Protein AF-0000000087342416 (afdb_homodimer)

Structure (mmCIF, N/CA/C/O backbone):
data_AF-0000000087342416-model_v1
#
loop_
_entity.id
_entity.type
_entity.pdbx_description
1 polymer 'Uncharacterized protein'
#
loop_
_atom_site.group_PDB
_atom_site.id
_atom_site.type_symbol
_atom_site.label_atom_id
_atom_site.label_alt_id
_atom_site.label_comp_id
_atom_site.label_asym_id
_atom_site.label_entity_id
_atom_site.label_seq_id
_atom_site.pdbx_PDB_ins_code
_atom_site.Cartn_x
_atom_site.Cartn_y
_atom_site.Cartn_z
_atom_site.occupancy
_atom_site.B_iso_or_equiv
_atom_site.auth_seq_id
_atom_site.auth_comp_id
_atom_site.auth_asym_id
_atom_site.auth_atom_id
_atom_site.pdbx_PDB_model_num
ATOM 1 N N . MET A 1 1 ? -19.766 -7.617 -11.039 1 39.31 1 MET A N 1
ATOM 2 C CA . MET A 1 1 ? -18.672 -7.535 -12 1 39.31 1 MET A CA 1
ATOM 3 C C . MET A 1 1 ? -17.391 -8.156 -11.422 1 39.31 1 MET A C 1
ATOM 5 O O . MET A 1 1 ? -17.156 -8.086 -10.219 1 39.31 1 MET A O 1
ATOM 9 N N . ALA A 1 2 ? -16.938 -9.102 -12.117 1 51.28 2 ALA A N 1
ATOM 10 C CA . ALA A 1 2 ? -15.773 -9.867 -11.703 1 51.28 2 ALA A CA 1
ATOM 11 C C . ALA A 1 2 ? -14.656 -8.945 -11.227 1 51.28 2 ALA A C 1
ATOM 13 O O . ALA A 1 2 ? -14.438 -7.875 -11.797 1 51.28 2 ALA A O 1
ATOM 14 N N . ASP A 1 3 ? -14.25 -9.109 -9.977 1 64.62 3 ASP A N 1
ATOM 15 C CA . ASP A 1 3 ? -13.094 -8.398 -9.43 1 64.62 3 ASP A CA 1
ATOM 16 C C . ASP A 1 3 ? -11.93 -8.398 -10.422 1 64.62 3 ASP A C 1
ATOM 18 O O . ASP A 1 3 ? -11.406 -9.461 -10.766 1 64.62 3 ASP A O 1
ATOM 22 N N . GLU A 1 4 ? -11.75 -7.32 -11.078 1 72.75 4 GLU A N 1
ATOM 23 C CA . GLU A 1 4 ? -10.773 -7.16 -12.148 1 72.75 4 GLU A CA 1
ATOM 24 C C . GLU A 1 4 ? -9.367 -7.527 -11.68 1 72.75 4 GLU A C 1
ATOM 26 O O . GLU A 1 4 ? -8.469 -7.723 -12.5 1 72.75 4 GLU A O 1
ATOM 31 N N . THR A 1 5 ? -9.359 -7.848 -10.406 1 82.38 5 THR A N 1
ATOM 32 C CA . THR A 1 5 ? -8.031 -8.117 -9.875 1 82.38 5 THR A CA 1
ATOM 33 C C . THR A 1 5 ? -7.773 -9.617 -9.797 1 82.38 5 THR A C 1
ATOM 35 O O . THR A 1 5 ? -6.637 -10.047 -9.57 1 82.38 5 THR A O 1
ATOM 38 N N . LEU A 1 6 ? -8.75 -10.383 -10.07 1 90.12 6 LEU A N 1
ATOM 39 C CA . LEU A 1 6 ? -8.562 -11.828 -10.023 1 90.12 6 LEU A CA 1
ATOM 40 C C . LEU A 1 6 ? -8.211 -12.375 -11.398 1 90.12 6 LEU A C 1
ATOM 42 O O . LEU A 1 6 ? -8.844 -12.023 -12.398 1 90.12 6 LEU A O 1
ATOM 46 N N . LEU A 1 7 ? -7.18 -13.266 -11.391 1 95.06 7 LEU A N 1
ATOM 47 C CA . LEU A 1 7 ? -6.703 -13.852 -12.641 1 95.06 7 LEU A CA 1
ATOM 48 C C . LEU A 1 7 ? -6.609 -15.375 -12.523 1 95.06 7 LEU A C 1
ATOM 50 O O . LEU A 1 7 ? -6.523 -15.914 -11.422 1 95.06 7 LEU A O 1
ATOM 54 N N . LYS A 1 8 ? -6.688 -16 -13.656 1 96.12 8 LYS A N 1
ATOM 55 C CA . LYS A 1 8 ? -6.32 -17.406 -13.773 1 96.12 8 LYS A CA 1
ATOM 56 C C . LYS A 1 8 ? -5.094 -17.578 -14.664 1 96.12 8 LYS A C 1
ATOM 58 O O . LYS A 1 8 ? -4.836 -16.766 -15.547 1 96.12 8 LYS A O 1
ATOM 63 N N . LEU A 1 9 ? -4.359 -18.578 -14.328 1 95.38 9 LEU A N 1
ATOM 64 C CA . LEU A 1 9 ? -3.158 -18.891 -15.094 1 95.38 9 LEU A CA 1
ATOM 65 C C . LEU A 1 9 ? -3.172 -20.328 -15.562 1 95.38 9 LEU A C 1
ATOM 67 O O . LEU A 1 9 ? -3.336 -21.25 -14.758 1 95.38 9 LEU A O 1
ATOM 71 N N . LEU A 1 10 ? -3.092 -20.516 -16.859 1 95.56 10 LEU A N 1
ATOM 72 C CA . LEU A 1 10 ? -2.832 -21.844 -17.406 1 95.56 10 LEU A CA 1
ATOM 73 C C . LEU A 1 10 ? -1.333 -22.094 -17.516 1 95.56 10 LEU A C 1
ATOM 75 O O . LEU A 1 10 ? -0.646 -21.469 -18.328 1 95.56 10 LEU A O 1
ATOM 79 N N . PHE A 1 11 ? -0.933 -23.062 -16.75 1 91.69 11 PHE A N 1
ATOM 80 C CA . PHE A 1 11 ? 0.494 -23.328 -16.609 1 91.69 11 PHE A CA 1
ATOM 81 C C . PHE A 1 11 ? 0.841 -24.703 -17.203 1 91.69 11 PHE A C 1
ATOM 83 O O . PHE A 1 11 ? 0.317 -25.719 -16.766 1 91.69 11 PHE A O 1
ATOM 90 N N . GLU A 1 12 ? 1.751 -24.609 -18.188 1 88 12 GLU A N 1
ATOM 91 C CA . GLU A 1 12 ? 2.213 -25.859 -18.797 1 88 12 GLU A CA 1
ATOM 92 C C . GLU A 1 12 ? 3.41 -26.438 -18.047 1 88 12 GLU A C 1
ATOM 94 O O . GLU A 1 12 ? 4.418 -25.75 -17.859 1 88 12 GLU A O 1
ATOM 99 N N . THR A 1 13 ? 3.236 -27.594 -17.578 1 82 13 THR A N 1
ATOM 100 C CA . THR A 1 13 ? 4.32 -28.344 -16.938 1 82 13 THR A CA 1
ATOM 101 C C . THR A 1 13 ? 4.844 -29.438 -17.875 1 82 13 THR A C 1
ATOM 103 O O . THR A 1 13 ? 4.254 -29.703 -18.922 1 82 13 THR A O 1
ATOM 106 N N . PRO A 1 14 ? 5.93 -30.062 -17.531 1 77.62 14 PRO A N 1
ATOM 107 C CA . PRO A 1 14 ? 6.441 -31.156 -18.375 1 77.62 14 PRO A CA 1
ATOM 108 C C . PRO A 1 14 ? 5.469 -32.312 -18.5 1 77.62 14 PRO A C 1
ATOM 110 O O . PRO A 1 14 ? 5.457 -33.031 -19.516 1 77.62 14 PRO A O 1
ATOM 113 N N . SER A 1 15 ? 4.652 -32.469 -17.5 1 81.88 15 SER A N 1
ATOM 114 C CA . SER A 1 15 ? 3.824 -33.656 -17.484 1 81.88 15 SER A CA 1
ATOM 115 C C . SER A 1 15 ? 2.359 -33.344 -17.734 1 81.88 15 SER A C 1
ATOM 117 O O . SER A 1 15 ? 1.512 -34.219 -17.797 1 81.88 15 SER A O 1
ATOM 119 N N . GLY A 1 16 ? 2.094 -32.062 -17.844 1 89 16 GLY A N 1
ATOM 120 C CA . GLY A 1 16 ? 0.693 -31.703 -18.031 1 89 16 GLY A CA 1
ATOM 121 C C . GLY A 1 16 ? 0.418 -30.219 -17.875 1 89 16 GLY A C 1
ATOM 122 O O . GLY A 1 16 ? 1.237 -29.391 -18.281 1 89 16 GLY A O 1
ATOM 123 N N . PHE A 1 17 ? -0.846 -29.938 -17.484 1 90.56 17 PHE A N 1
ATOM 124 C CA . PHE A 1 17 ? -1.284 -28.562 -17.328 1 90.56 17 PHE A CA 1
ATOM 125 C C . PHE A 1 17 ? -1.866 -28.328 -15.938 1 90.56 17 PHE A C 1
ATOM 127 O O . PHE A 1 17 ? -2.531 -29.219 -15.383 1 90.56 17 PHE A O 1
ATOM 134 N N . ALA A 1 18 ? -1.537 -27.188 -15.422 1 90.19 18 ALA A N 1
ATOM 135 C CA . ALA A 1 18 ? -2.113 -26.75 -14.148 1 90.19 18 ALA A CA 1
ATOM 136 C C . ALA A 1 18 ? -2.852 -25.422 -14.312 1 90.19 18 ALA A C 1
ATOM 138 O O . ALA A 1 18 ? -2.479 -24.609 -15.148 1 90.19 18 ALA A O 1
ATOM 139 N N . ILE A 1 19 ? -3.883 -25.266 -13.586 1 91.88 19 ILE A N 1
ATOM 140 C CA . ILE A 1 19 ? -4.582 -23.984 -13.5 1 91.88 19 ILE A CA 1
ATOM 141 C C . ILE A 1 19 ? -4.363 -23.359 -12.125 1 91.88 19 ILE A C 1
ATOM 143 O O . ILE A 1 19 ? -4.516 -24.047 -11.102 1 91.88 19 ILE A O 1
ATOM 147 N N . PHE A 1 20 ? -3.961 -22.109 -12.141 1 91.31 20 PHE A N 1
ATOM 148 C CA . PHE A 1 20 ? -3.742 -21.391 -10.891 1 91.31 20 PHE A CA 1
ATOM 149 C C . PHE A 1 20 ? -4.672 -20.188 -10.797 1 91.31 20 PHE A C 1
ATOM 151 O O . PHE A 1 20 ? -5.004 -19.562 -11.812 1 91.31 20 PHE A O 1
ATOM 158 N N . GLY A 1 21 ? -5.105 -19.906 -9.578 1 92 21 GLY A N 1
ATOM 159 C CA . GLY A 1 21 ? -5.617 -18.578 -9.273 1 92 21 GLY A CA 1
ATOM 160 C C . GLY A 1 21 ? -4.531 -17.609 -8.875 1 92 21 GLY A C 1
ATOM 161 O O . GLY A 1 21 ? -3.594 -17.953 -8.156 1 92 21 GLY A O 1
ATOM 162 N N . ILE A 1 22 ? -4.645 -16.344 -9.383 1 93 22 ILE A N 1
ATOM 163 C CA . ILE A 1 22 ? -3.633 -15.328 -9.117 1 93 22 ILE A CA 1
ATOM 164 C C . ILE A 1 22 ? -4.305 -14.047 -8.641 1 93 22 ILE A C 1
ATOM 166 O O . ILE A 1 22 ? -5.27 -13.578 -9.25 1 93 22 ILE A O 1
ATOM 170 N N . ASP A 1 23 ? -3.787 -13.602 -7.535 1 91.94 23 ASP A N 1
ATOM 171 C CA . ASP A 1 23 ? -4.145 -12.242 -7.148 1 91.94 23 ASP A CA 1
ATOM 172 C C . ASP A 1 23 ? -3.412 -11.211 -8.008 1 91.94 23 ASP A C 1
ATOM 174 O O . ASP A 1 23 ? -2.217 -10.984 -7.816 1 91.94 23 ASP A O 1
ATOM 178 N N . GLY A 1 24 ? -4.141 -10.484 -8.891 1 90.5 24 GLY A N 1
ATOM 179 C CA . GLY A 1 24 ? -3.555 -9.547 -9.836 1 90.5 24 GLY A CA 1
ATOM 180 C C . GLY A 1 24 ? -3.463 -8.133 -9.289 1 90.5 24 GLY A C 1
ATOM 181 O O . GLY A 1 24 ? -3.447 -7.164 -10.055 1 90.5 24 GLY A O 1
ATOM 182 N N . GLY A 1 25 ? -3.418 -7.996 -8.039 1 88 25 GLY A N 1
ATOM 183 C CA . GLY A 1 25 ? -3.311 -6.676 -7.441 1 88 25 GLY A CA 1
ATOM 184 C C . GLY A 1 25 ? -2.139 -5.875 -7.977 1 88 25 GLY A C 1
ATOM 185 O O . GLY A 1 25 ? -2.197 -4.645 -8.031 1 88 25 GLY A O 1
ATOM 186 N N . PHE A 1 26 ? -1.128 -6.551 -8.406 1 87.62 26 PHE A N 1
ATOM 187 C CA . PHE A 1 26 ? 0.072 -5.887 -8.898 1 87.62 26 PHE A CA 1
ATOM 188 C C . PHE A 1 26 ? -0.216 -5.156 -10.211 1 87.62 26 PHE A C 1
ATOM 190 O O . PHE A 1 26 ? 0.563 -4.301 -10.633 1 87.62 26 PHE A O 1
ATOM 197 N N . LEU A 1 27 ? -1.302 -5.453 -10.859 1 85.81 27 LEU A N 1
ATOM 198 C CA . LEU A 1 27 ? -1.655 -4.812 -12.117 1 85.81 27 LEU A CA 1
ATOM 199 C C . LEU A 1 27 ? -1.978 -3.336 -11.914 1 85.81 27 LEU A C 1
ATOM 201 O O . LEU A 1 27 ? -1.914 -2.543 -12.852 1 85.81 27 LEU A O 1
ATOM 205 N N . PHE A 1 28 ? -2.273 -2.951 -10.75 1 81 28 PHE A N 1
ATOM 206 C CA . PHE A 1 28 ? -2.699 -1.588 -10.461 1 81 28 PHE A CA 1
ATOM 207 C C . PHE A 1 28 ? -1.519 -0.733 -10.016 1 81 28 PHE A C 1
ATOM 209 O O . PHE A 1 28 ? -1.678 0.456 -9.734 1 81 28 PHE A O 1
ATOM 216 N N . GLU A 1 29 ? -0.376 -1.332 -10.047 1 83.56 29 GLU A N 1
ATOM 217 C CA . GLU A 1 29 ? 0.838 -0.581 -9.742 1 83.56 29 GLU A CA 1
ATOM 218 C C . GLU A 1 29 ? 1.294 0.245 -10.938 1 83.56 29 GLU A C 1
ATOM 220 O O . GLU A 1 29 ? 0.958 -0.074 -12.086 1 83.56 29 GLU A O 1
ATOM 225 N N . GLU A 1 30 ? 2.041 1.297 -10.641 1 81.44 30 GLU A N 1
ATOM 226 C CA . GLU A 1 30 ? 2.537 2.18 -11.688 1 81.44 30 GLU A CA 1
ATOM 227 C C . GLU A 1 30 ? 3.432 1.425 -12.672 1 81.44 30 GLU A C 1
ATOM 229 O O . GLU A 1 30 ? 3.369 1.655 -13.875 1 81.44 30 GLU A O 1
ATOM 234 N N . LYS A 1 31 ? 4.266 0.601 -12.164 1 89.56 31 LYS A N 1
ATOM 235 C CA . LYS A 1 31 ? 5.184 -0.211 -12.961 1 89.56 31 LYS A CA 1
ATOM 236 C C . LYS A 1 31 ? 5.082 -1.687 -12.578 1 89.56 31 LYS A C 1
ATOM 238 O O . LYS A 1 31 ? 5.98 -2.232 -11.938 1 89.56 31 LYS A O 1
ATOM 243 N N . PRO A 1 32 ? 4.145 -2.354 -13.094 1 92.12 32 PRO A N 1
ATOM 244 C CA . PRO A 1 32 ? 3.865 -3.725 -12.664 1 92.12 32 PRO A CA 1
ATOM 245 C C . PRO A 1 32 ? 5.012 -4.684 -12.961 1 92.12 32 PRO A C 1
ATOM 247 O O . PRO A 1 32 ? 5.312 -5.566 -12.156 1 92.12 32 PRO A O 1
ATOM 250 N N . LEU A 1 33 ? 5.691 -4.469 -14.086 1 92.31 33 LEU A N 1
ATOM 251 C CA . LEU A 1 33 ? 6.758 -5.379 -14.484 1 92.31 33 LEU A CA 1
ATOM 252 C C . LEU A 1 33 ? 7.902 -5.359 -13.477 1 92.31 33 LEU A C 1
ATOM 254 O O . LEU A 1 33 ? 8.578 -6.375 -13.281 1 92.31 33 LEU A O 1
ATOM 258 N N . GLU A 1 34 ? 8.023 -4.27 -12.836 1 93.25 34 GLU A N 1
ATOM 259 C CA . GLU A 1 34 ? 9.156 -4.102 -11.922 1 93.25 34 GLU A CA 1
ATOM 260 C C . GLU A 1 34 ? 8.836 -4.656 -10.539 1 93.25 34 GLU A C 1
ATOM 262 O O . GLU A 1 34 ? 9.719 -4.758 -9.688 1 93.25 34 GLU A O 1
ATOM 267 N N . ILE A 1 35 ? 7.605 -5.102 -10.422 1 94.19 35 ILE A N 1
ATOM 268 C CA . ILE A 1 35 ? 7.246 -5.488 -9.062 1 94.19 35 ILE A CA 1
ATOM 269 C C . ILE A 1 35 ? 6.789 -6.945 -9.047 1 94.19 35 ILE A C 1
ATOM 271 O O . ILE A 1 35 ? 6.844 -7.609 -8.008 1 94.19 35 ILE A O 1
ATOM 275 N N . ILE A 1 36 ? 6.383 -7.523 -10.102 1 95.12 36 ILE A N 1
ATOM 276 C CA . ILE A 1 36 ? 5.746 -8.828 -10.156 1 95.12 36 ILE A CA 1
ATOM 277 C C . ILE A 1 36 ? 6.695 -9.898 -9.617 1 95.12 36 ILE A C 1
ATOM 279 O O . ILE A 1 36 ? 6.301 -10.742 -8.805 1 95.12 36 ILE A O 1
ATOM 283 N N . TRP A 1 37 ? 7.934 -9.836 -10.016 1 93.75 37 TRP A N 1
ATOM 284 C CA . TRP A 1 37 ? 8.891 -10.867 -9.641 1 93.75 37 TRP A CA 1
ATOM 285 C C . TRP A 1 37 ? 9.047 -10.93 -8.125 1 93.75 37 TRP A C 1
ATOM 287 O O . TRP A 1 37 ? 9.32 -12 -7.562 1 93.75 37 TRP A O 1
ATOM 297 N N . THR A 1 38 ? 8.852 -9.875 -7.426 1 95.12 38 THR A N 1
ATOM 298 C CA . THR A 1 38 ? 9.016 -9.852 -5.977 1 95.12 38 THR A CA 1
ATOM 299 C C . THR A 1 38 ? 7.914 -10.664 -5.301 1 95.12 38 THR A C 1
ATOM 301 O O . THR A 1 38 ? 8.102 -11.156 -4.188 1 95.12 38 THR A O 1
ATOM 304 N N . LYS A 1 39 ? 6.773 -10.781 -5.984 1 92.25 39 LYS A N 1
ATOM 305 C CA . LYS A 1 39 ? 5.664 -11.562 -5.445 1 92.25 39 LYS A CA 1
ATOM 306 C C . LYS A 1 39 ? 5.938 -13.055 -5.555 1 92.25 39 LYS A C 1
ATOM 308 O O . LYS A 1 39 ? 5.285 -13.867 -4.891 1 92.25 39 LYS A O 1
ATOM 313 N N . PHE A 1 40 ? 6.895 -13.391 -6.316 1 90.62 40 PHE A N 1
ATOM 314 C CA . PHE A 1 40 ? 7.18 -14.789 -6.582 1 90.62 40 PHE A CA 1
ATOM 315 C C . PHE A 1 40 ? 8.617 -15.133 -6.203 1 90.62 40 PHE A C 1
ATOM 317 O O . PHE A 1 40 ? 9.227 -16.016 -6.805 1 90.62 40 PHE A O 1
ATOM 324 N N . ALA A 1 41 ? 9.156 -14.383 -5.316 1 89.19 41 ALA A N 1
ATOM 325 C CA . ALA A 1 41 ? 10.562 -14.555 -4.953 1 89.19 41 ALA A CA 1
ATOM 326 C C . ALA A 1 41 ? 10.742 -15.727 -3.99 1 89.19 41 ALA A C 1
ATOM 328 O O . ALA A 1 41 ? 11.812 -16.344 -3.943 1 89.19 41 ALA A O 1
ATOM 329 N N . ASN A 1 42 ? 9.719 -15.953 -3.227 1 83.81 42 ASN A N 1
ATOM 330 C CA . ASN A 1 42 ? 9.781 -17.078 -2.299 1 83.81 42 ASN A CA 1
ATOM 331 C C . ASN A 1 42 ? 8.406 -17.688 -2.057 1 83.81 42 ASN A C 1
ATOM 333 O O . ASN A 1 42 ? 7.391 -17.141 -2.49 1 83.81 42 ASN A O 1
ATOM 337 N N . LYS A 1 43 ? 8.406 -18.781 -1.369 1 79.19 43 LYS A N 1
ATOM 338 C CA . LYS A 1 43 ? 7.18 -19.547 -1.159 1 79.19 43 LYS A CA 1
ATOM 339 C C . LYS A 1 43 ? 6.156 -18.734 -0.363 1 79.19 43 LYS A C 1
ATOM 341 O O . LYS A 1 43 ? 4.969 -18.75 -0.681 1 79.19 43 LYS A O 1
ATOM 346 N N . THR A 1 44 ? 6.66 -18.062 0.644 1 78.5 44 THR A N 1
ATOM 347 C CA . THR A 1 44 ? 5.762 -17.328 1.534 1 78.5 44 THR A CA 1
ATOM 348 C C . THR A 1 44 ? 4.988 -16.266 0.768 1 78.5 44 THR A C 1
ATOM 350 O O . THR A 1 44 ? 3.775 -16.125 0.94 1 78.5 44 THR A O 1
ATOM 353 N N . THR A 1 45 ? 5.605 -15.602 -0.077 1 82.25 45 THR A N 1
ATOM 354 C CA . THR A 1 45 ? 4.953 -14.539 -0.832 1 82.25 45 THR A CA 1
ATOM 355 C C . THR A 1 45 ? 4.035 -15.117 -1.903 1 82.25 45 THR A C 1
ATOM 357 O O . THR A 1 45 ? 2.971 -14.562 -2.184 1 82.25 45 THR A O 1
ATOM 360 N N . VAL A 1 46 ? 4.43 -16.203 -2.461 1 83.31 46 VAL A N 1
ATOM 361 C CA . VAL A 1 46 ? 3.627 -16.828 -3.51 1 83.31 46 VAL A CA 1
ATOM 362 C C . VAL A 1 46 ? 2.309 -17.312 -2.924 1 83.31 46 VAL A C 1
ATOM 364 O O . VAL A 1 46 ? 1.254 -17.188 -3.551 1 83.31 46 VAL A O 1
ATOM 367 N N . ASP A 1 47 ? 2.371 -17.859 -1.747 1 79.06 47 ASP A N 1
ATOM 368 C CA . ASP A 1 47 ? 1.178 -18.375 -1.089 1 79.06 47 ASP A CA 1
ATOM 369 C C . ASP A 1 47 ? 0.146 -17.281 -0.859 1 79.06 47 ASP A C 1
ATOM 371 O O . ASP A 1 47 ? -1.049 -17.562 -0.735 1 79.06 47 ASP A O 1
ATOM 375 N N . LEU A 1 48 ? 0.667 -16.141 -0.908 1 78.88 48 LEU A N 1
ATOM 376 C CA . LEU A 1 48 ? -0.219 -15.008 -0.659 1 78.88 48 LEU A CA 1
ATOM 377 C C . LEU A 1 48 ? -0.872 -14.539 -1.953 1 78.88 48 LEU A C 1
ATOM 379 O O . LEU A 1 48 ? -1.901 -13.859 -1.922 1 78.88 48 LEU A O 1
ATOM 383 N N . VAL A 1 49 ? -0.296 -14.961 -3.092 1 87.44 49 VAL A N 1
ATOM 384 C CA . VAL A 1 49 ? -0.778 -14.328 -4.316 1 87.44 49 VAL A CA 1
ATOM 385 C C . VAL A 1 49 ? -1.273 -15.391 -5.289 1 87.44 49 VAL A C 1
ATOM 387 O O . VAL A 1 49 ? -1.959 -15.078 -6.266 1 87.44 49 VAL A O 1
ATOM 390 N N . ALA A 1 50 ? -0.954 -16.609 -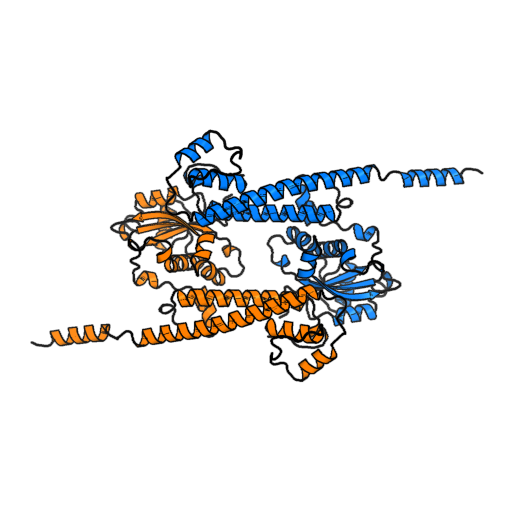5.043 1 88.75 50 ALA A N 1
ATOM 391 C CA . ALA A 1 50 ? -1.312 -17.656 -6.004 1 88.75 50 ALA A CA 1
ATOM 392 C C . ALA A 1 50 ? -1.794 -18.922 -5.297 1 88.75 50 ALA A C 1
ATOM 394 O O . ALA A 1 50 ? -1.376 -19.203 -4.172 1 88.75 50 ALA A O 1
ATOM 395 N N . CYS A 1 51 ? -2.662 -19.641 -6.043 1 85.56 51 CYS A N 1
ATOM 396 C CA . CYS A 1 51 ? -3.188 -20.906 -5.547 1 85.56 51 CYS A CA 1
ATOM 397 C C . CYS A 1 51 ? -3.387 -21.891 -6.688 1 85.56 51 CYS A C 1
ATOM 399 O O . CYS A 1 51 ? -3.967 -21.547 -7.719 1 85.56 51 CYS A O 1
ATOM 401 N N . GLN A 1 52 ? -2.865 -23.109 -6.477 1 86.94 52 GLN A N 1
ATOM 402 C CA . GLN A 1 52 ? -3.109 -24.141 -7.48 1 86.94 52 GLN A CA 1
ATOM 403 C C . GLN A 1 52 ? -4.539 -24.656 -7.391 1 86.94 52 GLN A C 1
ATOM 405 O O . GLN A 1 52 ? -4.965 -25.141 -6.34 1 86.94 52 GLN A O 1
ATOM 410 N N . CYS A 1 53 ? -5.18 -24.594 -8.461 1 87.06 53 CYS A N 1
ATOM 411 C CA . CYS A 1 53 ? -6.57 -25.047 -8.508 1 87.06 53 CYS A CA 1
ATOM 412 C C . CYS A 1 53 ? -6.664 -26.5 -8.922 1 87.06 53 CYS A C 1
ATOM 414 O O . CYS A 1 53 ? -7.336 -27.297 -8.266 1 87.06 53 CYS A O 1
ATOM 416 N N . GLU A 1 54 ? -5.93 -26.797 -9.914 1 87.81 54 GLU A N 1
ATOM 417 C CA . GLU A 1 54 ? -5.992 -28.156 -10.445 1 87.81 54 GLU A CA 1
ATOM 418 C C . GLU A 1 54 ? -4.781 -28.469 -11.32 1 87.81 54 GLU A C 1
ATOM 420 O O . GLU A 1 54 ? -4.199 -27.562 -11.922 1 87.81 54 GLU A O 1
ATOM 425 N N . PHE A 1 55 ? -4.426 -29.734 -11.359 1 88.25 55 PHE A N 1
ATOM 426 C CA . PHE A 1 55 ? -3.391 -30.25 -12.25 1 88.25 55 PHE A CA 1
ATOM 427 C C . PHE A 1 55 ? -3.861 -31.516 -12.961 1 88.25 55 PHE A C 1
ATOM 429 O O . PHE A 1 55 ? -4.508 -32.375 -12.352 1 88.25 55 PHE A O 1
ATOM 436 N N . GLN A 1 56 ? -3.562 -31.547 -14.219 1 88.88 56 GLN A N 1
ATOM 437 C CA . GLN A 1 56 ? -3.877 -32.75 -15 1 88.88 56 GLN A CA 1
ATOM 438 C C . GLN A 1 56 ? -2.666 -33.219 -15.805 1 88.88 56 GLN A C 1
ATOM 440 O O . GLN A 1 56 ? -2.012 -32.406 -16.469 1 88.88 56 GLN A O 1
ATOM 445 N N . LYS A 1 57 ? -2.404 -34.469 -15.789 1 88.19 57 LYS A N 1
ATOM 446 C CA . LYS A 1 57 ? -1.329 -35.062 -16.562 1 88.19 57 LYS A CA 1
ATOM 447 C C . LYS A 1 57 ? -1.775 -35.344 -18 1 88.19 57 LYS A C 1
ATOM 449 O O . LYS A 1 57 ? -2.91 -35.781 -18.234 1 88.19 57 LYS A O 1
ATOM 454 N N . PHE A 1 58 ? -0.924 -35.062 -18.906 1 88.12 58 PHE A N 1
ATOM 455 C CA . PHE A 1 58 ? -1.141 -35.375 -20.312 1 88.12 58 PHE A CA 1
ATOM 456 C C . PHE A 1 58 ? 0.051 -36.125 -20.891 1 88.12 58 PHE A C 1
ATOM 458 O O . PHE A 1 58 ? 1.198 -35.719 -20.719 1 88.12 58 PHE A O 1
ATOM 465 N N . GLU A 1 59 ? -0.163 -37.344 -21.422 1 82.38 59 GLU A N 1
ATOM 466 C CA . GLU A 1 59 ? 0.915 -38.125 -22.016 1 82.38 59 GLU A CA 1
ATOM 467 C C . GLU A 1 59 ? 1.655 -37.312 -23.094 1 82.38 59 GLU A C 1
ATOM 469 O O . GLU A 1 59 ? 2.887 -37.344 -23.156 1 82.38 59 GLU A O 1
ATOM 474 N N . ASN A 1 60 ? 0.884 -36.656 -24.031 1 80.5 60 ASN A N 1
ATOM 475 C CA . ASN A 1 60 ? 1.432 -35.781 -25.047 1 80.5 60 ASN A CA 1
ATOM 476 C C . ASN A 1 60 ? 0.861 -34.375 -24.953 1 80.5 60 ASN A C 1
ATOM 478 O O . ASN A 1 60 ? -0.239 -34.125 -25.438 1 80.5 60 ASN A O 1
ATOM 482 N N . LYS A 1 61 ? 1.616 -33.469 -24.422 1 79.12 61 LYS A N 1
ATOM 483 C CA . LYS A 1 61 ? 1.174 -32.125 -24.172 1 79.12 61 LYS A CA 1
ATOM 484 C C . LYS A 1 61 ? 0.892 -31.375 -25.469 1 79.12 61 LYS A C 1
ATOM 486 O O . LYS A 1 61 ? -0.05 -30.578 -25.547 1 79.12 61 LYS A O 1
ATOM 491 N N . SER A 1 62 ? 1.745 -31.719 -26.438 1 79.31 62 SER A N 1
ATOM 492 C CA . SER A 1 62 ? 1.586 -31.047 -27.719 1 79.31 62 SER A CA 1
ATOM 493 C C . SER A 1 62 ? 0.25 -31.391 -28.359 1 79.31 62 SER A C 1
ATOM 495 O O . SER A 1 62 ? -0.272 -30.625 -29.172 1 79.31 62 SER A O 1
ATOM 497 N N . ASP A 1 63 ? -0.303 -32.531 -27.906 1 83.81 63 ASP A N 1
ATOM 498 C CA . ASP A 1 63 ? -1.589 -32.938 -28.453 1 83.81 63 ASP A CA 1
ATOM 499 C C . ASP A 1 63 ? -2.746 -32.344 -27.656 1 83.81 63 ASP A C 1
ATOM 501 O O . ASP A 1 63 ? -3.889 -32.344 -28.109 1 83.81 63 ASP A O 1
ATOM 505 N N . ALA A 1 64 ? -2.365 -31.875 -26.484 1 91.5 64 ALA A N 1
ATOM 506 C CA . ALA A 1 64 ? -3.432 -31.359 -25.625 1 91.5 64 ALA A CA 1
ATOM 507 C C . ALA A 1 64 ? -3.932 -30.016 -26.125 1 91.5 64 ALA A C 1
ATOM 509 O O . ALA A 1 64 ? -5.09 -29.656 -25.906 1 91.5 64 ALA A O 1
ATOM 510 N N . ILE A 1 65 ? -3.088 -29.234 -26.766 1 93.12 65 ILE A N 1
ATOM 511 C CA . ILE A 1 65 ? -3.475 -27.969 -27.344 1 93.12 65 ILE A CA 1
ATOM 512 C C . ILE A 1 65 ? -2.521 -27.609 -28.484 1 93.12 65 ILE A C 1
ATOM 514 O O . ILE A 1 65 ? -1.317 -27.453 -28.266 1 93.12 65 ILE A O 1
ATOM 518 N N . ASN A 1 66 ? -3.033 -27.562 -29.688 1 90.44 66 ASN A N 1
ATOM 519 C CA . ASN A 1 66 ? -2.256 -27.188 -30.859 1 90.44 66 ASN A CA 1
ATOM 520 C C . ASN A 1 66 ? -3.152 -26.688 -32 1 90.44 66 ASN A C 1
ATOM 522 O O . ASN A 1 66 ? -4.355 -26.953 -32 1 90.44 66 ASN A O 1
ATOM 526 N N . PRO A 1 67 ? -2.557 -25.922 -32.875 1 89.38 67 PRO A N 1
ATOM 527 C CA . PRO A 1 67 ? -3.346 -25.297 -33.938 1 89.38 67 PRO A CA 1
ATOM 528 C C . PRO A 1 67 ? -4.059 -26.328 -34.812 1 89.38 67 PRO A C 1
ATOM 530 O O . PRO A 1 67 ? -5.125 -26.031 -35.375 1 89.38 67 PRO A O 1
ATOM 533 N N . SER A 1 68 ? -3.549 -27.469 -35.031 1 89.06 68 SER A N 1
ATOM 534 C CA . SER A 1 68 ? -4.098 -28.469 -35.938 1 89.06 68 SER A CA 1
ATOM 535 C C . SER A 1 68 ? -5.25 -29.234 -35.281 1 89.06 68 SER A C 1
ATOM 537 O O . SER A 1 68 ? -6.293 -29.453 -35.906 1 89.06 68 SER A O 1
ATOM 539 N N . SER A 1 69 ? -5.086 -29.688 -33.969 1 89.69 69 SER A N 1
ATOM 540 C CA . SER A 1 69 ? -6.07 -30.547 -33.312 1 89.69 69 SER A CA 1
ATOM 541 C C . SER A 1 69 ? -6.969 -29.734 -32.406 1 89.69 69 SER A C 1
ATOM 543 O O . SER A 1 69 ? -8.016 -30.203 -31.953 1 89.69 69 SER A O 1
ATOM 545 N N . GLY A 1 70 ? -6.516 -28.453 -32.219 1 94.44 70 GLY A N 1
ATOM 546 C CA . GLY A 1 70 ? -7.281 -27.656 -31.266 1 94.44 70 GLY A CA 1
ATOM 547 C C . GLY A 1 70 ? -6.977 -27.984 -29.812 1 94.44 70 GLY A C 1
ATOM 548 O O . GLY A 1 70 ? -5.816 -28.188 -29.453 1 94.44 70 GLY A O 1
ATOM 549 N N . ILE A 1 71 ? -7.988 -27.859 -28.922 1 96.12 71 ILE A N 1
ATOM 550 C CA . ILE A 1 71 ? -7.809 -28.094 -27.484 1 96.12 71 ILE A CA 1
ATOM 551 C C . ILE A 1 71 ? -8.43 -29.422 -27.094 1 96.12 71 ILE A C 1
ATOM 553 O O . ILE A 1 71 ? -9.539 -29.75 -27.516 1 96.12 71 ILE A O 1
ATOM 557 N N . ASP A 1 72 ? -7.668 -30.203 -26.391 1 95.25 72 ASP A N 1
ATOM 558 C CA . ASP A 1 72 ? -8.125 -31.484 -25.859 1 95.25 72 ASP A CA 1
ATOM 559 C C . ASP A 1 72 ? -9.336 -31.281 -24.938 1 95.25 72 ASP A C 1
ATOM 561 O O . ASP A 1 72 ? -9.406 -30.328 -24.188 1 95.25 72 ASP A O 1
ATOM 565 N N . GLY A 1 73 ? -10.25 -32.219 -24.969 1 95.38 73 GLY A N 1
ATOM 566 C CA . GLY A 1 73 ? -11.484 -32.125 -24.203 1 95.38 73 GLY A CA 1
ATOM 567 C C . GLY A 1 73 ? -11.25 -32.031 -22.703 1 95.38 73 GLY A C 1
ATOM 568 O O . GLY A 1 73 ? -11.938 -31.281 -22 1 95.38 73 GLY A O 1
ATOM 569 N N . ARG A 1 74 ? -10.367 -32.812 -22.188 1 95.44 74 ARG A N 1
ATOM 570 C CA . ARG A 1 74 ? -10.062 -32.781 -20.766 1 95.44 74 ARG A CA 1
ATOM 571 C C . ARG A 1 74 ? -9.492 -31.438 -20.344 1 95.44 74 ARG A C 1
ATOM 573 O O . ARG A 1 74 ? -9.867 -30.906 -19.297 1 95.44 74 ARG A O 1
ATOM 580 N N . LEU A 1 75 ? -8.625 -30.969 -21.109 1 96.56 75 LEU A N 1
ATOM 581 C CA . LEU A 1 75 ? -8.031 -29.656 -20.828 1 96.56 75 LEU A CA 1
ATOM 582 C C . LEU A 1 75 ? -9.086 -28.562 -20.891 1 96.56 75 LEU A C 1
ATOM 584 O O . LEU A 1 75 ? -9.133 -27.688 -20.016 1 96.56 75 LEU A O 1
ATOM 588 N N . ALA A 1 76 ? -9.852 -28.578 -21.953 1 97.38 76 ALA A N 1
ATOM 589 C CA . ALA A 1 76 ? -10.938 -27.609 -22.109 1 97.38 76 ALA A CA 1
ATOM 590 C C . ALA A 1 76 ? -11.859 -27.641 -20.891 1 97.38 76 ALA A C 1
ATOM 592 O O . ALA A 1 76 ? -12.234 -26.578 -20.359 1 97.38 76 ALA A O 1
ATOM 593 N N . THR A 1 77 ? -12.195 -28.844 -20.469 1 96.94 77 THR A N 1
ATOM 594 C CA . THR A 1 77 ? -13.07 -29 -19.312 1 96.94 77 THR A CA 1
ATOM 595 C C . THR A 1 77 ? -12.422 -28.438 -18.062 1 96.94 77 THR A C 1
ATOM 597 O O . THR A 1 77 ? -13.078 -27.766 -17.266 1 96.94 77 THR A O 1
ATOM 600 N N . MET A 1 78 ? -11.188 -28.703 -17.844 1 95.31 78 MET A N 1
ATOM 601 C CA . MET A 1 78 ? -10.461 -28.203 -16.688 1 95.31 78 MET A CA 1
ATOM 602 C C . MET A 1 78 ? -10.492 -26.672 -16.656 1 95.31 78 MET A C 1
ATOM 604 O O . MET A 1 78 ? -10.781 -26.078 -15.609 1 95.31 78 MET A O 1
ATOM 608 N N . ILE A 1 79 ? -10.211 -26.062 -17.797 1 97 79 ILE A N 1
ATOM 609 C CA . ILE A 1 79 ? -10.188 -24.594 -17.875 1 97 79 ILE A CA 1
ATOM 610 C C . ILE A 1 79 ? -11.57 -24.047 -17.578 1 97 79 ILE A C 1
ATOM 612 O O . ILE A 1 79 ? -11.719 -23.141 -16.75 1 97 79 ILE A O 1
ATOM 616 N N . LYS A 1 80 ? -12.562 -24.594 -18.156 1 96 80 LYS A N 1
ATOM 617 C CA . LYS A 1 80 ? -13.922 -24.109 -18 1 96 80 LYS A CA 1
ATOM 618 C C . LYS A 1 80 ? -14.414 -24.281 -16.562 1 96 80 LYS A C 1
ATOM 620 O O . LYS A 1 80 ? -15.164 -23.453 -16.047 1 96 80 LYS A O 1
ATOM 625 N N . ASN A 1 81 ? -14 -25.344 -15.984 1 93.88 81 ASN A N 1
ATOM 626 C CA . ASN A 1 81 ? -14.43 -25.641 -14.617 1 93.88 81 ASN A CA 1
ATOM 627 C C . ASN A 1 81 ? -13.93 -24.594 -13.625 1 93.88 81 ASN A C 1
ATOM 629 O O . ASN A 1 81 ? -14.539 -24.391 -12.578 1 93.88 81 ASN A O 1
ATOM 633 N N . TRP A 1 82 ? -12.836 -23.922 -13.953 1 93.5 82 TRP A N 1
ATOM 634 C CA . TRP A 1 82 ? -12.227 -23.016 -12.992 1 93.5 82 TRP A CA 1
ATOM 635 C C . TRP A 1 82 ? -12.336 -21.578 -13.453 1 93.5 82 TRP A C 1
ATOM 637 O O . TRP A 1 82 ? -11.82 -20.656 -12.797 1 93.5 82 TRP A O 1
ATOM 647 N N . TRP A 1 83 ? -13 -21.422 -14.508 1 93.81 83 TRP A N 1
ATOM 648 C CA . TRP A 1 83 ? -13.148 -20.078 -15.047 1 93.81 83 TRP A CA 1
ATOM 649 C C . TRP A 1 83 ? -14.484 -19.469 -14.625 1 93.81 83 TRP A C 1
ATOM 651 O O . TRP A 1 83 ? -15.547 -20.047 -14.867 1 93.81 83 TRP A O 1
ATOM 661 N N . PHE A 1 84 ? -14.477 -18.266 -14.078 1 90.75 84 PHE A N 1
ATOM 662 C CA . PHE A 1 84 ? -15.695 -17.594 -13.617 1 90.75 84 PHE A CA 1
ATOM 663 C C . PHE A 1 84 ? -15.727 -16.141 -14.07 1 90.75 84 PHE A C 1
ATOM 665 O O . PHE A 1 84 ? -16.188 -15.273 -13.336 1 90.75 84 PHE A O 1
ATOM 672 N N . GLY A 1 85 ? -15.062 -15.875 -15.227 1 88.88 85 GLY A N 1
ATOM 673 C CA . GLY A 1 85 ? -15.117 -14.547 -15.82 1 88.88 85 GLY A CA 1
ATOM 674 C C . GLY A 1 85 ? -13.789 -13.812 -15.766 1 88.88 85 GLY A C 1
ATOM 675 O O . GLY A 1 85 ? -13.656 -12.719 -16.328 1 88.88 85 GLY A O 1
ATOM 676 N N . GLU A 1 86 ? -12.797 -14.359 -15.109 1 92.19 86 GLU A N 1
ATOM 677 C CA . GLU A 1 86 ? -11.484 -13.734 -15.008 1 92.19 86 GLU A CA 1
ATOM 678 C C . GLU A 1 86 ? -10.727 -13.82 -16.328 1 92.19 86 GLU A C 1
ATOM 680 O O . GLU A 1 86 ? -11.055 -14.648 -17.188 1 92.19 86 GLU A O 1
ATOM 685 N N . LYS A 1 87 ? -9.812 -12.992 -16.453 1 94.38 87 LYS A N 1
ATOM 686 C CA . LYS A 1 87 ? -8.883 -13.164 -17.578 1 94.38 87 LYS A CA 1
ATOM 687 C C . LYS A 1 87 ? -7.949 -14.344 -17.328 1 94.38 87 LYS A C 1
ATOM 689 O O . LYS A 1 87 ? -7.535 -14.594 -16.203 1 94.38 87 LYS A O 1
ATOM 694 N N . LEU A 1 88 ? -7.676 -15.008 -18.391 1 97.38 88 LEU A N 1
ATOM 695 C CA . LEU A 1 88 ? -6.801 -16.172 -18.312 1 97.38 88 LEU A CA 1
ATOM 696 C C . LEU A 1 88 ? -5.418 -15.852 -18.859 1 97.38 88 LEU A C 1
ATOM 698 O O . LEU A 1 88 ? -5.277 -15.492 -20.031 1 97.38 88 LEU A O 1
ATOM 702 N N . LEU A 1 89 ? -4.422 -15.938 -18.016 1 96.94 89 LEU A N 1
ATOM 703 C CA . LEU A 1 89 ? -3.037 -15.781 -18.453 1 96.94 89 LEU A CA 1
ATOM 704 C C . LEU A 1 89 ? -2.529 -17.062 -19.094 1 96.94 89 LEU A C 1
ATOM 706 O O . LEU A 1 89 ? -2.74 -18.156 -18.578 1 96.94 89 LEU A O 1
ATOM 710 N N . VAL A 1 90 ? -1.869 -16.844 -20.219 1 96.5 90 VAL A N 1
ATOM 711 C CA . VAL A 1 90 ? -1.298 -17.984 -20.922 1 96.5 90 VAL A CA 1
ATOM 712 C C . VAL A 1 90 ? 0.157 -17.703 -21.281 1 96.5 90 VAL A C 1
ATOM 714 O O . VAL A 1 90 ? 0.556 -16.531 -21.391 1 96.5 90 VAL A O 1
ATOM 717 N N . GLY A 1 91 ? 0.883 -18.797 -21.469 1 92 91 GLY A N 1
ATOM 718 C CA . GLY A 1 91 ? 2.311 -18.656 -21.703 1 92 91 GLY A CA 1
ATOM 719 C C . GLY A 1 91 ? 2.686 -18.703 -23.172 1 92 91 GLY A C 1
ATOM 720 O O . GLY A 1 91 ? 3.842 -18.484 -23.531 1 92 91 GLY A O 1
ATOM 721 N N . LYS A 1 92 ? 1.76 -18.953 -24.094 1 92.19 92 LYS A N 1
ATOM 722 C CA . LYS A 1 92 ? 2.008 -19.062 -25.531 1 92.19 92 LYS A CA 1
ATOM 723 C C . LYS A 1 92 ? 0.916 -18.344 -26.328 1 92.19 92 LYS A C 1
ATOM 725 O O . LYS A 1 92 ? -0.263 -18.422 -25.969 1 92.19 92 LYS A O 1
ATOM 730 N N . LEU A 1 93 ? 1.398 -17.734 -27.375 1 93.88 93 LEU A N 1
ATOM 731 C CA . LEU A 1 93 ? 0.473 -17.031 -28.266 1 93.88 93 LEU A CA 1
ATOM 732 C C . LEU A 1 93 ? -0.505 -18.016 -28.906 1 93.88 93 LEU A C 1
ATOM 734 O O . LEU A 1 93 ? -1.686 -17.703 -29.078 1 93.88 93 LEU A O 1
ATOM 738 N N . GLU A 1 94 ? -0.017 -19.156 -29.234 1 94.25 94 GLU A N 1
ATOM 739 C CA . GLU A 1 94 ? -0.861 -20.188 -29.844 1 94.25 94 GLU A CA 1
ATOM 740 C C . GLU A 1 94 ? -2 -20.578 -28.906 1 94.25 94 GLU A C 1
ATOM 742 O O . GLU A 1 94 ? -3.129 -20.797 -29.359 1 94.25 94 GLU A O 1
ATOM 747 N N . HIS A 1 95 ? -1.675 -20.703 -27.656 1 95.81 95 HIS A N 1
ATOM 748 C CA . HIS A 1 95 ? -2.689 -21.047 -26.656 1 95.81 95 HIS A CA 1
ATOM 749 C C . HIS A 1 95 ? -3.781 -19.984 -26.609 1 95.81 95 HIS A C 1
ATOM 751 O O . HIS A 1 95 ? -4.969 -20.312 -26.531 1 95.81 95 HIS A O 1
ATOM 757 N N . LYS A 1 96 ? -3.379 -18.703 -26.594 1 96.94 96 LYS A N 1
ATOM 758 C CA . LYS A 1 96 ? -4.332 -17.594 -26.562 1 96.94 96 LYS A CA 1
ATOM 759 C C . LYS A 1 96 ? -5.344 -17.703 -27.703 1 96.94 96 LYS A C 1
ATOM 761 O O . LYS A 1 96 ? -6.551 -17.688 -27.469 1 96.94 96 LYS A O 1
ATOM 766 N N . TYR A 1 97 ? -4.852 -17.922 -28.891 1 96.56 97 TYR A N 1
ATOM 767 C CA . TYR A 1 97 ? -5.719 -17.938 -30.062 1 96.56 97 TYR A CA 1
ATOM 768 C C . TYR A 1 97 ? -6.691 -19.109 -30 1 96.56 97 TYR A C 1
ATOM 770 O O . TYR A 1 97 ? -7.887 -18.953 -30.266 1 96.56 97 TYR A O 1
ATOM 778 N N . ILE A 1 98 ? -6.199 -20.234 -29.688 1 97.31 98 ILE A N 1
ATOM 779 C CA . ILE A 1 98 ? -7.008 -21.453 -29.672 1 97.31 98 ILE A CA 1
ATOM 780 C C . ILE A 1 98 ? -8.078 -21.359 -28.594 1 97.31 98 ILE A C 1
ATOM 782 O O . ILE A 1 98 ? -9.258 -21.641 -28.859 1 97.31 98 ILE A O 1
ATOM 786 N N . ILE A 1 99 ? -7.699 -20.922 -27.391 1 98 99 ILE A N 1
ATOM 787 C CA . ILE A 1 99 ? -8.617 -20.891 -26.266 1 98 99 ILE A CA 1
ATOM 788 C C . ILE A 1 99 ? -9.68 -19.812 -26.5 1 98 99 ILE A C 1
ATOM 790 O O . ILE A 1 99 ? -10.859 -20.047 -26.219 1 98 99 ILE A O 1
ATOM 794 N N . GLU A 1 100 ? -9.266 -18.672 -26.969 1 97.75 100 GLU A N 1
ATOM 795 C CA . GLU A 1 100 ? -10.234 -17.609 -27.25 1 97.75 100 GLU A CA 1
ATOM 796 C C . GLU A 1 100 ? -11.234 -18.047 -28.312 1 97.75 100 GLU A C 1
ATOM 798 O O . GLU A 1 100 ? -12.43 -17.781 -28.203 1 97.75 100 GLU A O 1
ATOM 803 N N . LYS A 1 101 ? -10.766 -18.719 -29.328 1 96.56 101 LYS A N 1
ATOM 804 C CA . LYS A 1 101 ? -11.609 -19.156 -30.438 1 96.56 101 LYS A CA 1
ATOM 805 C C . LYS A 1 101 ? -12.555 -20.281 -29.984 1 96.56 101 LYS A C 1
ATOM 807 O O . LYS A 1 101 ? -13.75 -20.234 -30.281 1 96.56 101 LYS A O 1
ATOM 812 N N . GLU A 1 102 ? -12.055 -21.234 -29.266 1 97.38 102 GLU A N 1
ATOM 813 C CA . GLU A 1 102 ? -12.812 -22.453 -29 1 97.38 102 GLU A CA 1
ATOM 814 C C . GLU A 1 102 ? -13.609 -22.344 -27.703 1 97.38 102 GLU A C 1
ATOM 816 O O . GLU A 1 102 ? -14.68 -22.953 -27.578 1 97.38 102 GLU A O 1
ATOM 821 N N . LEU A 1 103 ? -13.078 -21.641 -26.719 1 97.69 103 LEU A N 1
ATOM 822 C CA . LEU A 1 103 ? -13.727 -21.609 -25.422 1 97.69 103 LEU A CA 1
ATOM 823 C C . LEU A 1 103 ? -14.352 -20.25 -25.156 1 97.69 103 LEU A C 1
ATOM 825 O O . LEU A 1 103 ? -15.102 -20.078 -24.188 1 97.69 103 LEU A O 1
ATOM 829 N N . ASN A 1 104 ? -14.07 -19.266 -25.938 1 97.19 104 ASN A N 1
ATOM 830 C CA . ASN A 1 104 ? -14.586 -17.906 -25.766 1 97.19 104 ASN A CA 1
ATOM 831 C C . ASN A 1 104 ? -14.18 -17.312 -24.422 1 97.19 104 ASN A C 1
ATOM 833 O O . ASN A 1 104 ? -15.008 -16.75 -23.719 1 97.19 104 ASN A O 1
ATOM 837 N N . ILE A 1 105 ? -12.984 -17.578 -23.984 1 97.38 105 ILE A N 1
ATOM 838 C CA . ILE A 1 105 ? -12.383 -17.031 -22.781 1 97.38 105 ILE A CA 1
ATOM 839 C C . ILE A 1 105 ? -11.312 -16 -23.141 1 97.38 105 ILE A C 1
ATOM 841 O O . ILE A 1 105 ? -10.445 -16.266 -23.984 1 97.38 105 ILE A O 1
ATOM 845 N N . VAL A 1 106 ? -11.422 -14.789 -22.609 1 96.06 106 VAL A N 1
ATOM 846 C CA . VAL A 1 106 ? -10.438 -13.75 -22.891 1 96.06 106 VAL A CA 1
ATOM 847 C C . VAL A 1 106 ? -9.102 -14.125 -22.25 1 96.06 106 VAL A C 1
ATOM 849 O O . VAL A 1 106 ? -9.023 -14.383 -21.047 1 96.06 106 VAL A O 1
ATOM 852 N N . CYS A 1 107 ? -8.102 -14.18 -23.062 1 97.5 107 CYS A N 1
ATOM 853 C CA . CYS A 1 107 ? -6.77 -14.555 -22.594 1 97.5 107 CYS A CA 1
ATOM 854 C C . CYS A 1 107 ? -5.809 -13.375 -22.672 1 97.5 107 CYS A C 1
ATOM 856 O O . CYS A 1 107 ? -6.012 -12.461 -23.484 1 97.5 107 CYS A O 1
ATOM 858 N N . ARG A 1 108 ? -4.918 -13.406 -21.828 1 95.69 108 ARG A N 1
ATOM 859 C CA . ARG A 1 108 ? -3.844 -12.422 -21.844 1 95.69 108 ARG A CA 1
ATOM 860 C C . ARG A 1 108 ? -2.492 -13.086 -22.094 1 95.69 108 ARG A C 1
ATOM 862 O O . ARG A 1 108 ? -2.117 -14.023 -21.406 1 95.69 108 ARG A O 1
ATOM 869 N N . TYR A 1 109 ? -1.824 -12.609 -23.141 1 96.19 109 TYR A N 1
ATOM 870 C CA . TYR A 1 109 ? -0.455 -12.984 -23.469 1 96.19 109 TYR A CA 1
ATOM 871 C C . TYR A 1 109 ? 0.406 -11.75 -23.734 1 96.19 109 TYR A C 1
ATOM 873 O O . TYR A 1 109 ? 0.467 -11.25 -24.859 1 96.19 109 TYR A O 1
ATOM 881 N N . ASP A 1 110 ? 1.007 -11.258 -22.75 1 94.06 110 ASP A N 1
ATOM 882 C CA . ASP A 1 110 ? 1.865 -10.078 -22.812 1 94.06 110 ASP A CA 1
ATOM 883 C C . ASP A 1 110 ? 3.01 -10.172 -21.812 1 94.06 110 ASP A C 1
ATOM 885 O O . ASP A 1 110 ? 3.25 -11.234 -21.234 1 94.06 110 ASP A O 1
ATOM 889 N N . GLU A 1 111 ? 3.68 -9.125 -21.625 1 92.69 111 GLU A N 1
ATOM 890 C CA . GLU A 1 111 ? 4.855 -9.125 -20.75 1 92.69 111 GLU A CA 1
ATOM 891 C C . GLU A 1 111 ? 4.477 -9.445 -19.312 1 92.69 111 GLU A C 1
ATOM 893 O O . GLU A 1 111 ? 5.238 -10.086 -18.578 1 92.69 111 GLU A O 1
ATOM 898 N N . VAL A 1 112 ? 3.33 -9.008 -18.922 1 92.88 112 VAL A N 1
ATOM 899 C CA . VAL A 1 112 ? 2.844 -9.281 -17.578 1 92.88 112 VAL A CA 1
ATOM 900 C C . VAL A 1 112 ? 2.613 -10.781 -17.406 1 92.88 112 VAL A C 1
ATOM 902 O O . VAL A 1 112 ? 3.061 -11.375 -16.422 1 92.88 112 VAL A O 1
ATOM 905 N N . ALA A 1 113 ? 1.934 -11.352 -18.344 1 93.94 113 ALA A N 1
ATOM 906 C CA . ALA A 1 113 ? 1.673 -12.789 -18.297 1 93.94 113 ALA A CA 1
ATOM 907 C C . ALA A 1 113 ? 2.977 -13.586 -18.25 1 93.94 113 ALA A C 1
ATOM 909 O O . ALA A 1 113 ? 3.102 -14.539 -17.484 1 93.94 113 ALA A O 1
ATOM 910 N N . LEU A 1 114 ? 3.91 -13.148 -19 1 92.69 114 LEU A N 1
ATOM 911 C CA . LEU A 1 114 ? 5.184 -13.852 -19.078 1 92.69 114 LEU A CA 1
ATOM 912 C C . LEU A 1 114 ? 5.957 -13.727 -17.766 1 92.69 114 LEU A C 1
ATOM 914 O O . LEU A 1 114 ? 6.645 -14.656 -17.359 1 92.69 114 LEU A O 1
ATOM 918 N N . GLU A 1 115 ? 5.809 -12.57 -17.125 1 93.06 115 GLU A N 1
ATOM 919 C CA . GLU A 1 115 ? 6.449 -12.391 -15.82 1 93.06 115 GLU A CA 1
ATOM 920 C C . GLU A 1 115 ? 5.836 -13.312 -14.773 1 93.06 115 GLU A C 1
ATOM 922 O O . GLU A 1 115 ? 6.555 -13.898 -13.953 1 93.06 115 GLU A O 1
ATOM 927 N N . VAL A 1 116 ? 4.582 -13.438 -14.797 1 92.75 116 VAL A N 1
ATOM 928 C CA . VAL A 1 116 ? 3.895 -14.32 -13.859 1 92.75 116 VAL A CA 1
ATOM 929 C C . VAL A 1 116 ? 4.277 -15.766 -14.141 1 92.75 116 VAL A C 1
ATOM 931 O O . VAL A 1 116 ? 4.527 -16.547 -13.211 1 92.75 116 VAL A O 1
ATOM 934 N N . MET A 1 117 ? 4.371 -16.094 -15.383 1 90.56 117 MET A N 1
ATOM 935 C CA . MET A 1 117 ? 4.777 -17.438 -15.797 1 90.56 117 MET A CA 1
ATOM 936 C C . MET A 1 117 ? 6.172 -17.766 -15.273 1 90.56 117 MET A C 1
ATOM 938 O O . MET A 1 117 ? 6.402 -18.859 -14.75 1 90.56 117 MET A O 1
ATOM 942 N N . TRP A 1 118 ? 6.984 -16.859 -15.438 1 90 118 TRP A N 1
ATOM 943 C CA . TRP A 1 118 ? 8.336 -17.031 -14.914 1 90 118 TRP A CA 1
ATOM 944 C C . TRP A 1 118 ? 8.305 -17.266 -13.406 1 90 118 TRP A C 1
ATOM 946 O O . TRP A 1 118 ? 8.984 -18.156 -12.898 1 90 118 TRP A O 1
ATOM 956 N N . GLY A 1 119 ? 7.566 -16.422 -12.734 1 89.44 119 GLY A N 1
ATOM 957 C CA . GLY A 1 119 ? 7.461 -16.547 -11.289 1 89.44 119 GLY A CA 1
ATOM 958 C C . GLY A 1 119 ? 6.984 -17.922 -10.852 1 89.44 119 GLY A C 1
ATOM 959 O O . GLY A 1 119 ? 7.547 -18.516 -9.922 1 89.44 119 GLY A O 1
ATOM 960 N N . MET A 1 120 ? 6.059 -18.391 -11.516 1 87 120 MET A N 1
ATOM 961 C CA . MET A 1 120 ? 5.492 -19.688 -11.18 1 87 120 MET A CA 1
ATOM 962 C C . MET A 1 120 ? 6.477 -20.812 -11.508 1 87 120 MET A C 1
ATOM 964 O O . MET A 1 120 ? 6.582 -21.781 -10.758 1 87 120 MET A O 1
ATOM 968 N N . LYS A 1 121 ? 7.164 -20.672 -12.539 1 83.5 121 LYS A N 1
ATOM 969 C CA . LYS A 1 121 ? 8.164 -21.656 -12.922 1 83.5 121 LYS A CA 1
ATOM 970 C C . LYS A 1 121 ? 9.297 -21.734 -11.898 1 83.5 121 LYS A C 1
ATOM 972 O O . LYS A 1 121 ? 9.781 -22.812 -11.586 1 83.5 121 LYS A O 1
ATOM 977 N N . ASN A 1 122 ? 9.609 -20.562 -11.438 1 77.31 122 ASN A N 1
ATOM 978 C CA . ASN A 1 122 ? 10.688 -20.469 -10.469 1 77.31 122 ASN A CA 1
ATOM 979 C C . ASN A 1 122 ? 10.336 -21.188 -9.164 1 77.31 122 ASN A C 1
ATOM 981 O O . ASN A 1 122 ? 11.227 -21.625 -8.43 1 77.31 122 ASN A O 1
ATOM 985 N N . LEU A 1 123 ? 9.031 -21.359 -8.992 1 73.94 123 LEU A N 1
ATOM 986 C CA . LEU A 1 123 ? 8.625 -21.922 -7.715 1 73.94 123 LEU A CA 1
ATOM 987 C C . LEU A 1 123 ? 7.969 -23.281 -7.906 1 73.94 123 LEU A C 1
ATOM 989 O O . LEU A 1 123 ? 7.34 -23.812 -6.984 1 73.94 123 LEU A O 1
ATOM 993 N N . LEU A 1 124 ? 8.094 -23.703 -9.094 1 69.19 124 LEU A N 1
ATOM 994 C CA . LEU A 1 124 ? 7.438 -24.953 -9.453 1 69.19 124 LEU A CA 1
ATOM 995 C C . LEU A 1 124 ? 7.809 -26.062 -8.477 1 69.19 124 LEU A C 1
ATOM 997 O O . LEU A 1 124 ? 6.965 -26.891 -8.125 1 69.19 124 LEU A O 1
ATOM 1001 N N . HIS A 1 125 ? 9.047 -26.016 -8.211 1 62.94 125 HIS A N 1
ATOM 1002 C CA . HIS A 1 125 ? 9.484 -27.062 -7.309 1 62.94 125 HIS A CA 1
ATOM 1003 C C . HIS A 1 125 ? 8.742 -27.016 -5.98 1 62.94 125 HIS A C 1
ATOM 1005 O O . HIS A 1 125 ? 8.695 -28 -5.25 1 62.94 125 HIS A O 1
ATOM 1011 N N . ILE A 1 126 ? 8.266 -25.891 -5.727 1 59.97 126 ILE A N 1
ATOM 1012 C CA . ILE A 1 126 ? 7.566 -25.703 -4.461 1 59.97 126 ILE A CA 1
ATOM 1013 C C . ILE A 1 126 ? 6.086 -26.031 -4.633 1 59.97 126 ILE A C 1
ATOM 1015 O O . ILE A 1 126 ? 5.438 -26.5 -3.693 1 59.97 126 ILE A O 1
ATOM 1019 N N . VAL A 1 127 ? 5.676 -25.844 -5.887 1 58.59 127 VAL A N 1
ATOM 1020 C CA . VAL A 1 127 ? 4.227 -25.828 -6.031 1 58.59 127 VAL A CA 1
ATOM 1021 C C . VAL A 1 127 ? 3.762 -27.156 -6.641 1 58.59 127 VAL A C 1
ATOM 1023 O O . VAL A 1 127 ? 2.631 -27.594 -6.41 1 58.59 127 VAL A O 1
ATOM 1026 N N . VAL A 1 128 ? 4.742 -27.797 -7.355 1 59.41 128 VAL A N 1
ATOM 1027 C CA . VAL A 1 128 ? 4.395 -29.062 -8.008 1 59.41 128 VAL A CA 1
ATOM 1028 C C . VAL A 1 128 ? 5.199 -30.203 -7.387 1 59.41 128 VAL A C 1
ATOM 1030 O O . VAL A 1 128 ? 6.355 -30.016 -7 1 59.41 128 VAL A O 1
ATOM 1033 N N . PRO A 1 129 ? 4.477 -31.234 -7.031 1 58.59 129 PRO A N 1
ATOM 1034 C CA . PRO A 1 129 ? 5.207 -32.375 -6.469 1 58.59 129 PRO A CA 1
ATOM 1035 C C . PRO A 1 129 ? 6.449 -32.75 -7.277 1 58.59 129 PRO A C 1
ATOM 1037 O O . PRO A 1 129 ? 6.453 -32.594 -8.5 1 58.59 129 PRO A O 1
ATOM 1040 N N . GLU A 1 130 ? 7.586 -32.906 -6.574 1 55.91 130 GLU A N 1
ATOM 1041 C CA . GLU A 1 130 ? 8.914 -33.156 -7.117 1 55.91 130 GLU A CA 1
ATOM 1042 C C . GLU A 1 130 ? 8.852 -34.156 -8.273 1 55.91 130 GLU A C 1
ATOM 1044 O O . GLU A 1 130 ? 9.578 -34 -9.266 1 55.91 130 GLU A O 1
ATOM 1049 N N . GLU A 1 131 ? 8.078 -35.125 -8.125 1 54.75 131 GLU A N 1
ATOM 1050 C CA . GLU A 1 131 ? 7.992 -36.188 -9.109 1 54.75 131 GLU A CA 1
ATOM 1051 C C . GLU A 1 131 ? 7.516 -35.656 -10.461 1 54.75 131 GLU A C 1
ATOM 1053 O O . GLU A 1 131 ? 7.742 -36.312 -11.5 1 54.75 131 GLU A O 1
ATOM 1058 N N . GLU A 1 132 ? 7.043 -34.531 -10.367 1 55.94 132 GLU A N 1
ATOM 1059 C CA . GLU A 1 132 ? 6.422 -33.969 -11.562 1 55.94 132 GLU A CA 1
ATOM 1060 C C . GLU A 1 132 ? 7.254 -32.844 -12.141 1 55.94 132 GLU A C 1
ATOM 1062 O O . GLU A 1 132 ? 6.891 -32.25 -13.164 1 55.94 132 GLU A O 1
ATOM 1067 N N . LEU A 1 133 ? 8.305 -32.5 -11.445 1 55.78 133 LEU A N 1
ATOM 1068 C CA . LEU A 1 133 ? 9.109 -31.344 -11.766 1 55.78 133 LEU A CA 1
ATOM 1069 C C . LEU A 1 133 ? 10.164 -31.672 -12.812 1 55.78 133 LEU A C 1
ATOM 1071 O O . LEU A 1 133 ? 11.148 -32.375 -12.516 1 55.78 133 LEU A O 1
ATOM 1075 N N . GLU A 1 134 ? 9.945 -32.375 -13.867 1 54.84 134 GLU A N 1
ATOM 1076 C CA . GLU A 1 134 ? 11.023 -32.406 -14.852 1 54.84 134 GLU A CA 1
ATOM 1077 C C . GLU A 1 134 ? 11 -31.141 -15.727 1 54.84 134 GLU A C 1
ATOM 1079 O O . GLU A 1 134 ? 10.234 -31.062 -16.688 1 54.84 134 GLU A O 1
ATOM 1084 N N . LEU A 1 135 ? 11.469 -30.062 -15.289 1 53.94 135 LEU A N 1
ATOM 1085 C CA . LEU A 1 135 ? 11.461 -28.844 -16.109 1 53.94 135 LEU A CA 1
ATOM 1086 C C . LEU A 1 135 ? 12.422 -28.984 -17.281 1 53.94 135 LEU A C 1
ATOM 1088 O O . LEU A 1 135 ? 13.523 -29.516 -17.125 1 53.94 135 LEU A O 1
ATOM 1092 N N . SER A 1 136 ? 11.891 -28.875 -18.453 1 51.78 136 SER A N 1
ATOM 1093 C CA . SER A 1 136 ? 12.789 -28.844 -19.609 1 51.78 136 SER A CA 1
ATOM 1094 C C . SER A 1 136 ? 13.727 -27.641 -19.547 1 51.78 136 SER A C 1
ATOM 1096 O O . SER A 1 136 ? 13.469 -26.688 -18.812 1 51.78 136 SER A O 1
ATOM 1098 N N . ASP A 1 137 ? 14.828 -27.75 -20.188 1 52.56 137 ASP A N 1
ATOM 1099 C CA . ASP A 1 137 ? 15.789 -26.672 -20.391 1 52.56 137 ASP A CA 1
ATOM 1100 C C . ASP A 1 137 ? 15.102 -25.406 -20.906 1 52.56 137 ASP A C 1
ATOM 1102 O O . ASP A 1 137 ? 15.477 -24.297 -20.547 1 52.56 137 ASP A O 1
ATOM 1106 N N . GLU A 1 138 ? 14.125 -25.594 -21.766 1 52.47 138 GLU A N 1
ATOM 1107 C CA . GLU A 1 138 ? 13.406 -24.484 -22.359 1 52.47 138 GLU A CA 1
ATOM 1108 C C . GLU A 1 138 ? 12.586 -23.719 -21.328 1 52.47 138 GLU A C 1
ATOM 1110 O O . GLU A 1 138 ? 12.438 -22.5 -21.406 1 52.47 138 GLU A O 1
ATOM 1115 N N . ASP A 1 139 ? 12.109 -24.469 -20.516 1 54.16 139 ASP A N 1
ATOM 1116 C CA . ASP A 1 139 ? 11.227 -23.922 -19.5 1 54.16 139 ASP A CA 1
ATOM 1117 C C . ASP A 1 139 ? 12 -22.984 -18.562 1 54.16 139 ASP A C 1
ATOM 1119 O O . ASP A 1 139 ? 11.414 -22.094 -17.953 1 54.16 139 ASP A O 1
ATOM 1123 N N . SER A 1 140 ? 13.203 -23.281 -18.516 1 52.38 140 SER A N 1
ATOM 1124 C CA . SER A 1 140 ? 14.062 -22.547 -17.594 1 52.38 140 SER A CA 1
ATOM 1125 C C . SER A 1 140 ? 14.516 -21.219 -18.188 1 52.38 140 SER A C 1
ATOM 1127 O O . SER A 1 140 ? 15.156 -20.422 -17.516 1 52.38 140 SER A O 1
ATOM 1129 N N . LYS A 1 141 ? 14.07 -21.109 -19.469 1 54.28 141 LYS A N 1
ATOM 1130 C CA . LYS A 1 141 ? 14.703 -20.016 -20.203 1 54.28 141 LYS A CA 1
ATOM 1131 C C . LYS A 1 141 ? 13.984 -18.703 -19.922 1 54.28 141 LYS A C 1
ATOM 1133 O O . LYS A 1 141 ? 14.516 -17.625 -20.234 1 54.28 141 LYS A O 1
ATOM 1138 N N . HIS A 1 142 ? 12.789 -18.844 -19.422 1 60.72 142 HIS A N 1
ATOM 1139 C CA . HIS A 1 142 ? 12.148 -17.531 -19.312 1 60.72 142 HIS A CA 1
ATOM 1140 C C . HIS A 1 142 ? 12.773 -16.719 -18.172 1 60.72 142 HIS A C 1
ATOM 1142 O O . HIS A 1 142 ? 13.086 -17.25 -17.109 1 60.72 142 HIS A O 1
ATOM 1148 N N . ARG A 1 143 ? 13.164 -15.555 -18.641 1 80.5 143 ARG A N 1
ATOM 1149 C CA . ARG A 1 143 ? 13.828 -14.617 -17.734 1 80.5 143 ARG A CA 1
ATOM 1150 C C . ARG A 1 143 ? 12.844 -13.562 -17.234 1 80.5 143 ARG A C 1
ATOM 1152 O O . ARG A 1 143 ? 11.883 -13.219 -17.938 1 80.5 143 ARG A O 1
ATOM 1159 N N . SER A 1 144 ? 13.031 -13.258 -16.016 1 90.88 144 SER A N 1
ATOM 1160 C CA . SER A 1 144 ? 12.25 -12.148 -15.477 1 90.88 144 SER A CA 1
ATOM 1161 C C . SER A 1 144 ? 12.812 -10.805 -15.938 1 90.88 144 SER A C 1
ATOM 1163 O O . SER A 1 144 ? 13.938 -10.445 -15.602 1 90.88 144 SER A O 1
ATOM 1165 N N . LYS A 1 145 ? 12.008 -10.125 -16.719 1 92.62 145 LYS A N 1
ATOM 1166 C CA . LYS A 1 145 ? 12.438 -8.797 -17.172 1 92.62 145 LYS A CA 1
ATOM 1167 C C . LYS A 1 145 ? 12.586 -7.84 -15.992 1 92.62 145 LYS A C 1
ATOM 1169 O O . LYS A 1 145 ? 13.555 -7.074 -15.93 1 92.62 145 LYS A O 1
ATOM 1174 N N . GLY A 1 146 ? 11.68 -7.895 -15.062 1 95 146 GLY A N 1
ATOM 1175 C CA . GLY A 1 146 ? 11.75 -7.027 -13.898 1 95 146 GLY A CA 1
ATOM 1176 C C . GLY A 1 146 ? 12.977 -7.266 -13.039 1 95 146 GLY A C 1
ATOM 1177 O O . GLY A 1 146 ? 13.641 -6.316 -12.617 1 95 146 GLY A O 1
ATOM 1178 N N . LEU A 1 147 ? 13.234 -8.5 -12.789 1 95.25 147 LEU A N 1
ATOM 1179 C CA . LEU A 1 147 ? 14.406 -8.859 -11.992 1 95.25 147 LEU A CA 1
ATOM 1180 C C . LEU A 1 147 ? 15.688 -8.438 -12.703 1 95.25 147 LEU A C 1
ATOM 1182 O O . LEU A 1 147 ? 16.609 -7.938 -12.062 1 95.25 147 LEU A O 1
ATOM 1186 N N . GLN A 1 148 ? 15.742 -8.586 -13.984 1 94.06 148 GLN A N 1
ATOM 1187 C CA . GLN A 1 148 ? 16.922 -8.195 -14.75 1 94.06 148 GLN A CA 1
ATOM 1188 C C . GLN A 1 148 ? 17.141 -6.684 -14.672 1 94.06 148 GLN A C 1
ATOM 1190 O O . GLN A 1 148 ? 18.281 -6.227 -14.484 1 94.06 148 GLN A O 1
ATOM 1195 N N . ILE A 1 149 ? 16.141 -5.988 -14.844 1 94.75 149 ILE A N 1
ATOM 1196 C CA . ILE A 1 149 ? 16.219 -4.535 -14.75 1 94.75 149 ILE A CA 1
ATOM 1197 C C . ILE A 1 149 ? 16.719 -4.141 -13.359 1 94.75 149 ILE A C 1
ATOM 1199 O O . ILE A 1 149 ? 17.594 -3.277 -13.234 1 94.75 149 ILE A O 1
ATOM 1203 N N . PHE A 1 150 ? 16.234 -4.781 -12.398 1 97.19 150 PHE A N 1
ATOM 1204 C CA . PHE A 1 150 ? 16.609 -4.477 -11.023 1 97.19 150 PHE A CA 1
ATOM 1205 C C . PHE A 1 150 ? 18.078 -4.754 -10.789 1 97.19 150 PHE A C 1
ATOM 1207 O O . PHE A 1 150 ? 18.797 -3.92 -10.227 1 97.19 150 PHE A O 1
ATOM 1214 N N . LEU A 1 151 ? 18.547 -5.906 -11.203 1 96.94 151 LEU A N 1
ATOM 1215 C CA . LEU A 1 151 ? 19.953 -6.277 -11.031 1 96.94 151 LEU A CA 1
ATOM 1216 C C . LEU A 1 151 ? 20.859 -5.344 -11.828 1 96.94 151 LEU A C 1
ATOM 1218 O O . LEU A 1 151 ? 21.922 -4.949 -11.344 1 96.94 151 LEU A O 1
ATOM 1222 N N . GLN A 1 152 ? 20.422 -4.969 -12.953 1 95.5 152 GLN A N 1
ATOM 1223 C CA . GLN A 1 152 ? 21.188 -4.027 -13.758 1 95.5 152 GLN A CA 1
ATOM 1224 C C . GLN A 1 152 ? 21.297 -2.672 -13.07 1 95.5 152 GLN A C 1
ATOM 1226 O O . GLN A 1 152 ? 22.359 -2.051 -13.07 1 95.5 152 GLN A O 1
ATOM 1231 N N . ASN A 1 153 ? 20.234 -2.26 -12.547 1 95.88 153 ASN A N 1
ATOM 1232 C CA . ASN A 1 153 ? 20.234 -0.989 -11.828 1 95.88 153 ASN A CA 1
ATOM 1233 C C . ASN A 1 153 ? 21.188 -1.013 -10.641 1 95.88 153 ASN A C 1
ATOM 1235 O O . ASN A 1 153 ? 21.672 0.034 -10.211 1 95.88 153 ASN A O 1
ATOM 1239 N N . LEU A 1 154 ? 21.422 -2.199 -10.086 1 96.94 154 LEU A N 1
ATOM 1240 C CA . LEU A 1 154 ? 22.359 -2.355 -8.977 1 96.94 154 LEU A CA 1
ATOM 1241 C C . LEU A 1 154 ? 23.766 -2.633 -9.484 1 96.94 154 LEU A C 1
ATOM 1243 O O . LEU A 1 154 ? 24.656 -2.945 -8.695 1 96.94 154 LEU A O 1
ATOM 1247 N N . ASN A 1 155 ? 23.922 -2.646 -10.828 1 96.19 155 ASN A N 1
ATOM 1248 C CA . ASN A 1 155 ? 25.188 -2.836 -11.508 1 96.19 155 ASN A CA 1
ATOM 1249 C C . ASN A 1 155 ? 25.672 -4.281 -11.406 1 96.19 155 ASN A C 1
ATOM 1251 O O . ASN A 1 155 ? 26.875 -4.531 -11.281 1 96.19 155 ASN A O 1
ATOM 1255 N N . PHE A 1 156 ? 24.734 -5.16 -11.258 1 96.38 156 PHE A N 1
ATOM 1256 C CA . PHE A 1 156 ? 25.078 -6.574 -11.383 1 96.38 156 PHE A CA 1
ATOM 1257 C C . PHE A 1 156 ? 24.922 -7.043 -12.82 1 96.38 156 PHE A C 1
ATOM 1259 O O . PHE A 1 156 ? 23.828 -6.977 -13.391 1 96.38 156 PHE A O 1
ATOM 1266 N N . ASP A 1 157 ? 25.953 -7.363 -13.32 1 91 157 ASP A N 1
ATOM 1267 C CA . ASP A 1 157 ? 25.953 -7.887 -14.68 1 91 157 ASP A CA 1
ATOM 1268 C C . ASP A 1 157 ? 25.891 -9.414 -14.68 1 91 157 ASP A C 1
ATOM 1270 O O . ASP A 1 157 ? 26.922 -10.078 -14.586 1 91 157 ASP A O 1
ATOM 1274 N N . ILE A 1 158 ? 24.797 -9.945 -14.781 1 93 158 ILE A N 1
ATOM 1275 C CA . ILE A 1 158 ? 24.609 -11.398 -14.75 1 93 158 ILE A CA 1
ATOM 1276 C C . ILE A 1 158 ? 23.641 -11.82 -15.852 1 93 158 ILE A C 1
ATOM 1278 O O . ILE A 1 158 ? 22.625 -11.156 -16.078 1 93 158 ILE A O 1
ATOM 1282 N N . LYS A 1 159 ? 24.047 -12.82 -16.531 1 89.19 159 LYS A N 1
ATOM 1283 C CA . LYS A 1 159 ? 23.156 -13.375 -17.547 1 89.19 159 LYS A CA 1
ATOM 1284 C C . LYS A 1 159 ? 21.906 -13.961 -16.922 1 89.19 159 LYS A C 1
ATOM 1286 O O . LYS A 1 159 ? 21.953 -14.57 -15.859 1 89.19 159 LYS A O 1
ATOM 1291 N N . PRO A 1 160 ? 20.828 -13.805 -17.594 1 85.44 160 PRO A N 1
ATOM 1292 C CA . PRO A 1 160 ? 19.547 -14.266 -17.047 1 85.44 160 PRO A CA 1
ATOM 1293 C C . PRO A 1 160 ? 19.547 -15.758 -16.719 1 85.44 160 PRO A C 1
ATOM 1295 O O . PRO A 1 160 ? 18.922 -16.172 -15.742 1 85.44 160 PRO A O 1
ATOM 1298 N N . ASP A 1 161 ? 20.266 -16.578 -17.453 1 83.81 161 ASP A N 1
ATOM 1299 C CA . ASP A 1 161 ? 20.25 -18.016 -17.25 1 83.81 161 ASP A CA 1
ATOM 1300 C C . ASP A 1 161 ? 21.016 -18.422 -16 1 83.81 161 ASP A C 1
ATOM 1302 O O . ASP A 1 161 ? 20.875 -19.547 -15.516 1 83.81 161 ASP A O 1
ATOM 1306 N N . LEU A 1 162 ? 21.781 -17.516 -15.484 1 88.88 162 LEU A N 1
ATOM 1307 C CA . LEU A 1 162 ? 22.578 -17.828 -14.305 1 88.88 162 LEU A CA 1
ATOM 1308 C C . LEU A 1 162 ? 21.844 -17.422 -13.023 1 88.88 162 LEU A C 1
ATOM 1310 O O . LEU A 1 162 ? 22.266 -17.766 -11.922 1 88.88 162 LEU A O 1
ATOM 1314 N N . VAL A 1 163 ? 20.766 -16.75 -13.18 1 89.94 163 VAL A N 1
ATOM 1315 C CA . VAL A 1 163 ? 20.016 -16.297 -12.016 1 89.94 163 VAL A CA 1
ATOM 1316 C C . VAL A 1 163 ? 19.234 -17.469 -11.414 1 89.94 163 VAL A C 1
ATOM 1318 O O . VAL A 1 163 ? 18.359 -18.031 -12.07 1 89.94 163 VAL A O 1
ATOM 1321 N N . ASN A 1 164 ? 19.594 -17.812 -10.195 1 87.12 164 ASN A N 1
ATOM 1322 C CA . ASN A 1 164 ? 18.906 -18.906 -9.516 1 87.12 164 ASN A CA 1
ATOM 1323 C C . ASN A 1 164 ? 18.031 -18.406 -8.375 1 87.12 164 ASN A C 1
ATOM 1325 O O . ASN A 1 164 ? 17.859 -17.203 -8.203 1 87.12 164 ASN A O 1
ATOM 1329 N N . GLY A 1 165 ? 17.5 -19.297 -7.586 1 86.44 165 GLY A N 1
ATOM 1330 C CA . GLY A 1 165 ? 16.547 -18.969 -6.527 1 86.44 165 GLY A CA 1
ATOM 1331 C C . GLY A 1 165 ? 17.172 -18.141 -5.414 1 86.44 165 GLY A C 1
ATOM 1332 O O . GLY A 1 165 ? 16.531 -17.25 -4.871 1 86.44 165 GLY A O 1
ATOM 1333 N N . GLN A 1 166 ? 18.375 -18.516 -5.078 1 90.88 166 GLN A N 1
ATOM 1334 C CA . GLN A 1 166 ? 19.047 -17.797 -3.998 1 90.88 166 GLN A CA 1
ATOM 1335 C C . GLN A 1 166 ? 19.297 -16.344 -4.383 1 90.88 166 GLN A C 1
ATOM 1337 O O . GLN A 1 166 ? 19.125 -15.43 -3.564 1 90.88 166 GLN A O 1
ATOM 1342 N N . ILE A 1 167 ? 19.719 -16.172 -5.605 1 93.81 167 ILE A N 1
ATOM 1343 C CA . ILE A 1 167 ? 19.938 -14.812 -6.109 1 93.81 167 ILE A CA 1
ATOM 1344 C C . ILE A 1 167 ? 18.609 -14.047 -6.109 1 93.81 167 ILE A C 1
ATOM 1346 O O . ILE A 1 167 ? 18.547 -12.906 -5.66 1 93.81 167 ILE A O 1
ATOM 1350 N N . THR A 1 168 ? 17.562 -14.688 -6.602 1 92.94 168 THR A N 1
ATOM 1351 C CA . THR A 1 168 ? 16.234 -14.062 -6.66 1 92.94 168 THR A CA 1
ATOM 1352 C C . THR A 1 168 ? 15.773 -13.656 -5.266 1 92.94 168 THR A C 1
ATOM 1354 O O . THR A 1 168 ? 15.32 -12.523 -5.066 1 92.94 168 THR A O 1
ATOM 1357 N N . GLU A 1 169 ? 15.906 -14.508 -4.285 1 92.94 169 GLU A N 1
ATOM 1358 C CA . GLU A 1 169 ? 15.469 -14.234 -2.92 1 92.94 169 GLU A CA 1
ATOM 1359 C C . GLU A 1 169 ? 16.281 -13.094 -2.299 1 92.94 169 GLU A C 1
ATOM 1361 O O . GLU A 1 169 ? 15.711 -12.203 -1.664 1 92.94 169 GLU A O 1
ATOM 1366 N N . THR A 1 170 ? 17.578 -13.188 -2.447 1 96.94 170 THR A N 1
ATOM 1367 C CA . THR A 1 170 ? 18.438 -12.164 -1.874 1 96.94 170 THR A CA 1
ATOM 1368 C C . THR A 1 170 ? 18.188 -10.812 -2.527 1 96.94 170 THR A C 1
ATOM 1370 O O . THR A 1 170 ? 18.156 -9.781 -1.847 1 96.94 170 THR A O 1
ATOM 1373 N N . ALA A 1 171 ? 18.016 -10.828 -3.863 1 97.19 171 ALA A N 1
ATOM 1374 C CA . ALA A 1 171 ? 17.672 -9.602 -4.574 1 97.19 171 ALA A CA 1
ATOM 1375 C C . ALA A 1 171 ? 16.359 -9.016 -4.055 1 97.19 171 ALA A C 1
ATOM 1377 O O . ALA A 1 171 ? 16.219 -7.797 -3.936 1 97.19 171 ALA A O 1
ATOM 1378 N N . CYS A 1 172 ? 15.453 -9.875 -3.781 1 96.5 172 CYS A N 1
ATOM 1379 C CA . CYS A 1 172 ? 14.164 -9.43 -3.281 1 96.5 172 CYS A CA 1
ATOM 1380 C C . CYS A 1 172 ? 14.305 -8.734 -1.932 1 96.5 172 CYS A C 1
ATOM 1382 O O . CYS A 1 172 ? 13.641 -7.734 -1.67 1 96.5 172 CYS A O 1
ATOM 1384 N N . TYR A 1 173 ? 15.156 -9.227 -1.067 1 97.06 173 TYR A N 1
ATOM 1385 C CA . TYR A 1 173 ? 15.422 -8.578 0.21 1 97.06 173 TYR A CA 1
ATOM 1386 C C . TYR A 1 173 ? 16 -7.184 0 1 97.06 173 TYR A C 1
ATOM 1388 O O . TYR A 1 173 ? 15.617 -6.234 0.685 1 97.06 173 TYR A O 1
ATOM 1396 N N . VAL A 1 174 ? 16.891 -7.121 -0.963 1 98.25 174 VAL A N 1
ATOM 1397 C CA . VAL A 1 174 ? 17.484 -5.824 -1.27 1 98.25 174 VAL A CA 1
ATOM 1398 C C . VAL A 1 174 ? 16.406 -4.871 -1.772 1 98.25 174 VAL A C 1
ATOM 1400 O O . VAL A 1 174 ? 16.359 -3.707 -1.367 1 98.25 174 VAL A O 1
ATOM 1403 N N . TYR A 1 175 ? 15.555 -5.375 -2.611 1 97.62 175 TYR A N 1
ATOM 1404 C CA . TYR A 1 175 ? 14.453 -4.578 -3.131 1 97.62 175 TYR A CA 1
ATOM 1405 C C . TYR A 1 175 ? 13.617 -3.998 -1.995 1 97.62 175 TYR A C 1
ATOM 1407 O O . TYR A 1 175 ? 13.305 -2.805 -1.99 1 97.62 175 TYR A O 1
ATOM 1415 N N . HIS A 1 176 ? 13.289 -4.812 -1.026 1 96.5 176 HIS A N 1
ATOM 1416 C CA . HIS A 1 176 ? 12.461 -4.355 0.084 1 96.5 176 HIS A CA 1
ATOM 1417 C C . HIS A 1 176 ? 13.203 -3.332 0.94 1 96.5 176 HIS A C 1
ATOM 1419 O O . HIS A 1 176 ? 12.594 -2.385 1.445 1 96.5 176 HIS A O 1
ATOM 1425 N N . CYS A 1 177 ? 14.438 -3.547 1.11 1 97.69 177 CYS A N 1
ATOM 1426 C CA . CYS A 1 177 ? 15.234 -2.564 1.846 1 97.69 177 CYS A CA 1
ATOM 1427 C C . CYS A 1 177 ? 15.203 -1.211 1.148 1 97.69 177 CYS A C 1
ATOM 1429 O O . CYS A 1 177 ? 15.039 -0.177 1.798 1 97.69 177 CYS A O 1
ATOM 1431 N N . LEU A 1 178 ? 15.375 -1.226 -0.143 1 97.06 178 LEU A N 1
ATOM 1432 C CA . LEU A 1 178 ? 15.367 0.018 -0.907 1 97.06 178 LEU A CA 1
ATOM 1433 C C . LEU A 1 178 ? 14.008 0.703 -0.822 1 97.06 178 LEU A C 1
ATOM 1435 O O . LEU A 1 178 ? 13.93 1.931 -0.732 1 97.06 178 LEU A O 1
ATOM 1439 N N . GLU A 1 179 ? 12.961 -0.057 -0.874 1 94.44 179 GLU A N 1
ATOM 1440 C CA . GLU A 1 179 ? 11.625 0.513 -0.734 1 94.44 179 GLU A CA 1
ATOM 1441 C C . GLU A 1 179 ? 11.438 1.138 0.646 1 94.44 179 GLU A C 1
ATOM 1443 O O . GLU A 1 179 ? 10.844 2.211 0.77 1 94.44 179 GLU A O 1
ATOM 1448 N N . HIS A 1 180 ? 11.898 0.473 1.675 1 95.5 180 HIS A N 1
ATOM 1449 C CA . HIS A 1 180 ? 11.82 1.021 3.023 1 95.5 180 HIS A CA 1
ATOM 1450 C C . HIS A 1 180 ? 12.625 2.314 3.139 1 95.5 180 HIS A C 1
ATOM 1452 O O . HIS A 1 180 ? 12.195 3.258 3.809 1 95.5 180 HIS A O 1
ATOM 1458 N N . ASN A 1 181 ? 13.75 2.338 2.516 1 95.69 181 ASN A N 1
ATOM 1459 C CA . ASN A 1 181 ? 14.562 3.549 2.498 1 95.69 181 ASN A CA 1
ATOM 1460 C C . ASN A 1 181 ? 13.812 4.719 1.869 1 95.69 181 ASN A C 1
ATOM 1462 O O . ASN A 1 181 ? 13.852 5.836 2.387 1 95.69 181 ASN A O 1
ATOM 1466 N N . LYS A 1 182 ? 13.195 4.469 0.804 1 91.88 182 LYS A N 1
ATOM 1467 C CA . LYS A 1 182 ? 12.422 5.508 0.137 1 91.88 182 LYS A CA 1
ATOM 1468 C C . LYS A 1 182 ? 11.312 6.035 1.046 1 91.88 182 LYS A C 1
ATOM 1470 O O . LYS A 1 182 ? 11.055 7.242 1.092 1 91.88 182 LYS A O 1
ATOM 1475 N N . GLU A 1 183 ? 10.68 5.156 1.718 1 90.56 183 GLU A N 1
ATOM 1476 C CA . GLU A 1 183 ? 9.602 5.535 2.623 1 90.56 183 GLU A CA 1
ATOM 1477 C C . GLU A 1 183 ? 10.117 6.402 3.766 1 90.56 183 GLU A C 1
ATOM 1479 O O . GLU A 1 183 ? 9.5 7.414 4.113 1 90.56 183 GLU A O 1
ATOM 1484 N N . ILE A 1 184 ? 11.172 5.961 4.336 1 92.5 184 ILE A N 1
ATOM 1485 C CA . ILE A 1 184 ? 11.766 6.711 5.438 1 92.5 184 ILE A CA 1
ATOM 1486 C C . ILE A 1 184 ? 12.156 8.102 4.961 1 92.5 184 ILE A C 1
ATOM 1488 O O . ILE A 1 184 ? 11.875 9.102 5.633 1 92.5 184 ILE A O 1
ATOM 1492 N N . LEU A 1 185 ? 12.797 8.156 3.826 1 92.44 185 LEU A N 1
ATOM 1493 C CA . LEU A 1 185 ? 13.25 9.43 3.277 1 92.44 185 LEU A CA 1
ATOM 1494 C C . LEU A 1 185 ? 12.07 10.359 3.016 1 92.44 185 LEU A C 1
ATOM 1496 O O . LEU A 1 185 ? 12.117 11.547 3.342 1 92.44 185 LEU A O 1
ATOM 1500 N N . ARG A 1 186 ? 11.062 9.797 2.461 1 88.69 186 ARG A N 1
ATOM 1501 C CA . ARG A 1 186 ? 9.859 10.594 2.199 1 88.69 186 ARG A CA 1
ATOM 1502 C C . ARG A 1 186 ? 9.297 11.164 3.492 1 88.69 186 ARG A C 1
ATOM 1504 O O . ARG A 1 186 ? 8.945 12.344 3.551 1 88.69 186 ARG A O 1
ATOM 1511 N N . CYS A 1 187 ? 9.227 10.344 4.477 1 86.5 187 CYS A N 1
ATOM 1512 C CA . CYS A 1 187 ? 8.711 10.766 5.773 1 86.5 187 CYS A CA 1
ATOM 1513 C C . CYS A 1 187 ? 9.555 11.891 6.359 1 86.5 187 CYS A C 1
ATOM 1515 O O . CYS A 1 187 ? 9.016 12.859 6.906 1 86.5 187 CYS A O 1
ATOM 1517 N N . MET A 1 188 ? 10.797 11.766 6.195 1 89.19 188 MET A N 1
ATOM 1518 C CA . MET A 1 188 ? 11.703 12.734 6.797 1 89.19 188 MET A CA 1
ATOM 1519 C C . MET A 1 188 ? 11.711 14.039 6.008 1 89.19 188 MET A C 1
ATOM 1521 O O . MET A 1 188 ? 11.828 15.117 6.59 1 89.19 188 MET A O 1
ATOM 1525 N N . ARG A 1 189 ? 11.562 13.969 4.781 1 90.06 189 ARG A N 1
ATOM 1526 C CA . ARG A 1 189 ? 11.625 15.148 3.928 1 90.06 189 ARG A CA 1
ATOM 1527 C C . ARG A 1 189 ? 10.406 16.047 4.145 1 90.06 189 ARG A C 1
ATOM 1529 O O . ARG A 1 189 ? 10.438 17.234 3.807 1 90.06 189 ARG A O 1
ATOM 1536 N N . VAL A 1 190 ? 9.43 15.492 4.688 1 89.56 190 VAL A N 1
ATOM 1537 C CA . VAL A 1 190 ? 8.234 16.266 5.004 1 89.56 190 VAL A CA 1
ATOM 1538 C C . VAL A 1 190 ? 8.609 17.438 5.93 1 89.56 190 VAL A C 1
ATOM 1540 O O . VAL A 1 190 ? 8.031 18.516 5.836 1 89.56 190 VAL A O 1
ATOM 1543 N N . THR A 1 191 ? 9.586 17.281 6.711 1 86.69 191 THR A N 1
ATOM 1544 C CA . THR A 1 191 ? 9.977 18.312 7.68 1 86.69 191 THR A CA 1
ATOM 1545 C C . THR A 1 191 ? 10.633 19.484 6.98 1 86.69 191 THR A C 1
ATOM 1547 O O . THR A 1 191 ? 10.445 20.641 7.379 1 86.69 191 THR A O 1
ATOM 1550 N N . GLY A 1 192 ? 11.492 19.219 6.039 1 88.75 192 GLY A N 1
ATOM 1551 C CA . GLY A 1 192 ? 12.188 20.234 5.262 1 88.75 192 GLY A CA 1
ATOM 1552 C C . GLY A 1 192 ? 13.242 20.984 6.059 1 88.75 192 GLY A C 1
ATOM 1553 O O . GLY A 1 192 ? 13.703 22.047 5.641 1 88.75 192 GLY A O 1
ATOM 1554 N N . VAL A 1 193 ? 13.633 20.5 7.16 1 89.62 193 VAL A N 1
ATOM 1555 C CA . VAL A 1 193 ? 14.5 21.219 8.086 1 89.62 193 VAL A CA 1
ATOM 1556 C C . VAL A 1 193 ? 15.898 21.344 7.488 1 89.62 193 VAL A C 1
ATOM 1558 O O . VAL A 1 193 ? 16.516 22.406 7.578 1 89.62 193 VAL A O 1
ATOM 1561 N N . LEU A 1 194 ? 16.344 20.328 6.914 1 92.5 194 LEU A N 1
ATOM 1562 C CA . LEU A 1 194 ? 17.688 20.375 6.348 1 92.5 194 LEU A CA 1
ATOM 1563 C C . LEU A 1 194 ? 17.75 21.312 5.156 1 92.5 194 LEU A C 1
ATOM 1565 O O . LEU A 1 194 ? 18.703 22.094 5.016 1 92.5 194 LEU A O 1
ATOM 1569 N N . GLU A 1 195 ? 16.781 21.25 4.352 1 91.62 195 GLU A N 1
ATOM 1570 C CA . GLU A 1 195 ? 16.703 22.172 3.213 1 91.62 195 GLU A CA 1
ATOM 1571 C C . GLU A 1 195 ? 16.609 23.625 3.674 1 91.62 195 GLU A C 1
ATOM 1573 O O . GLU A 1 195 ? 17.188 24.516 3.057 1 91.62 195 GLU A O 1
ATOM 1578 N N . LYS A 1 196 ? 15.938 23.781 4.73 1 91 196 LYS A N 1
ATOM 1579 C CA . LYS A 1 196 ? 15.797 25.125 5.305 1 91 196 LYS A CA 1
ATOM 1580 C C . LYS A 1 196 ? 17.156 25.688 5.711 1 91 196 LYS A C 1
ATOM 1582 O O . LYS A 1 196 ? 17.391 26.891 5.59 1 91 196 LYS A O 1
ATOM 1587 N N . GLU A 1 197 ? 17.969 24.828 6.191 1 92.19 197 GLU A N 1
ATOM 1588 C CA . GLU A 1 197 ? 19.312 25.25 6.617 1 92.19 197 GLU A CA 1
ATOM 1589 C C . GLU A 1 197 ? 20.25 25.359 5.43 1 92.19 197 GLU A C 1
ATOM 1591 O O . GLU A 1 197 ? 21.453 25.594 5.605 1 92.19 197 GLU A O 1
ATOM 1596 N N . GLY A 1 198 ? 19.719 25.141 4.211 1 92.94 198 GLY A N 1
ATOM 1597 C CA . GLY A 1 198 ? 20.484 25.312 2.994 1 92.94 198 GLY A CA 1
ATOM 1598 C C . GLY A 1 198 ? 21.297 24.094 2.607 1 92.94 198 GLY A C 1
ATOM 1599 O O . GLY A 1 198 ? 22.281 24.203 1.87 1 92.94 198 GLY A O 1
ATOM 1600 N N . ILE A 1 199 ? 20.938 22.984 3.174 1 95.19 199 ILE A N 1
ATOM 1601 C CA . ILE A 1 199 ? 21.641 21.75 2.838 1 95.19 199 ILE A CA 1
ATOM 1602 C C . ILE A 1 199 ? 21 21.109 1.61 1 95.19 199 ILE A C 1
ATOM 1604 O O . ILE A 1 199 ? 19.781 20.922 1.565 1 95.19 199 ILE A O 1
ATOM 1608 N N . ASP A 1 200 ? 21.828 20.844 0.6 1 94.12 200 ASP A N 1
ATOM 1609 C CA . ASP A 1 200 ? 21.359 20.125 -0.572 1 94.12 200 ASP A CA 1
ATOM 1610 C C . ASP A 1 200 ? 21.328 18.609 -0.307 1 94.12 200 ASP A C 1
ATOM 1612 O O . ASP A 1 200 ? 22.375 17.953 -0.329 1 94.12 200 ASP A O 1
ATOM 1616 N N . THR A 1 201 ? 20.156 18.078 -0.123 1 93.94 201 THR A N 1
ATOM 1617 C CA . THR A 1 201 ? 20.031 16.672 0.271 1 93.94 201 THR A CA 1
ATOM 1618 C C . THR A 1 201 ? 19.766 15.797 -0.945 1 93.94 201 THR A C 1
ATOM 1620 O O . THR A 1 201 ? 19.484 14.609 -0.804 1 93.94 201 THR A O 1
ATOM 1623 N N . GLN A 1 202 ? 19.828 16.391 -2.109 1 89.31 202 GLN A N 1
ATOM 1624 C CA . GLN A 1 202 ? 19.625 15.602 -3.316 1 89.31 202 GLN A CA 1
ATOM 1625 C C . GLN A 1 202 ? 20.625 14.453 -3.398 1 89.31 202 GLN A C 1
ATOM 1627 O O . GLN A 1 202 ? 21.828 14.656 -3.217 1 89.31 202 GLN A O 1
ATOM 1632 N N . GLY A 1 203 ? 20.141 13.289 -3.607 1 90.44 203 GLY A N 1
ATOM 1633 C CA . GLY A 1 203 ? 21 12.125 -3.76 1 90.44 203 GLY A CA 1
ATOM 1634 C C . GLY A 1 203 ? 21.312 11.43 -2.445 1 90.44 203 GLY A C 1
ATOM 1635 O O . GLY A 1 203 ? 21.938 10.367 -2.428 1 90.44 203 GLY A O 1
ATOM 1636 N N . TRP A 1 204 ? 20.859 12.086 -1.358 1 94.69 204 TRP A N 1
ATOM 1637 C CA . TRP A 1 204 ? 21.094 11.43 -0.073 1 94.69 204 TRP A CA 1
ATOM 1638 C C . TRP A 1 204 ? 20.188 10.211 0.089 1 94.69 204 TRP A C 1
ATOM 1640 O O . TRP A 1 204 ? 19.031 10.227 -0.345 1 94.69 204 TRP A O 1
ATOM 1650 N N . ASP A 1 205 ? 20.734 9.211 0.744 1 94.12 205 ASP A N 1
ATOM 1651 C CA . ASP A 1 205 ? 19.875 8.109 1.134 1 94.12 205 ASP A CA 1
ATOM 1652 C C . ASP A 1 205 ? 19.219 8.367 2.494 1 94.12 205 ASP A C 1
ATOM 1654 O O . ASP A 1 205 ? 19.438 9.422 3.098 1 94.12 205 ASP A O 1
ATOM 1658 N N . ALA A 1 206 ? 18.469 7.449 2.918 1 95.69 206 ALA A N 1
ATOM 1659 C CA . ALA A 1 206 ? 17.656 7.617 4.113 1 95.69 206 ALA A CA 1
ATOM 1660 C C . ALA A 1 206 ? 18.516 7.754 5.359 1 95.69 206 ALA A C 1
ATOM 1662 O O . ALA A 1 206 ? 18.297 8.625 6.199 1 95.69 206 ALA A O 1
ATOM 1663 N N . LEU A 1 207 ? 19.516 6.93 5.484 1 97.12 207 LEU A N 1
ATOM 1664 C CA . LEU A 1 207 ? 20.328 6.949 6.699 1 97.12 207 LEU A CA 1
ATOM 1665 C C . LEU A 1 207 ? 21.078 8.266 6.832 1 97.12 207 LEU A C 1
ATOM 1667 O O . LEU A 1 207 ? 21.125 8.852 7.918 1 97.12 207 LEU A O 1
ATOM 1671 N N . LYS A 1 208 ? 21.703 8.703 5.734 1 96.56 208 LYS A N 1
ATOM 1672 C CA . LYS A 1 208 ? 22.406 9.984 5.758 1 96.56 208 LYS A CA 1
ATOM 1673 C C . LYS A 1 208 ? 21.484 11.117 6.168 1 96.56 208 LYS A C 1
ATOM 1675 O O . LYS A 1 208 ? 21.828 11.938 7.023 1 96.56 208 LYS A O 1
ATOM 1680 N N . TYR A 1 209 ? 20.328 11.156 5.59 1 95.81 209 TYR A N 1
ATOM 1681 C CA . TYR A 1 209 ? 19.359 12.203 5.887 1 95.81 209 TYR A CA 1
ATOM 1682 C C . TYR A 1 209 ? 18.953 12.18 7.355 1 95.81 209 TYR A C 1
ATOM 1684 O O . TYR A 1 209 ? 18.984 13.203 8.039 1 95.81 209 TYR A O 1
ATOM 1692 N N . VAL A 1 210 ? 18.562 11.031 7.84 1 93.81 210 VAL A N 1
ATOM 1693 C CA . VAL A 1 210 ? 18.062 10.898 9.203 1 93.81 210 VAL A CA 1
ATOM 1694 C C . VAL A 1 210 ? 19.172 11.195 10.203 1 93.81 210 VAL A C 1
ATOM 1696 O O . VAL A 1 210 ? 18.922 11.758 11.273 1 93.81 210 VAL A O 1
ATOM 1699 N N . THR A 1 211 ? 20.344 10.812 9.891 1 94.06 211 THR A N 1
ATOM 1700 C CA . THR A 1 211 ? 21.469 11.086 10.766 1 94.06 211 THR A CA 1
ATOM 1701 C C . THR A 1 211 ? 21.703 12.594 10.891 1 94.06 211 THR A C 1
ATOM 1703 O O . THR A 1 211 ? 21.906 13.102 11.992 1 94.06 211 THR A O 1
ATOM 1706 N N . ALA A 1 212 ? 21.719 13.25 9.758 1 93.5 212 ALA A N 1
ATOM 1707 C CA . ALA A 1 212 ? 21.844 14.703 9.781 1 93.5 212 ALA A CA 1
ATOM 1708 C C . ALA A 1 212 ? 20.766 15.336 10.648 1 93.5 212 ALA A C 1
ATOM 1710 O O . ALA A 1 212 ? 21.047 16.234 11.453 1 93.5 212 ALA A O 1
ATOM 1711 N N . PHE A 1 213 ? 19.609 14.859 10.43 1 89.88 213 PHE A N 1
ATOM 1712 C CA . PHE A 1 213 ? 18.469 15.367 11.195 1 89.88 213 PHE A CA 1
ATOM 1713 C C . PHE A 1 213 ? 18.672 15.117 12.68 1 89.88 213 PHE A C 1
ATOM 1715 O O . PHE A 1 213 ? 18.391 15.984 13.508 1 89.88 213 PHE A O 1
ATOM 1722 N N . MET A 1 214 ? 19.109 13.977 13.031 1 87.38 214 MET A N 1
ATOM 1723 C CA . MET A 1 214 ? 19.359 13.609 14.422 1 87.38 214 MET A CA 1
ATOM 1724 C C . MET A 1 214 ? 20.391 14.539 15.039 1 87.38 214 MET A C 1
ATOM 1726 O O . MET A 1 214 ? 20.219 15.008 16.172 1 87.38 214 MET A O 1
ATOM 1730 N N . LEU A 1 215 ? 21.391 14.797 14.398 1 88.44 215 LEU A N 1
ATOM 1731 C CA . LEU A 1 215 ? 22.469 15.656 14.875 1 88.44 215 LEU A CA 1
ATOM 1732 C C . LEU A 1 215 ? 21.969 17.078 15.094 1 88.44 215 LEU A C 1
ATOM 1734 O O . LEU A 1 215 ? 22.422 17.766 16.016 1 88.44 215 LEU A O 1
ATOM 1738 N N . MET A 1 216 ? 21.078 17.391 14.289 1 87.56 216 MET A N 1
ATOM 1739 C CA . MET A 1 216 ? 20.594 18.781 14.344 1 87.56 216 MET A CA 1
ATOM 1740 C C . MET A 1 216 ? 19.516 18.922 15.414 1 87.56 216 MET A C 1
ATOM 1742 O O . MET A 1 216 ? 19.484 19.938 16.109 1 87.56 216 MET A O 1
ATOM 1746 N N . CYS A 1 217 ? 18.688 17.906 15.523 1 80.69 217 CYS A N 1
ATOM 1747 C CA . CYS A 1 217 ? 17.438 18.125 16.25 1 80.69 217 CYS A CA 1
ATOM 1748 C C . CYS A 1 217 ? 17.453 17.422 17.594 1 80.69 217 CYS A C 1
ATOM 1750 O O . CYS A 1 217 ? 16.562 17.625 18.422 1 80.69 217 CYS A O 1
ATOM 1752 N N . THR A 1 218 ? 18.391 16.578 17.75 1 78.25 218 THR A N 1
ATOM 1753 C CA . THR A 1 218 ? 18.422 15.852 19 1 78.25 218 THR A CA 1
ATOM 1754 C C . THR A 1 218 ? 19.797 15.992 19.672 1 78.25 218 THR A C 1
ATOM 1756 O O . THR A 1 218 ? 20.75 16.453 19.047 1 78.25 218 THR A O 1
ATOM 1759 N N . ASN A 1 219 ? 19.812 15.695 20.953 1 77.12 219 ASN A N 1
ATOM 1760 C CA . ASN A 1 219 ? 21.062 15.68 21.703 1 77.12 219 ASN A CA 1
ATOM 1761 C C . ASN A 1 219 ? 21.641 14.273 21.781 1 77.12 219 ASN A C 1
ATOM 1763 O O . ASN A 1 219 ? 22.625 14.039 22.5 1 77.12 219 ASN A O 1
ATOM 1767 N N . GLU A 1 220 ? 21.109 13.43 21.062 1 79.12 220 GLU A N 1
ATOM 1768 C CA . GLU A 1 220 ? 21.578 12.047 21.094 1 79.12 220 GLU A CA 1
ATOM 1769 C C . GLU A 1 220 ? 22.625 11.797 20.016 1 79.12 220 GLU A C 1
ATOM 1771 O O . GLU A 1 220 ? 22.578 12.391 18.938 1 79.12 220 GLU A O 1
ATOM 1776 N N . ASP A 1 221 ? 23.516 10.938 20.328 1 83.94 221 ASP A N 1
ATOM 1777 C CA . ASP A 1 221 ? 24.547 10.547 19.375 1 83.94 221 ASP A CA 1
ATOM 1778 C C . ASP A 1 221 ? 24.047 9.422 18.469 1 83.94 221 ASP A C 1
ATOM 1780 O O . ASP A 1 221 ? 23.484 8.43 18.938 1 83.94 221 ASP A O 1
ATOM 1784 N N . PRO A 1 222 ? 24.219 9.648 17.203 1 89.06 222 PRO A N 1
ATOM 1785 C CA . PRO A 1 222 ? 23.844 8.562 16.297 1 89.06 222 PRO A CA 1
ATOM 1786 C C . PRO A 1 222 ? 24.75 7.34 16.422 1 89.06 222 PRO A C 1
ATOM 1788 O O . PRO A 1 222 ? 25.938 7.484 16.688 1 89.06 222 PRO A O 1
ATOM 1791 N N . SER A 1 223 ? 24.172 6.168 16.281 1 90.56 223 SER A 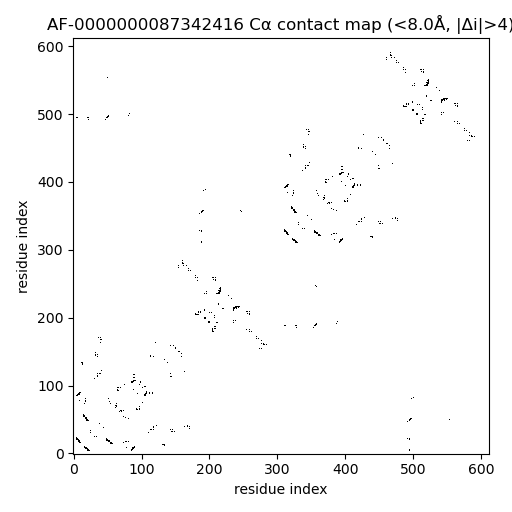N 1
ATOM 1792 C CA . SER A 1 223 ? 24.953 4.93 16.328 1 90.56 223 SER A CA 1
ATOM 1793 C C . SER A 1 223 ? 25.828 4.797 15.078 1 90.56 223 SER A C 1
ATOM 1795 O O . SER A 1 223 ? 26.859 4.125 15.117 1 90.56 223 SER A O 1
ATOM 1797 N N . GLU A 1 224 ? 25.469 5.484 13.969 1 90.88 224 GLU A N 1
ATOM 1798 C CA . GLU A 1 224 ? 26.219 5.508 12.719 1 90.88 224 GLU A CA 1
ATOM 1799 C C . GLU A 1 224 ? 26.484 6.938 12.258 1 90.88 224 GLU A C 1
ATOM 1801 O O . GLU A 1 224 ? 25.938 7.375 11.242 1 90.88 224 GLU A O 1
ATOM 1806 N N . PRO A 1 225 ? 27.453 7.566 12.836 1 86.62 225 PRO A N 1
ATOM 1807 C CA . PRO A 1 225 ? 27.641 9 12.578 1 86.62 225 PRO A CA 1
ATOM 1808 C C . PRO A 1 225 ? 28.375 9.273 11.273 1 86.62 225 PRO A C 1
ATOM 1810 O O . PRO A 1 225 ? 28.266 10.375 10.719 1 86.62 225 PRO A O 1
ATOM 1813 N N . ASN A 1 226 ? 29.188 8.328 10.773 1 87.5 226 ASN A N 1
ATOM 1814 C CA . ASN A 1 226 ? 29.984 8.555 9.578 1 87.5 226 ASN A CA 1
ATOM 1815 C C . ASN A 1 226 ? 29.188 8.336 8.305 1 87.5 226 ASN A C 1
ATOM 1817 O O . ASN A 1 226 ? 29.141 7.223 7.777 1 87.5 226 ASN A O 1
ATOM 1821 N N . GLN A 1 227 ? 28.562 9.461 7.781 1 93.12 227 GLN A N 1
ATOM 1822 C CA . GLN A 1 227 ? 27.703 9.344 6.605 1 93.12 227 GLN A CA 1
ATOM 1823 C C . GLN A 1 227 ? 28.25 10.156 5.438 1 93.12 227 GLN A C 1
ATOM 1825 O O . GLN A 1 227 ? 27.531 10.43 4.473 1 93.12 227 GLN A O 1
ATOM 1830 N N . GLY A 1 228 ? 29.469 10.609 5.523 1 93.44 228 GLY A N 1
ATOM 1831 C CA . GLY A 1 228 ? 30.109 11.305 4.422 1 93.44 228 GLY A CA 1
ATOM 1832 C C . GLY A 1 228 ? 29.625 12.727 4.238 1 93.44 228 GLY A C 1
ATOM 1833 O O . GLY A 1 228 ? 29.438 13.188 3.107 1 93.44 228 GLY A O 1
ATOM 1834 N N . PHE A 1 229 ? 29.391 13.414 5.332 1 95.69 229 PHE A N 1
ATOM 1835 C CA . PHE A 1 229 ? 28.969 14.812 5.262 1 95.69 229 PHE A CA 1
ATOM 1836 C C . PHE A 1 229 ? 30.141 15.695 4.84 1 95.69 229 PHE A C 1
ATOM 1838 O O . PHE A 1 229 ? 31.266 15.492 5.285 1 95.69 229 PHE A O 1
ATOM 1845 N N . SER A 1 230 ? 29.906 16.641 3.979 1 95.38 230 SER A N 1
ATOM 1846 C CA . SER A 1 230 ? 30.906 17.656 3.701 1 95.38 230 SER A CA 1
ATOM 1847 C C . SER A 1 230 ? 31.141 18.547 4.918 1 95.38 230 SER A C 1
ATOM 1849 O O . SER A 1 230 ? 30.297 18.625 5.809 1 95.38 230 SER A O 1
ATOM 1851 N N . ALA A 1 231 ? 32.219 19.234 4.949 1 95.25 231 ALA A N 1
ATOM 1852 C CA . ALA A 1 231 ? 32.5 20.156 6.031 1 95.25 231 ALA A CA 1
ATOM 1853 C C . ALA A 1 231 ? 31.469 21.266 6.109 1 95.25 231 ALA A C 1
ATOM 1855 O O . ALA A 1 231 ? 31.062 21.672 7.199 1 95.25 231 ALA A O 1
ATOM 1856 N N . GLU A 1 232 ? 31.062 21.688 4.977 1 96.25 232 GLU A N 1
ATOM 1857 C CA . GLU A 1 232 ? 30.062 22.734 4.91 1 96.25 232 GLU A CA 1
ATOM 1858 C C . GLU A 1 232 ? 28.734 22.266 5.492 1 96.25 232 GLU A C 1
ATOM 1860 O O . GLU A 1 232 ? 28.109 22.984 6.273 1 96.25 232 GLU A O 1
ATOM 1865 N N . ASP A 1 233 ? 28.359 21.047 5.117 1 95.69 233 ASP A N 1
ATOM 1866 C CA . ASP A 1 233 ? 27.109 20.5 5.617 1 95.69 233 ASP A CA 1
ATOM 1867 C C . ASP A 1 233 ? 27.156 20.281 7.129 1 95.69 233 ASP A C 1
ATOM 1869 O O . ASP A 1 233 ? 26.203 20.594 7.84 1 95.69 233 ASP A O 1
ATOM 1873 N N . LEU A 1 234 ? 28.266 19.812 7.59 1 94.25 234 LEU A N 1
ATOM 1874 C CA . LEU A 1 234 ? 28.422 19.578 9.023 1 94.25 234 LEU A CA 1
ATOM 1875 C C . LEU A 1 234 ? 28.328 20.875 9.805 1 94.25 234 LEU A C 1
ATOM 1877 O O . LEU A 1 234 ? 27.734 20.922 10.883 1 94.25 234 LEU A O 1
ATOM 1881 N N . ALA A 1 235 ? 28.891 21.875 9.305 1 95.38 235 ALA A N 1
ATOM 1882 C CA . ALA A 1 235 ? 28.812 23.172 9.953 1 95.38 235 ALA A CA 1
ATOM 1883 C C . ALA A 1 235 ? 27.375 23.656 10.055 1 95.38 235 ALA A C 1
ATOM 1885 O O . ALA A 1 235 ? 26.953 24.188 11.086 1 95.38 235 ALA A O 1
ATOM 1886 N N . LYS A 1 236 ? 26.672 23.469 9.008 1 94.56 236 LYS A N 1
ATOM 1887 C CA . LYS A 1 236 ? 25.266 23.875 8.992 1 94.56 236 LYS A CA 1
ATOM 1888 C C . LYS A 1 236 ? 24.438 23.031 9.977 1 94.56 236 LYS A C 1
ATOM 1890 O O . LYS A 1 236 ? 23.562 23.562 10.664 1 94.56 236 LYS A O 1
ATOM 1895 N N . ILE A 1 237 ? 24.719 21.719 10.016 1 92.62 237 ILE A N 1
ATOM 1896 C CA . ILE A 1 237 ? 24.016 20.812 10.914 1 92.62 237 ILE A CA 1
ATOM 1897 C C . ILE A 1 237 ? 24.281 21.203 12.359 1 92.62 237 ILE A C 1
ATOM 1899 O O . ILE A 1 237 ? 23.344 21.344 13.148 1 92.62 237 ILE A O 1
ATOM 1903 N N . ILE A 1 238 ? 25.453 21.406 12.664 1 89 238 ILE A N 1
ATOM 1904 C CA . ILE A 1 238 ? 25.844 21.766 14.016 1 89 238 ILE A CA 1
ATOM 1905 C C . ILE A 1 238 ? 25.297 23.156 14.359 1 89 238 ILE A C 1
ATOM 1907 O O . ILE A 1 238 ? 24.844 23.391 15.484 1 89 238 ILE A O 1
ATOM 1911 N N . GLY A 1 239 ? 25.344 24.031 13.438 1 88.31 239 GLY A N 1
ATOM 1912 C CA . GLY A 1 239 ? 24.828 25.375 13.641 1 88.31 239 GLY A CA 1
ATOM 1913 C C . GLY A 1 239 ? 23.344 25.406 13.883 1 88.31 239 GLY A C 1
ATOM 1914 O O . GLY A 1 239 ? 22.828 26.359 14.484 1 88.31 239 GLY A O 1
ATOM 1915 N N . GLY A 1 240 ? 22.656 24.422 13.383 1 84.75 240 GLY A N 1
ATOM 1916 C CA . GLY A 1 240 ? 21.219 24.359 13.531 1 84.75 240 GLY A CA 1
ATOM 1917 C C . GLY A 1 240 ? 20.781 23.688 14.82 1 84.75 240 GLY A C 1
ATOM 1918 O O . GLY A 1 240 ? 19.578 23.625 15.125 1 84.75 240 GLY A O 1
ATOM 1919 N N . LYS A 1 241 ? 21.703 23.203 15.562 1 81.69 241 LYS A N 1
ATOM 1920 C CA . LYS A 1 241 ? 21.359 22.469 16.781 1 81.69 241 LYS A CA 1
ATOM 1921 C C . LYS A 1 241 ? 20.531 23.344 17.719 1 81.69 241 LYS A C 1
ATOM 1923 O O . LYS A 1 241 ? 20.891 24.5 17.984 1 81.69 241 LYS A O 1
ATOM 1928 N N . GLY A 1 242 ? 19.328 22.75 18.188 1 74.81 242 GLY A N 1
ATOM 1929 C CA . GLY A 1 242 ? 18.5 23.438 19.172 1 74.81 242 GLY A CA 1
ATOM 1930 C C . GLY A 1 242 ? 17.469 24.359 18.547 1 74.81 242 GLY A C 1
ATOM 1931 O O . GLY A 1 242 ? 16.578 24.859 19.25 1 74.81 242 GLY A O 1
ATOM 1932 N N . LYS A 1 243 ? 17.516 24.578 17.297 1 77 243 LYS A N 1
ATOM 1933 C CA . LYS A 1 243 ? 16.609 25.516 16.641 1 77 243 LYS A CA 1
ATOM 1934 C C . LYS A 1 243 ? 15.234 24.891 16.438 1 77 243 LYS A C 1
ATOM 1936 O O . LYS A 1 243 ? 14.227 25.594 16.344 1 77 243 LYS A O 1
ATOM 1941 N N . TYR A 1 244 ? 15.211 23.562 16.312 1 73.12 244 TYR A N 1
ATOM 1942 C CA . TYR A 1 244 ? 13.984 22.906 15.898 1 73.12 244 TYR A CA 1
ATOM 1943 C C . TYR A 1 244 ? 13.477 21.953 16.984 1 73.12 244 TYR A C 1
ATOM 1945 O O . TYR A 1 244 ? 12.578 21.141 16.734 1 73.12 244 TYR A O 1
ATOM 1953 N N . ASP A 1 245 ? 13.883 21.828 18.219 1 60.19 245 ASP A N 1
ATOM 1954 C CA . ASP A 1 245 ? 13.57 20.891 19.297 1 60.19 245 ASP A CA 1
ATOM 1955 C C . ASP A 1 245 ? 12.062 20.828 19.547 1 60.19 245 ASP A C 1
ATOM 1957 O O . ASP A 1 245 ? 11.523 19.766 19.875 1 60.19 245 ASP A O 1
ATOM 1961 N N . LYS A 1 246 ? 11.32 21.859 19.453 1 53.06 246 LYS A N 1
ATOM 1962 C CA . LYS A 1 246 ? 10.047 21.938 20.156 1 53.06 246 LYS A CA 1
ATOM 1963 C C . LYS A 1 246 ? 8.938 21.234 19.375 1 53.06 246 LYS A C 1
ATOM 1965 O O . LYS A 1 246 ? 7.945 20.797 19.969 1 53.06 246 LYS A O 1
ATOM 1970 N N . GLY A 1 247 ? 9.062 21.031 18.156 1 52.75 247 GLY A N 1
ATOM 1971 C CA . GLY A 1 247 ? 7.84 20.641 17.469 1 52.75 247 GLY A CA 1
ATOM 1972 C C . GLY A 1 247 ? 7.926 19.266 16.844 1 52.75 247 GLY A C 1
ATOM 1973 O O . GLY A 1 247 ? 6.914 18.719 16.406 1 52.75 247 GLY A O 1
ATOM 1974 N N . LEU A 1 248 ? 9.141 18.844 16.766 1 53.75 248 LEU A N 1
ATOM 1975 C CA . LEU A 1 248 ? 9.25 17.609 15.984 1 53.75 248 LEU A CA 1
ATOM 1976 C C . LEU A 1 248 ? 9.141 16.391 16.891 1 53.75 248 LEU A C 1
ATOM 1978 O O . LEU A 1 248 ? 9.648 16.391 18 1 53.75 248 LEU A O 1
ATOM 1982 N N . LEU A 1 249 ? 8.109 15.539 16.719 1 55.88 249 LEU A N 1
ATOM 1983 C CA . LEU A 1 249 ? 7.777 14.328 17.469 1 55.88 249 LEU A CA 1
ATOM 1984 C C . LEU A 1 249 ? 9.023 13.492 17.734 1 55.88 249 LEU A C 1
ATOM 1986 O O . LEU A 1 249 ? 9.344 12.586 16.969 1 55.88 249 LEU A O 1
ATOM 1990 N N . LYS A 1 250 ? 9.758 13.805 18.75 1 58.62 250 LYS A N 1
ATOM 1991 C CA . LYS A 1 250 ? 11.031 13.203 19.141 1 58.62 250 LYS A CA 1
ATOM 1992 C C . LYS A 1 250 ? 10.914 11.688 19.234 1 58.62 250 LYS A C 1
ATOM 1994 O O . LYS A 1 250 ? 11.758 10.961 18.703 1 58.62 250 LYS A O 1
ATOM 1999 N N . ASP A 1 251 ? 9.867 11.273 19.938 1 61.53 251 ASP A N 1
ATOM 2000 C CA . ASP A 1 251 ? 9.828 9.828 20.141 1 61.53 251 ASP A CA 1
ATOM 2001 C C . ASP A 1 251 ? 9.633 9.094 18.812 1 61.53 251 ASP A C 1
ATOM 2003 O O . ASP A 1 251 ? 10.25 8.055 18.578 1 61.53 251 ASP A O 1
ATOM 2007 N N . ASN A 1 252 ? 9.016 9.711 17.922 1 73.56 252 ASN A N 1
ATOM 2008 C CA . ASN A 1 252 ? 8.773 9.055 16.641 1 73.56 252 ASN A CA 1
ATOM 2009 C C . ASN A 1 252 ? 10.023 9.07 15.766 1 73.56 252 ASN A C 1
ATOM 2011 O O . ASN A 1 252 ? 10.289 8.117 15.039 1 73.56 252 ASN A O 1
ATOM 2015 N N . PHE A 1 253 ? 10.891 9.984 16.188 1 80.44 253 PHE A N 1
ATOM 2016 C CA . PHE A 1 253 ? 12.062 10.133 15.336 1 80.44 253 PHE A CA 1
ATOM 2017 C C . PHE A 1 253 ? 13.109 9.078 15.68 1 80.44 253 PHE A C 1
ATOM 2019 O O . PHE A 1 253 ? 13.773 8.539 14.781 1 80.44 253 PHE A O 1
ATOM 2026 N N . MET A 1 254 ? 13.219 8.797 16.953 1 83.31 254 MET A N 1
ATOM 2027 C CA . MET A 1 254 ? 14.211 7.801 17.344 1 83.31 254 MET A CA 1
ATOM 2028 C C . MET A 1 254 ? 13.867 6.434 16.766 1 83.31 254 MET A C 1
ATOM 2030 O O . MET A 1 254 ? 14.75 5.676 16.375 1 83.31 254 MET A O 1
ATOM 2034 N N . SER A 1 255 ? 12.609 6.238 16.75 1 86.12 255 SER A N 1
ATOM 2035 C CA . SER A 1 255 ? 12.164 4.992 16.125 1 86.12 255 SER A CA 1
ATOM 2036 C C . SER A 1 255 ? 12.477 4.977 14.641 1 86.12 255 SER A C 1
ATOM 2038 O O . SER A 1 255 ? 12.891 3.949 14.094 1 86.12 255 SER A O 1
ATOM 2040 N N . ILE A 1 256 ? 12.367 6.109 14.055 1 88.75 256 ILE A N 1
ATOM 2041 C CA . ILE A 1 256 ? 12.648 6.234 12.625 1 88.75 256 ILE A CA 1
ATOM 2042 C C . ILE A 1 256 ? 14.141 6.051 12.375 1 88.75 256 ILE A C 1
ATOM 2044 O O . ILE A 1 256 ? 14.539 5.375 11.422 1 88.75 256 ILE A O 1
ATOM 2048 N N . TYR A 1 257 ? 14.922 6.613 13.227 1 91.56 257 TYR A N 1
ATOM 2049 C CA . TYR A 1 257 ? 16.375 6.48 13.086 1 91.56 257 TYR A CA 1
ATOM 2050 C C . TYR A 1 257 ? 16.797 5.027 13.242 1 91.56 257 TYR A C 1
ATOM 2052 O O . TYR A 1 257 ? 17.578 4.516 12.43 1 91.56 257 TYR A O 1
ATOM 2060 N N . ARG A 1 258 ? 16.281 4.398 14.227 1 92.06 258 ARG A N 1
ATOM 2061 C CA . ARG A 1 258 ? 16.625 2.994 14.438 1 92.06 258 ARG A CA 1
ATOM 2062 C C . ARG A 1 258 ? 16.219 2.15 13.227 1 92.06 258 ARG A C 1
ATOM 2064 O O . ARG A 1 258 ? 16.969 1.274 12.797 1 92.06 258 ARG A O 1
ATOM 2071 N N . LYS A 1 259 ? 15.102 2.451 12.727 1 94.62 259 LYS A N 1
ATOM 2072 C CA . LYS A 1 259 ? 14.641 1.741 11.539 1 94.62 259 LYS A CA 1
ATOM 2073 C C . LYS A 1 259 ? 15.57 1.984 10.352 1 94.62 259 LYS A C 1
ATOM 2075 O O . LYS A 1 259 ? 15.891 1.058 9.609 1 94.62 259 LYS A O 1
ATOM 2080 N N . ALA A 1 260 ? 16 3.184 10.188 1 96.19 260 ALA A N 1
ATOM 2081 C CA . ALA A 1 260 ? 16.906 3.527 9.094 1 96.19 260 ALA A CA 1
ATOM 2082 C C . ALA A 1 260 ? 18.234 2.773 9.211 1 96.19 260 ALA A C 1
ATOM 2084 O O . ALA A 1 260 ? 18.75 2.27 8.211 1 96.19 260 ALA A O 1
ATOM 2085 N N . VAL A 1 261 ? 18.703 2.682 10.414 1 96.75 261 VAL A N 1
ATOM 2086 C CA . VAL A 1 261 ? 19.953 1.976 10.672 1 96.75 261 VAL A CA 1
ATOM 2087 C C . VAL A 1 261 ? 19.781 0.491 10.352 1 96.75 261 VAL A C 1
ATOM 2089 O O . VAL A 1 261 ? 20.609 -0.101 9.656 1 96.75 261 VAL A O 1
ATOM 2092 N N . ASP A 1 262 ? 18.734 -0.046 10.852 1 97.25 262 ASP A N 1
ATOM 2093 C CA . ASP A 1 262 ? 18.469 -1.464 10.633 1 97.25 262 ASP A CA 1
ATOM 2094 C C . ASP A 1 262 ? 18.344 -1.774 9.141 1 97.25 262 ASP A C 1
ATOM 2096 O O . ASP A 1 262 ? 18.906 -2.756 8.656 1 97.25 262 ASP A O 1
ATOM 2100 N N . VAL A 1 263 ? 17.625 -0.978 8.453 1 97.81 263 VAL A N 1
ATOM 2101 C CA . VAL A 1 263 ? 17.406 -1.168 7.02 1 97.81 263 VAL A CA 1
ATOM 2102 C C . VAL A 1 263 ? 18.734 -1.058 6.277 1 97.81 263 VAL A C 1
ATOM 2104 O O . VAL A 1 263 ? 19.016 -1.849 5.375 1 97.81 263 VAL A O 1
ATOM 2107 N N . HIS A 1 264 ? 19.5 -0.135 6.641 1 97.06 264 HIS A N 1
ATOM 2108 C CA . HIS A 1 264 ? 20.797 0.068 5.996 1 97.06 264 HIS A CA 1
ATOM 2109 C C . HIS A 1 264 ? 21.719 -1.132 6.211 1 97.06 264 HIS A C 1
ATOM 2111 O O . HIS A 1 264 ? 22.328 -1.631 5.266 1 97.06 264 HIS A O 1
ATOM 2117 N N . GLN A 1 265 ? 21.797 -1.541 7.422 1 97.38 265 GLN A N 1
ATOM 2118 C CA . GLN A 1 265 ? 22.656 -2.674 7.746 1 97.38 265 GLN A CA 1
ATOM 2119 C C . GLN A 1 265 ? 22.219 -3.932 7.004 1 97.38 265 GLN A C 1
ATOM 2121 O O . GLN A 1 265 ? 23.047 -4.668 6.465 1 97.38 265 GLN A O 1
ATOM 2126 N N . THR A 1 266 ? 20.938 -4.16 7 1 98 266 THR A N 1
ATOM 2127 C CA . THR A 1 266 ? 20.391 -5.312 6.281 1 98 266 THR A CA 1
ATOM 2128 C C . THR A 1 266 ? 20.672 -5.195 4.785 1 98 266 THR A C 1
ATOM 2130 O O . THR A 1 266 ? 21.062 -6.172 4.145 1 98 266 THR A O 1
ATOM 2133 N N . LYS A 1 267 ? 20.5 -4.023 4.258 1 97.94 267 LYS A N 1
ATOM 2134 C CA . LYS A 1 267 ? 20.734 -3.783 2.836 1 97.94 267 LYS A CA 1
ATOM 2135 C C . LYS A 1 267 ? 22.188 -4.07 2.463 1 97.94 267 LYS A C 1
ATOM 2137 O O . LYS A 1 267 ? 22.453 -4.766 1.479 1 97.94 267 LYS A O 1
ATOM 2142 N N . VAL A 1 268 ? 23.094 -3.58 3.221 1 97 268 VAL A N 1
ATOM 2143 C CA . VAL A 1 268 ? 24.516 -3.766 2.957 1 97 268 VAL A CA 1
ATOM 2144 C C . VAL A 1 268 ? 24.859 -5.25 3.025 1 97 268 VAL A C 1
ATOM 2146 O O . VAL A 1 268 ? 25.562 -5.773 2.146 1 97 268 VAL A O 1
ATOM 2149 N N . ALA A 1 269 ? 24.359 -5.891 4.07 1 98.44 269 ALA A N 1
ATOM 2150 C CA . ALA A 1 269 ? 24.625 -7.32 4.23 1 98.44 269 ALA A CA 1
ATOM 2151 C C . ALA A 1 269 ? 24.078 -8.117 3.047 1 98.44 269 ALA A C 1
ATOM 2153 O O . ALA A 1 269 ? 24.75 -9.016 2.535 1 98.44 269 ALA A O 1
ATOM 2154 N N . LYS A 1 270 ? 22.922 -7.793 2.584 1 98.5 270 LYS A N 1
ATOM 2155 C CA . LYS A 1 270 ? 22.266 -8.539 1.504 1 98.5 270 LYS A CA 1
ATOM 2156 C C . LYS A 1 270 ? 22.922 -8.219 0.158 1 98.5 270 LYS A C 1
ATOM 2158 O O . LYS A 1 270 ? 23 -9.086 -0.718 1 98.5 270 LYS A O 1
ATOM 2163 N N . LEU A 1 271 ? 23.406 -7.039 -0.004 1 98.38 271 LEU A N 1
ATOM 2164 C CA . LEU A 1 271 ? 24.141 -6.699 -1.217 1 98.38 271 LEU A CA 1
ATOM 2165 C C . LEU A 1 271 ? 25.438 -7.496 -1.308 1 98.38 271 LEU A C 1
ATOM 2167 O O . LEU A 1 271 ? 25.812 -7.957 -2.387 1 98.38 271 LEU A O 1
ATOM 2171 N N . GLN A 1 272 ? 26.078 -7.629 -0.195 1 98.44 272 GLN A N 1
ATOM 2172 C CA . GLN A 1 272 ? 27.297 -8.43 -0.162 1 98.44 272 GLN A CA 1
ATOM 2173 C C . GLN A 1 272 ? 27 -9.891 -0.483 1 98.44 272 GLN A C 1
ATOM 2175 O O . GLN A 1 272 ? 27.75 -10.531 -1.233 1 98.44 272 GLN A O 1
ATOM 2180 N N . GLU A 1 273 ? 26 -10.375 0.135 1 98.5 273 GLU A N 1
ATOM 2181 C CA . GLU A 1 273 ? 25.562 -11.734 -0.157 1 98.5 273 GLU A CA 1
ATOM 2182 C C . GLU A 1 273 ? 25.234 -11.906 -1.637 1 98.5 273 GLU A C 1
ATOM 2184 O O . GLU A 1 273 ? 25.594 -12.914 -2.25 1 98.5 273 GLU A O 1
ATOM 2189 N N . LEU A 1 274 ? 24.578 -10.922 -2.168 1 98.12 274 LEU A N 1
ATOM 2190 C CA . LEU A 1 274 ? 24.188 -10.961 -3.576 1 98.12 274 LEU A CA 1
ATOM 2191 C C . LEU A 1 274 ? 25.422 -10.961 -4.473 1 98.12 274 LEU A C 1
ATOM 2193 O O . LEU A 1 274 ? 25.484 -11.703 -5.453 1 98.12 274 LEU A O 1
ATOM 2197 N N . ASP A 1 275 ? 26.344 -10.164 -4.145 1 98.06 275 ASP A N 1
ATOM 2198 C CA . ASP A 1 275 ? 27.609 -10.117 -4.883 1 98.06 275 ASP A CA 1
ATOM 2199 C C . ASP A 1 275 ? 28.297 -11.477 -4.871 1 98.06 275 ASP A C 1
ATOM 2201 O O . ASP A 1 275 ? 28.797 -11.938 -5.902 1 98.06 275 ASP A O 1
ATOM 2205 N N . ALA A 1 276 ? 28.344 -12.109 -3.723 1 98.06 276 ALA A N 1
ATOM 2206 C CA . ALA A 1 276 ? 28.969 -13.422 -3.582 1 98.06 276 ALA A CA 1
ATOM 2207 C C . ALA A 1 276 ? 28.219 -14.469 -4.41 1 98.06 276 ALA A C 1
ATOM 2209 O O . ALA A 1 276 ? 28.844 -15.305 -5.07 1 98.06 276 ALA A O 1
ATOM 2210 N N . LEU A 1 277 ? 26.938 -14.438 -4.387 1 97.06 277 LEU A N 1
ATOM 2211 C CA . LEU A 1 277 ? 26.125 -15.391 -5.121 1 97.06 277 LEU A CA 1
ATOM 2212 C C . LEU A 1 277 ? 26.297 -15.219 -6.625 1 97.06 277 LEU A C 1
ATOM 2214 O O . LEU A 1 277 ? 26.375 -16.203 -7.363 1 97.06 277 LEU A O 1
ATOM 2218 N N . VAL A 1 278 ? 26.375 -13.992 -7.027 1 96.31 278 VAL A N 1
ATOM 2219 C CA . VAL A 1 278 ? 26.547 -13.703 -8.445 1 96.31 278 VAL A CA 1
ATOM 2220 C C . VAL A 1 278 ? 27.906 -14.188 -8.914 1 96.31 278 VAL A C 1
ATOM 2222 O O . VAL A 1 278 ? 28.031 -14.805 -9.969 1 96.31 278 VAL A O 1
ATOM 2225 N N . LYS A 1 279 ? 28.938 -13.961 -8.117 1 96.31 279 LYS A N 1
ATOM 2226 C CA . LYS A 1 279 ? 30.297 -14.43 -8.43 1 96.31 279 LYS A CA 1
ATOM 2227 C C . LYS A 1 279 ? 30.344 -15.953 -8.492 1 96.31 279 LYS A C 1
ATOM 2229 O O . LYS A 1 279 ? 30.953 -16.516 -9.398 1 96.31 279 LYS A O 1
ATOM 2234 N N . GLU A 1 280 ? 29.719 -16.516 -7.57 1 95.75 280 GLU A N 1
ATOM 2235 C CA . GLU A 1 280 ? 29.672 -17.984 -7.547 1 95.75 280 GLU A CA 1
ATOM 2236 C C . GLU A 1 280 ? 28.969 -18.531 -8.789 1 95.75 280 GLU A C 1
ATOM 2238 O O . GLU A 1 280 ? 29.422 -19.516 -9.375 1 95.75 280 GLU A O 1
ATOM 2243 N N . ALA A 1 281 ? 27.875 -17.922 -9.156 1 92.56 281 ALA A N 1
ATOM 2244 C CA . ALA A 1 281 ? 27.125 -18.359 -10.328 1 92.56 281 ALA A CA 1
ATOM 2245 C C . ALA A 1 281 ? 27.953 -18.219 -11.602 1 92.56 281 ALA A C 1
ATOM 2247 O O . ALA A 1 281 ? 27.938 -19.094 -12.469 1 92.56 281 ALA A O 1
ATOM 2248 N N . LYS A 1 282 ? 28.719 -17.203 -11.672 1 92.75 282 LYS A N 1
ATOM 2249 C CA . LYS A 1 282 ? 29.578 -16.969 -12.828 1 92.75 282 LYS A CA 1
ATOM 2250 C C . LYS A 1 282 ? 30.734 -17.953 -12.859 1 92.75 282 LYS A C 1
ATOM 2252 O O . LYS A 1 282 ? 31.125 -18.422 -13.93 1 92.75 282 LYS A O 1
ATOM 2257 N N . GLU A 1 283 ? 31.25 -18.25 -11.727 1 93.06 283 GLU A N 1
ATOM 2258 C CA . GLU A 1 283 ? 32.344 -19.219 -11.625 1 93.06 283 GLU A CA 1
ATOM 2259 C C . GLU A 1 283 ? 31.891 -20.625 -12.008 1 93.06 283 GLU A C 1
ATOM 2261 O O . GLU A 1 283 ? 32.594 -21.344 -12.711 1 93.06 283 GLU A O 1
ATOM 2266 N N . ARG A 1 284 ? 30.75 -20.969 -11.562 1 89.38 284 ARG A N 1
ATOM 2267 C CA . ARG A 1 284 ? 30.203 -22.281 -11.898 1 89.38 284 ARG A CA 1
ATOM 2268 C C . ARG A 1 284 ? 29.953 -22.391 -13.398 1 89.38 284 ARG A C 1
ATOM 2270 O O . ARG A 1 284 ? 30.141 -23.469 -13.977 1 89.38 284 ARG A O 1
ATOM 2277 N N . ALA A 1 285 ? 29.547 -21.297 -13.93 1 85.88 285 ALA A N 1
ATOM 2278 C CA . ALA A 1 285 ? 29.281 -21.281 -15.367 1 85.88 285 ALA A CA 1
ATOM 2279 C C . ALA A 1 285 ? 30.594 -21.391 -16.156 1 85.88 285 ALA A C 1
ATOM 2281 O O . ALA A 1 285 ? 30.609 -21.969 -17.25 1 85.88 285 ALA A O 1
ATOM 2282 N N . ARG A 1 286 ? 31.656 -20.844 -15.578 1 85.81 286 ARG A N 1
ATOM 2283 C CA . ARG A 1 286 ? 32.969 -20.922 -16.219 1 85.81 286 ARG A CA 1
ATOM 2284 C C . ARG A 1 286 ? 33.562 -22.328 -16.078 1 85.81 286 ARG A C 1
ATOM 2286 O O . ARG A 1 286 ? 34.219 -22.812 -16.984 1 85.81 286 ARG A O 1
ATOM 2293 N N . GLU A 1 287 ? 33.312 -22.953 -14.883 1 80.5 287 GLU A N 1
ATOM 2294 C CA . GLU A 1 287 ? 33.844 -24.281 -14.625 1 80.5 287 GLU A CA 1
ATOM 2295 C C . GLU A 1 287 ? 33 -25.359 -15.312 1 80.5 287 GLU A C 1
ATOM 2297 O O . GLU A 1 287 ? 33.469 -26.469 -15.555 1 80.5 287 GLU A O 1
ATOM 2302 N N . ALA A 1 288 ? 31.703 -25.25 -15.438 1 60.69 288 ALA A N 1
ATOM 2303 C CA . ALA A 1 288 ? 30.875 -26.172 -16.188 1 60.69 288 ALA A CA 1
ATOM 2304 C C . ALA A 1 288 ? 31.344 -26.297 -17.641 1 60.69 288 ALA A C 1
ATOM 2306 O O . ALA A 1 288 ? 31.188 -25.359 -18.422 1 60.69 288 ALA A O 1
ATOM 2307 N N . PRO A 1 289 ? 32.438 -26.766 -17.938 1 46.56 289 PRO A N 1
ATOM 2308 C CA . PRO A 1 289 ? 33.125 -26.891 -19.203 1 46.56 289 PRO A CA 1
ATOM 2309 C C . PRO A 1 289 ? 32.188 -27.125 -20.391 1 46.56 289 PRO A C 1
ATOM 2311 O O . PRO A 1 289 ? 31.047 -27.562 -20.188 1 46.56 289 PRO A O 1
ATOM 2314 N N . GLN A 1 290 ? 33 -27.609 -21.859 1 43.72 290 GLN A N 1
ATOM 2315 C CA . GLN A 1 290 ? 33.5 -28.312 -23.031 1 43.72 290 GLN A CA 1
ATOM 2316 C C . GLN A 1 290 ? 33.156 -29.797 -22.969 1 43.72 290 GLN A C 1
ATOM 2318 O O . GLN A 1 290 ? 33.656 -30.594 -23.766 1 43.72 290 GLN A O 1
ATOM 2323 N N . LEU A 1 291 ? 32.656 -30.25 -22 1 41.56 291 LEU A N 1
ATOM 2324 C CA . LEU A 1 291 ? 32.375 -31.672 -22.047 1 41.56 291 LEU A CA 1
ATOM 2325 C C . LEU A 1 291 ? 31.469 -32 -23.234 1 41.56 291 LEU A C 1
ATOM 2327 O O . LEU A 1 291 ? 31.375 -33.156 -23.656 1 41.56 291 LEU A O 1
ATOM 2331 N N . GLN A 1 292 ? 30.75 -31.062 -23.578 1 41.47 292 GLN A N 1
ATOM 2332 C CA . GLN A 1 292 ? 30.141 -31.344 -24.875 1 41.47 292 GLN A CA 1
ATOM 2333 C C . GLN A 1 292 ? 31.188 -31.312 -26 1 41.47 292 GLN A C 1
ATOM 2335 O O . GLN A 1 292 ? 31.047 -32 -27 1 41.47 292 GLN A O 1
ATOM 2340 N N . ASP A 1 293 ? 32.188 -30.469 -25.844 1 43.25 293 ASP A N 1
ATOM 2341 C CA . ASP A 1 293 ? 33.219 -30.578 -26.859 1 43.25 293 ASP A CA 1
ATOM 2342 C C . ASP A 1 293 ? 34.125 -31.797 -26.625 1 43.25 293 ASP A C 1
ATOM 2344 O O . ASP A 1 293 ? 34.688 -32.344 -27.562 1 43.25 293 ASP A O 1
ATOM 2348 N N . VAL A 1 294 ? 34.219 -32.312 -25.438 1 42.53 294 VAL A N 1
ATOM 2349 C CA . VAL A 1 294 ? 35 -33.5 -25.203 1 42.53 294 VAL A CA 1
ATOM 2350 C C . VAL A 1 294 ? 34.188 -34.75 -25.531 1 42.53 294 VAL A C 1
ATOM 2352 O O . VAL A 1 294 ? 34.688 -35.75 -26.031 1 42.53 294 VAL A O 1
ATOM 2355 N N . VAL A 1 295 ? 32.938 -34.688 -25.266 1 44.44 295 VAL A N 1
ATOM 2356 C CA . VAL A 1 295 ? 32.125 -35.812 -25.688 1 44.44 295 VAL A CA 1
ATOM 2357 C C . VAL A 1 295 ? 31.938 -35.781 -27.203 1 44.44 295 VAL A C 1
ATOM 2359 O O . VAL A 1 295 ? 31.938 -36.844 -27.859 1 44.44 295 VAL A O 1
ATOM 2362 N N . VAL A 1 296 ? 31.938 -34.594 -27.75 1 47 296 VAL A N 1
ATOM 2363 C CA . VAL A 1 296 ? 31.922 -34.531 -29.219 1 47 296 VAL A CA 1
ATOM 2364 C C . VAL A 1 296 ? 33.281 -34.906 -29.766 1 47 296 VAL A C 1
ATOM 2366 O O . VAL A 1 296 ? 33.375 -35.625 -30.781 1 47 296 VAL A O 1
ATOM 2369 N N . SER A 1 297 ? 34.344 -34.5 -29.031 1 46.41 297 SER A N 1
ATOM 2370 C CA . SER A 1 297 ? 35.625 -34.875 -29.562 1 46.41 297 SER A CA 1
ATOM 2371 C C . SER A 1 297 ? 35.906 -36.375 -29.344 1 46.41 297 SER A C 1
ATOM 2373 O O . SER A 1 297 ? 36.531 -37.031 -30.188 1 46.41 297 SER A O 1
ATOM 2375 N N . VAL A 1 298 ? 35.406 -36.969 -28.344 1 48.53 298 VAL A N 1
ATOM 2376 C CA . VAL A 1 298 ? 35.594 -38.375 -28.109 1 48.53 298 VAL A CA 1
ATOM 2377 C C . VAL A 1 298 ? 34.688 -39.188 -29.031 1 48.53 298 VAL A C 1
ATOM 2379 O O . VAL A 1 298 ? 35.094 -40.219 -29.578 1 48.53 298 VAL A O 1
ATOM 2382 N N . THR A 1 299 ? 33.531 -38.719 -29.312 1 48.88 299 THR A N 1
ATOM 2383 C CA . THR A 1 299 ? 32.625 -39.438 -30.203 1 48.88 299 THR A CA 1
ATOM 2384 C C . THR A 1 299 ? 33.062 -39.281 -31.656 1 48.88 299 THR A C 1
ATOM 2386 O O . THR A 1 299 ? 32.938 -40.188 -32.469 1 48.88 299 THR A O 1
ATOM 2389 N N . GLU A 1 300 ? 33.688 -38.125 -31.984 1 45.78 300 GLU A N 1
ATOM 2390 C CA . GLU A 1 300 ? 34.25 -37.969 -33.344 1 45.78 300 GLU A CA 1
ATOM 2391 C C . GLU A 1 300 ? 35.531 -38.781 -33.5 1 45.78 300 GLU A C 1
ATOM 2393 O O . GLU A 1 300 ? 35.875 -39.188 -34.625 1 45.78 300 GLU A O 1
ATOM 2398 N N . LYS A 1 301 ? 36.219 -38.844 -32.406 1 53.06 301 LYS A N 1
ATOM 2399 C CA . LYS A 1 301 ? 37.469 -39.594 -32.531 1 53.06 301 LYS A CA 1
ATOM 2400 C C . LYS A 1 301 ? 37.188 -41.094 -32.625 1 53.06 301 LYS A C 1
ATOM 2402 O O . LYS A 1 301 ? 38.031 -41.875 -33.094 1 53.06 301 LYS A O 1
ATOM 2407 N N . SER A 1 302 ? 36.062 -41.562 -32.062 1 44.06 302 SER A N 1
ATOM 2408 C CA . SER A 1 302 ? 35.75 -42.969 -32.156 1 44.06 302 SER A CA 1
ATOM 2409 C C . SER A 1 302 ? 35.219 -43.344 -33.531 1 44.06 302 SER A C 1
ATOM 2411 O O . SER A 1 302 ? 35.094 -44.531 -33.875 1 44.06 302 SER A O 1
ATOM 2413 N N . LYS A 1 303 ? 34.656 -42.5 -34.375 1 46.88 303 LYS A N 1
ATOM 2414 C CA . LYS A 1 303 ? 34.156 -42.875 -35.688 1 46.88 303 LYS A CA 1
ATOM 2415 C C . LYS A 1 303 ? 35.312 -43 -36.688 1 46.88 303 LYS A C 1
ATOM 2417 O O . LYS A 1 303 ? 35.094 -43.375 -37.844 1 46.88 303 LYS A O 1
ATOM 2422 N N . ILE A 1 304 ? 36.469 -42.438 -36.375 1 40.66 304 ILE A N 1
ATOM 2423 C CA . ILE A 1 304 ? 37.375 -42.375 -37.531 1 40.66 304 ILE A CA 1
ATOM 2424 C C . ILE A 1 304 ? 38.188 -43.688 -37.594 1 40.66 304 ILE A C 1
ATOM 2426 O O . ILE A 1 304 ? 39.094 -43.812 -38.438 1 40.66 304 ILE A O 1
ATOM 2430 N N . GLU A 1 305 ? 38.156 -44.562 -36.531 1 37.19 305 GLU A N 1
ATOM 2431 C CA . GLU A 1 305 ? 38.969 -45.688 -36.938 1 37.19 305 GLU A CA 1
ATOM 2432 C C . GLU A 1 305 ? 38.25 -46.562 -38 1 37.19 305 GLU A C 1
ATOM 2434 O O . GLU A 1 305 ? 37.094 -46.969 -37.781 1 37.19 305 GLU A O 1
ATOM 2439 N N . PRO A 1 306 ? 38.656 -46.469 -39.344 1 33.56 306 PRO A N 1
ATOM 2440 C CA . PRO A 1 306 ? 38.25 -47.531 -40.25 1 33.56 306 PRO A CA 1
ATOM 2441 C C . PRO A 1 306 ? 38.719 -48.906 -39.781 1 33.56 306 PRO A C 1
ATOM 2443 O O . PRO A 1 306 ? 39.688 -49.031 -39.031 1 33.56 306 PRO A O 1
ATOM 2446 N N . MET B 1 1 ? 14.398 16.516 -9.359 1 38.94 1 MET B N 1
ATOM 2447 C CA . MET B 1 1 ? 13.016 16.953 -9.461 1 38.94 1 MET B CA 1
ATOM 2448 C C . MET B 1 1 ? 12.266 16.688 -8.148 1 38.94 1 MET B C 1
ATOM 2450 O O . MET B 1 1 ? 12.57 15.734 -7.438 1 38.94 1 MET B O 1
ATOM 2454 N N . ALA B 1 2 ? 11.766 17.719 -7.656 1 50.62 2 ALA B N 1
ATOM 2455 C CA . ALA B 1 2 ? 11.07 17.703 -6.375 1 50.62 2 ALA B CA 1
ATOM 2456 C C . ALA B 1 2 ? 10.117 16.516 -6.285 1 50.62 2 ALA B C 1
ATOM 2458 O O . ALA B 1 2 ? 9.461 16.172 -7.273 1 50.62 2 ALA B O 1
ATOM 2459 N N . ASP B 1 3 ? 10.336 15.672 -5.316 1 64.31 3 ASP B N 1
ATOM 2460 C CA . ASP B 1 3 ? 9.422 14.578 -5.031 1 64.31 3 ASP B CA 1
ATOM 2461 C C . ASP B 1 3 ? 7.969 15.047 -5.078 1 64.31 3 ASP B C 1
ATOM 2463 O O . ASP B 1 3 ? 7.559 15.883 -4.273 1 64.31 3 ASP B O 1
ATOM 2467 N N . GLU B 1 4 ? 7.316 14.766 -6.145 1 72.5 4 GLU B N 1
ATOM 2468 C CA . GLU B 1 4 ? 5.965 15.227 -6.438 1 72.5 4 GLU B CA 1
ATOM 2469 C C . GLU B 1 4 ? 5 14.859 -5.316 1 72.5 4 GLU B C 1
ATOM 2471 O O . GLU B 1 4 ? 3.887 15.383 -5.246 1 72.5 4 GLU B O 1
ATOM 2476 N N . THR B 1 5 ? 5.598 14.164 -4.379 1 82.62 5 THR B N 1
ATOM 2477 C CA . THR B 1 5 ? 4.703 13.703 -3.328 1 82.62 5 THR B CA 1
ATOM 2478 C C . THR B 1 5 ? 4.809 14.594 -2.094 1 82.62 5 THR B C 1
ATOM 2480 O O . THR B 1 5 ? 3.988 14.492 -1.179 1 82.62 5 THR B O 1
ATOM 2483 N N . LEU B 1 6 ? 5.707 15.5 -2.119 1 90.12 6 LEU B N 1
ATOM 2484 C CA . LEU B 1 6 ? 5.84 16.391 -0.971 1 90.12 6 LEU B CA 1
ATOM 2485 C C . LEU B 1 6 ? 5.043 17.672 -1.182 1 90.12 6 LEU B C 1
ATOM 2487 O O . LEU B 1 6 ? 5.086 18.266 -2.262 1 90.12 6 LEU B O 1
ATOM 2491 N N . LEU B 1 7 ? 4.324 18.062 -0.093 1 95 7 LEU B N 1
ATOM 2492 C CA . LEU B 1 7 ? 3.479 19.25 -0.153 1 95 7 LEU B CA 1
ATOM 2493 C C . LEU B 1 7 ? 3.74 20.156 1.038 1 95 7 LEU B C 1
ATOM 2495 O O . LEU B 1 7 ? 4.25 19.719 2.068 1 95 7 LEU B O 1
ATOM 2499 N N . LYS B 1 8 ? 3.443 21.406 0.831 1 96.12 8 LYS B N 1
ATOM 2500 C CA . LYS B 1 8 ? 3.35 22.359 1.936 1 96.12 8 LYS B CA 1
ATOM 2501 C C . LYS B 1 8 ? 1.922 22.875 2.105 1 96.12 8 LYS B C 1
ATOM 2503 O O . LYS B 1 8 ? 1.156 22.922 1.14 1 96.12 8 LYS B O 1
ATOM 2508 N N . LEU B 1 9 ? 1.619 23.125 3.316 1 95.44 9 LEU B N 1
ATOM 2509 C CA . LEU B 1 9 ? 0.293 23.641 3.635 1 95.44 9 LEU B CA 1
ATOM 2510 C C . LEU B 1 9 ? 0.391 24.953 4.41 1 95.44 9 LEU B C 1
ATOM 2512 O O . LEU B 1 9 ? 1.063 25.016 5.441 1 95.44 9 LEU B O 1
ATOM 2516 N N . LEU B 1 10 ? -0.207 25.984 3.863 1 95.5 10 LEU B N 1
ATOM 2517 C CA . LEU B 1 10 ? -0.412 27.219 4.625 1 95.5 10 LEU B CA 1
ATOM 2518 C C . LEU B 1 10 ? -1.726 27.156 5.395 1 95.5 10 LEU B C 1
ATOM 2520 O O . LEU B 1 10 ? -2.803 27.188 4.797 1 95.5 10 LEU B O 1
ATOM 2524 N N . PHE B 1 11 ? -1.554 27.172 6.68 1 91.62 11 PHE B N 1
ATOM 2525 C CA . PHE B 1 11 ? -2.701 26.984 7.559 1 91.62 11 PHE B CA 1
ATOM 2526 C C . PHE B 1 11 ? -2.988 28.25 8.367 1 91.62 11 PHE B C 1
ATOM 2528 O O . PHE B 1 11 ? -2.135 28.703 9.117 1 91.62 11 PHE B O 1
ATOM 2535 N N . GLU B 1 12 ? -4.23 28.719 8.164 1 88 12 GLU B N 1
ATOM 2536 C CA . GLU B 1 12 ? -4.652 29.891 8.914 1 88 12 GLU B CA 1
ATOM 2537 C C . GLU B 1 12 ? -5.273 29.5 10.25 1 88 12 GLU B C 1
ATOM 2539 O O . GLU B 1 12 ? -6.207 28.688 10.297 1 88 12 GLU B O 1
ATOM 2544 N N . THR B 1 13 ? -4.703 29.984 11.266 1 81.81 13 THR B N 1
ATOM 2545 C CA . THR B 1 13 ? -5.242 29.812 12.609 1 81.81 13 THR B CA 1
ATOM 2546 C C . THR B 1 13 ? -5.879 31.094 13.109 1 81.81 13 THR B C 1
ATOM 2548 O O . THR B 1 13 ? -5.758 32.156 12.477 1 81.81 13 THR B O 1
ATOM 2551 N N . PRO B 1 14 ? -6.582 31.062 14.227 1 77.56 14 PRO B N 1
ATOM 2552 C CA . PRO B 1 14 ? -7.172 32.281 14.758 1 77.56 14 PRO B CA 1
ATOM 2553 C C . PRO B 1 14 ? -6.129 33.344 15.117 1 77.56 14 PRO B C 1
ATOM 2555 O O . PRO B 1 14 ? -6.41 34.531 15.055 1 77.56 14 PRO B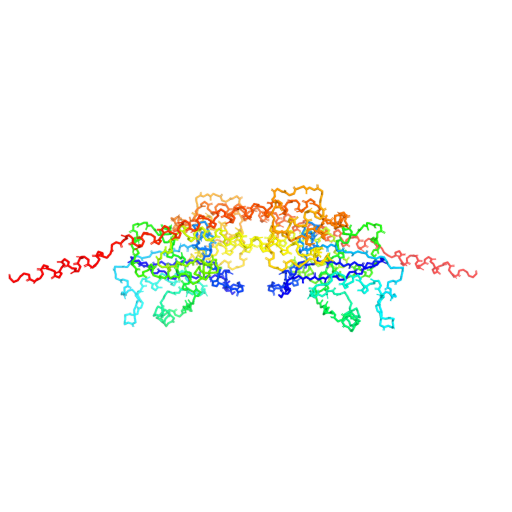 O 1
ATOM 2558 N N . SER B 1 15 ? -4.941 32.875 15.414 1 81.69 15 SER B N 1
ATOM 2559 C CA . SER B 1 15 ? -3.963 33.844 15.93 1 81.69 15 SER B CA 1
ATOM 2560 C C . SER B 1 15 ? -2.844 34.094 14.922 1 81.69 15 SER B C 1
ATOM 2562 O O . SER B 1 15 ? -1.938 34.875 15.172 1 81.69 15 SER B O 1
ATOM 2564 N N . GLY B 1 16 ? -2.932 33.375 13.828 1 88.94 16 GLY B N 1
ATOM 2565 C CA . GLY B 1 16 ? -1.839 33.531 12.891 1 88.94 16 GLY B CA 1
ATOM 2566 C C . GLY B 1 16 ? -1.829 32.5 11.781 1 88.94 16 GLY B C 1
ATOM 2567 O O . GLY B 1 16 ? -2.887 32.094 11.312 1 88.94 16 GLY B O 1
ATOM 2568 N N . PHE B 1 17 ? -0.594 32.281 11.25 1 90.56 17 PHE B N 1
ATOM 2569 C CA . PHE B 1 17 ? -0.411 31.328 10.156 1 90.56 17 PHE B CA 1
ATOM 2570 C C . PHE B 1 17 ? 0.654 30.297 10.508 1 90.56 17 PHE B C 1
ATOM 2572 O O . PHE B 1 17 ? 1.652 30.625 11.148 1 90.56 17 PHE B O 1
ATOM 2579 N N . ALA B 1 18 ? 0.366 29.109 10.117 1 90.19 18 ALA B N 1
ATOM 2580 C CA . ALA B 1 18 ? 1.331 28.016 10.25 1 90.19 18 ALA B CA 1
ATOM 2581 C C . ALA B 1 18 ? 1.651 27.406 8.891 1 90.19 18 ALA B C 1
ATOM 2583 O O . ALA B 1 18 ? 0.804 27.391 7.992 1 90.19 18 ALA B O 1
ATOM 2584 N N . ILE B 1 19 ? 2.842 26.969 8.727 1 91.94 19 ILE B N 1
ATOM 2585 C CA . ILE B 1 19 ? 3.244 26.188 7.559 1 91.94 19 ILE B CA 1
ATOM 2586 C C . ILE B 1 19 ? 3.525 24.75 7.969 1 91.94 19 ILE B C 1
ATOM 2588 O O . ILE B 1 19 ? 4.238 24.5 8.945 1 91.94 19 ILE B O 1
ATOM 2592 N N . PHE B 1 20 ? 2.902 23.844 7.23 1 91.44 20 PHE B N 1
ATOM 2593 C CA . PHE B 1 20 ? 3.102 22.422 7.488 1 91.44 20 PHE B CA 1
ATOM 2594 C C . PHE B 1 20 ? 3.721 21.734 6.277 1 91.44 20 PHE B C 1
ATOM 2596 O O . PHE B 1 20 ? 3.457 22.125 5.137 1 91.44 20 PHE B O 1
ATOM 2603 N N . GLY B 1 21 ? 4.566 20.766 6.562 1 92.06 21 GLY B N 1
ATOM 2604 C CA . GLY B 1 21 ? 4.891 19.766 5.559 1 92.06 21 GLY B CA 1
ATOM 2605 C C . GLY B 1 21 ? 3.914 18.609 5.535 1 92.06 21 GLY B C 1
ATOM 2606 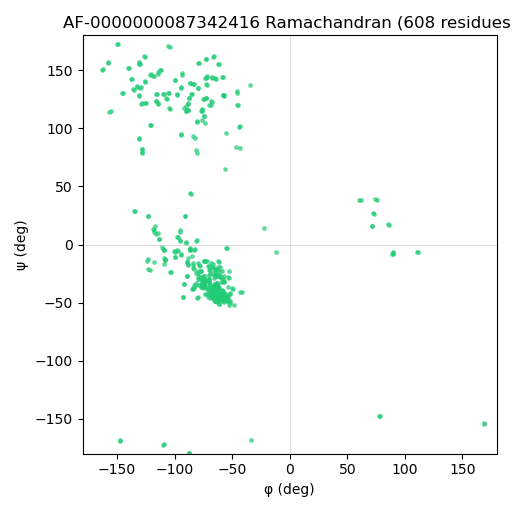O O . GLY B 1 21 ? 3.471 18.141 6.59 1 92.06 21 GLY B O 1
ATOM 2607 N N . ILE B 1 22 ? 3.547 18.156 4.301 1 92.94 22 ILE B N 1
ATOM 2608 C CA . ILE B 1 22 ? 2.57 17.094 4.152 1 92.94 22 ILE B CA 1
ATOM 2609 C C . ILE B 1 22 ? 3.113 16.031 3.197 1 92.94 22 ILE B C 1
ATOM 2611 O O . ILE B 1 22 ? 3.609 16.344 2.117 1 92.94 22 ILE B O 1
ATOM 2615 N N . ASP B 1 23 ? 3.047 14.836 3.709 1 91.94 23 ASP B N 1
ATOM 2616 C CA . ASP B 1 23 ? 3.26 13.719 2.789 1 91.94 23 ASP B CA 1
ATOM 2617 C C . ASP B 1 23 ? 2.041 13.508 1.895 1 91.94 23 ASP B C 1
ATOM 2619 O O . ASP B 1 23 ? 1.022 12.977 2.342 1 91.94 23 ASP B O 1
ATOM 2623 N N . GLY B 1 24 ? 2.158 13.812 0.577 1 90.56 24 GLY B N 1
ATOM 2624 C CA . GLY B 1 24 ? 1.049 13.742 -0.361 1 90.56 24 GLY B CA 1
ATOM 2625 C C . GLY B 1 24 ? 0.924 12.391 -1.04 1 90.56 24 GLY B C 1
ATOM 2626 O O . GLY B 1 24 ? 0.38 12.289 -2.143 1 90.56 24 GLY B O 1
ATOM 2627 N N . GLY B 1 25 ? 1.411 11.391 -0.443 1 88.06 25 GLY B N 1
ATOM 2628 C CA . GLY B 1 25 ? 1.312 10.055 -1.021 1 88.06 25 GLY B CA 1
ATOM 2629 C C . GLY B 1 25 ? -0.108 9.672 -1.383 1 88.06 25 GLY B C 1
ATOM 2630 O O . GLY B 1 25 ? -0.327 8.898 -2.322 1 88.06 25 GLY B O 1
ATOM 2631 N N . PHE B 1 26 ? -1.044 10.203 -0.688 1 87.5 26 PHE B N 1
ATOM 2632 C CA . PHE B 1 26 ? -2.447 9.883 -0.917 1 87.5 26 PHE B CA 1
ATOM 2633 C C . PHE B 1 26 ? -2.906 10.391 -2.277 1 87.5 26 PHE B C 1
ATOM 2635 O O . PHE B 1 26 ? -3.945 9.961 -2.787 1 87.5 26 PHE B O 1
ATOM 2642 N N . LEU B 1 27 ? -2.18 11.281 -2.877 1 85.44 27 LEU B N 1
ATOM 2643 C CA . LEU B 1 27 ? -2.543 11.828 -4.18 1 85.44 27 LEU B CA 1
ATOM 2644 C C . LEU B 1 27 ? -2.457 10.758 -5.266 1 85.44 27 LEU B C 1
ATOM 2646 O O . LEU B 1 27 ? -3.078 10.891 -6.32 1 85.44 27 LEU B O 1
ATOM 2650 N N . PHE B 1 28 ? -1.771 9.727 -5.035 1 80.62 28 PHE B N 1
ATOM 2651 C CA . PHE B 1 28 ? -1.542 8.703 -6.043 1 80.62 28 PHE B CA 1
ATOM 2652 C C . PHE B 1 28 ? -2.555 7.57 -5.902 1 80.62 28 PHE B C 1
ATOM 2654 O O . PHE B 1 28 ? -2.539 6.617 -6.684 1 80.62 28 PHE B O 1
ATOM 2661 N N . GLU B 1 29 ? -3.443 7.762 -4.988 1 83.44 29 GLU B N 1
ATOM 2662 C CA . GLU B 1 29 ? -4.523 6.793 -4.84 1 83.44 29 GLU B CA 1
ATOM 2663 C C . GLU B 1 29 ? -5.609 7.008 -5.895 1 83.44 29 GLU B C 1
ATOM 2665 O O . GLU B 1 29 ? -5.746 8.109 -6.434 1 83.44 29 GLU B O 1
ATOM 2670 N N . GLU B 1 30 ? -6.348 5.941 -6.176 1 80.75 30 GLU B N 1
ATOM 2671 C CA . GLU B 1 30 ? -7.41 6 -7.172 1 80.75 30 GLU B CA 1
ATOM 2672 C C . GLU B 1 30 ? -8.469 7.027 -6.785 1 80.75 30 GLU B C 1
ATOM 2674 O O . GLU B 1 30 ? -8.992 7.746 -7.641 1 80.75 30 GLU B O 1
ATOM 2679 N N . LYS B 1 31 ? -8.844 7.078 -5.547 1 89 31 LYS B N 1
ATOM 2680 C CA . LYS B 1 31 ? -9.836 8 -5 1 89 31 LYS B CA 1
ATOM 2681 C C . LYS B 1 31 ? -9.289 8.734 -3.783 1 89 31 LYS B C 1
ATOM 2683 O O . LYS B 1 31 ? -9.695 8.469 -2.652 1 89 31 LYS B O 1
ATOM 2688 N N . PRO B 1 32 ? -8.555 9.742 -3.994 1 91.94 32 PRO B N 1
ATOM 2689 C CA . PRO B 1 32 ? -7.848 10.398 -2.893 1 91.94 32 PRO B CA 1
ATOM 2690 C C . PRO B 1 32 ? -8.797 11.031 -1.877 1 91.94 32 PRO B C 1
ATOM 2692 O O . PRO B 1 32 ? -8.539 10.984 -0.671 1 91.94 32 PRO B O 1
ATOM 2695 N N . LEU B 1 33 ? -9.93 11.555 -2.348 1 91.88 33 LEU B N 1
ATOM 2696 C CA . LEU B 1 33 ? -10.859 12.242 -1.46 1 91.88 33 LEU B CA 1
ATOM 2697 C C . LEU B 1 33 ? -11.438 11.281 -0.427 1 91.88 33 LEU B C 1
ATOM 2699 O O . LEU B 1 33 ? -11.75 11.68 0.696 1 91.88 33 LEU B O 1
ATOM 2703 N N . GLU B 1 34 ? -11.477 10.055 -0.797 1 92.94 34 GLU B N 1
ATOM 2704 C CA . GLU B 1 34 ? -12.109 9.062 0.068 1 92.94 34 GLU B CA 1
ATOM 2705 C C . GLU B 1 34 ? -11.117 8.508 1.087 1 92.94 34 GLU B C 1
ATOM 2707 O O . GLU B 1 34 ? -11.508 7.797 2.016 1 92.94 34 GLU B O 1
ATOM 2712 N N . ILE B 1 35 ? -9.891 8.953 0.931 1 94.06 35 ILE B N 1
ATOM 2713 C CA . ILE B 1 35 ? -8.906 8.312 1.793 1 94.06 35 ILE B CA 1
ATOM 2714 C C . ILE B 1 35 ? -8.211 9.367 2.654 1 94.06 35 ILE B C 1
ATOM 2716 O O . ILE B 1 35 ? -7.676 9.047 3.721 1 94.06 35 ILE B O 1
ATOM 2720 N N . ILE B 1 36 ? -8.188 10.594 2.312 1 95 36 ILE B N 1
ATOM 2721 C CA . ILE B 1 36 ? -7.395 11.633 2.949 1 95 36 ILE B CA 1
ATOM 2722 C C . ILE B 1 36 ? -7.785 11.758 4.422 1 95 36 ILE B C 1
ATOM 2724 O O . ILE B 1 36 ? -6.922 11.82 5.297 1 95 36 ILE B O 1
ATOM 2728 N N . TRP B 1 37 ? -9.078 11.758 4.699 1 93.75 37 TRP B N 1
ATOM 2729 C CA . TRP B 1 37 ? -9.547 11.969 6.062 1 93.75 37 TRP B CA 1
ATOM 2730 C C . TRP B 1 37 ? -9.023 10.891 7 1 93.75 37 TRP B C 1
ATOM 2732 O O . TRP B 1 37 ? -8.805 11.148 8.188 1 93.75 37 TRP B O 1
ATOM 2742 N N . THR B 1 38 ? -8.75 9.734 6.52 1 95.06 38 THR B N 1
ATOM 2743 C CA . THR B 1 38 ? -8.266 8.648 7.363 1 95.06 38 THR B CA 1
ATOM 2744 C C . THR B 1 38 ? -6.848 8.93 7.848 1 95.06 38 THR B C 1
ATOM 2746 O O . THR B 1 38 ? -6.434 8.422 8.891 1 95.06 38 THR B O 1
ATOM 2749 N N . LYS B 1 39 ? -6.117 9.719 7.07 1 92.25 39 LYS B N 1
ATOM 2750 C CA . LYS B 1 39 ? -4.75 10.078 7.449 1 92.25 39 LYS B CA 1
ATOM 2751 C C . LYS B 1 39 ? -4.746 11.094 8.586 1 92.25 39 LYS B C 1
ATOM 2753 O O . LYS B 1 39 ? -3.725 11.289 9.25 1 92.25 39 LYS B O 1
ATOM 2758 N N . PHE B 1 40 ? -5.852 11.672 8.82 1 90.56 40 PHE B N 1
ATOM 2759 C CA . PHE B 1 40 ? -5.941 12.742 9.805 1 90.56 40 PHE B CA 1
ATOM 2760 C C . PHE B 1 40 ? -6.973 12.406 10.875 1 90.56 40 PHE B C 1
ATOM 2762 O O . PHE B 1 40 ? -7.598 13.305 11.445 1 90.56 40 PHE B O 1
ATOM 2769 N N . ALA B 1 41 ? -7.223 11.164 11.062 1 89.25 41 ALA B N 1
ATOM 2770 C CA . ALA B 1 41 ? -8.266 10.727 11.984 1 89.25 41 ALA B CA 1
ATOM 2771 C C . ALA B 1 41 ? -7.781 10.789 13.43 1 89.25 41 ALA B C 1
ATOM 2773 O O . ALA B 1 41 ? -8.586 10.945 14.352 1 89.25 41 ALA B O 1
ATOM 2774 N N . ASN B 1 42 ? -6.488 10.609 13.57 1 83.94 42 ASN B N 1
ATOM 2775 C CA . ASN B 1 42 ? -5.93 10.695 14.914 1 83.94 42 ASN B CA 1
ATOM 2776 C C . ASN B 1 42 ? -4.488 11.195 14.891 1 83.94 42 ASN B C 1
ATOM 2778 O O . ASN B 1 42 ? -3.891 11.336 13.828 1 83.94 42 ASN B O 1
ATOM 2782 N N . LYS B 1 43 ? -3.979 11.43 16.031 1 79.31 43 LYS B N 1
ATOM 2783 C CA . LYS B 1 43 ? -2.656 12.031 16.172 1 79.31 43 LYS B CA 1
ATOM 2784 C C . LYS B 1 43 ? -1.575 11.125 15.594 1 79.31 43 LYS B C 1
ATOM 2786 O O . LYS B 1 43 ? -0.654 11.594 14.922 1 79.31 43 LYS B O 1
ATOM 2791 N N . THR B 1 44 ? -1.714 9.844 15.875 1 78.94 44 THR B N 1
ATOM 2792 C CA . THR B 1 44 ? -0.686 8.898 15.453 1 78.94 44 THR B CA 1
ATOM 2793 C C . THR B 1 44 ? -0.544 8.891 13.938 1 78.94 44 THR B C 1
ATOM 2795 O O . THR B 1 44 ? 0.571 8.906 13.406 1 78.94 44 THR B O 1
ATOM 2798 N N . THR B 1 45 ? -1.592 8.93 13.266 1 82.69 45 THR B N 1
ATOM 2799 C CA . THR B 1 45 ? -1.552 8.898 11.812 1 82.69 45 THR B CA 1
ATOM 2800 C C . THR B 1 45 ? -1.091 10.242 11.25 1 82.69 45 THR B C 1
ATOM 2802 O O . THR B 1 45 ? -0.384 10.289 10.242 1 82.69 45 THR B O 1
ATOM 2805 N N . VAL B 1 46 ? -1.462 11.281 11.883 1 84 46 VAL B N 1
ATOM 2806 C CA . VAL B 1 46 ? -1.085 12.609 11.414 1 84 46 VAL B CA 1
ATOM 2807 C C . VAL B 1 46 ? 0.428 12.789 11.531 1 84 46 VAL B C 1
ATOM 2809 O O . VAL B 1 46 ? 1.061 13.359 10.641 1 84 46 VAL B O 1
ATOM 2812 N N . ASP B 1 47 ? 0.992 12.281 12.578 1 79.38 47 ASP B N 1
ATOM 2813 C CA . ASP B 1 47 ? 2.43 12.398 12.805 1 79.38 47 ASP B CA 1
ATOM 2814 C C . ASP B 1 47 ? 3.219 11.703 11.695 1 79.38 47 ASP B C 1
ATOM 2816 O O . ASP B 1 47 ? 4.379 12.039 11.453 1 79.38 47 ASP B O 1
ATOM 2820 N N . LEU B 1 48 ? 2.51 10.875 11.078 1 79.25 48 LEU B N 1
ATOM 2821 C CA . LEU B 1 48 ? 3.174 10.117 10.023 1 79.25 48 LEU B CA 1
ATOM 2822 C C . LEU B 1 48 ? 3.104 10.867 8.695 1 79.25 48 LEU B C 1
ATOM 2824 O O . LEU B 1 48 ? 3.9 10.602 7.789 1 79.25 48 LEU B O 1
ATOM 2828 N N . VAL B 1 49 ? 2.176 11.836 8.617 1 87.56 49 VAL B N 1
ATOM 2829 C CA . VAL B 1 49 ? 1.958 12.391 7.285 1 87.56 49 VAL B CA 1
ATOM 2830 C C . VAL B 1 49 ? 2.18 13.898 7.305 1 87.56 49 VAL B C 1
ATOM 2832 O O . VAL B 1 49 ? 2.297 14.531 6.25 1 87.56 49 VAL B O 1
ATOM 2835 N N . ALA B 1 50 ? 2.26 14.469 8.453 1 88.94 50 ALA B N 1
ATOM 2836 C CA . ALA B 1 50 ? 2.365 15.93 8.516 1 88.94 50 ALA B CA 1
ATOM 2837 C C . ALA B 1 50 ? 3.346 16.359 9.602 1 88.94 50 ALA B C 1
ATOM 2839 O O . ALA B 1 50 ? 3.533 15.656 10.594 1 88.94 50 ALA B O 1
ATOM 2840 N N . CYS B 1 51 ? 3.924 17.547 9.336 1 85.69 51 CYS B N 1
ATOM 2841 C CA . CYS B 1 51 ? 4.852 18.156 10.297 1 85.69 51 CYS B CA 1
ATOM 2842 C C . CYS B 1 51 ? 4.719 19.672 10.305 1 85.69 51 CYS B C 1
ATOM 2844 O O . CYS B 1 51 ? 4.703 20.297 9.25 1 85.69 51 CYS B O 1
ATOM 2846 N N . GLN B 1 52 ? 4.59 20.203 11.516 1 87.25 52 GLN B N 1
ATOM 2847 C CA . GLN B 1 52 ? 4.57 21.672 11.609 1 87.25 52 GLN B CA 1
ATOM 2848 C C . GLN B 1 52 ? 5.973 22.25 11.422 1 87.25 52 GLN B C 1
ATOM 2850 O O . GLN B 1 52 ? 6.895 21.906 12.156 1 87.25 52 GLN B O 1
ATOM 2855 N N . CYS B 1 53 ? 6.059 23.109 10.508 1 87.25 53 CYS B N 1
ATOM 2856 C CA . CYS B 1 53 ? 7.348 23.719 10.195 1 87.25 53 CYS B CA 1
ATOM 2857 C C . CYS B 1 53 ? 7.539 25.016 10.977 1 87.25 53 CYS B C 1
ATOM 2859 O O . CYS B 1 53 ? 8.57 25.203 11.617 1 87.25 53 CYS B O 1
ATOM 2861 N N . GLU B 1 54 ? 6.523 25.781 10.969 1 88.06 54 GLU B N 1
ATOM 2862 C CA . GLU B 1 54 ? 6.617 27.078 11.617 1 88.06 54 GLU B CA 1
ATOM 2863 C C . GLU B 1 54 ? 5.23 27.672 11.883 1 88.06 54 GLU B C 1
ATOM 2865 O O . GLU B 1 54 ? 4.277 27.359 11.156 1 88.06 54 GLU B O 1
ATOM 2870 N N . PHE B 1 55 ? 5.156 28.453 12.922 1 88.38 55 PHE B N 1
ATOM 2871 C CA . PHE B 1 55 ? 3.963 29.219 13.25 1 88.38 55 PHE B CA 1
ATOM 2872 C C . PHE B 1 55 ? 4.324 30.672 13.578 1 88.38 55 PHE B C 1
ATOM 2874 O O . PHE B 1 55 ? 5.324 30.938 14.25 1 88.38 55 PHE B O 1
ATOM 2881 N N . GLN B 1 56 ? 3.525 31.547 13.023 1 88.75 56 GLN B N 1
ATOM 2882 C CA . GLN B 1 56 ? 3.703 32.969 13.32 1 88.75 56 GLN B CA 1
ATOM 2883 C C . GLN B 1 56 ? 2.383 33.594 13.734 1 88.75 56 GLN B C 1
ATOM 2885 O O . GLN B 1 56 ? 1.36 33.406 13.062 1 88.75 56 GLN B O 1
ATOM 2890 N N . LYS B 1 57 ? 2.398 34.375 14.75 1 88.25 57 LYS B N 1
ATOM 2891 C CA . LYS B 1 57 ? 1.235 35.125 15.219 1 88.25 57 LYS B CA 1
ATOM 2892 C C . LYS B 1 57 ? 1.066 36.438 14.438 1 88.25 57 LYS B C 1
ATOM 2894 O O . LYS B 1 57 ? 2.049 37.094 14.125 1 88.25 57 LYS B O 1
ATOM 2899 N N . PHE B 1 58 ? -0.139 36.719 14.109 1 88 58 PHE B N 1
ATOM 2900 C CA . PHE B 1 58 ? -0.494 37.969 13.469 1 88 58 PHE B CA 1
ATOM 2901 C C . PHE B 1 58 ? -1.647 38.656 14.195 1 88 58 PHE B C 1
ATOM 2903 O O . PHE B 1 58 ? -2.67 38 14.477 1 88 58 PHE B O 1
ATOM 2910 N N . GLU B 1 59 ? -1.439 39.875 14.688 1 81.88 59 GLU B N 1
ATOM 2911 C CA . GLU B 1 59 ? -2.492 40.625 15.383 1 81.88 59 GLU B CA 1
ATOM 2912 C C . GLU B 1 59 ? -3.76 40.688 14.539 1 81.88 59 GLU B C 1
ATOM 2914 O O . GLU B 1 59 ? -4.867 40.5 15.047 1 81.88 59 GLU B O 1
ATOM 2919 N N . ASN B 1 60 ? -3.604 41.094 13.227 1 80.19 60 ASN B N 1
ATOM 2920 C CA . ASN B 1 60 ? -4.699 41.156 12.266 1 80.19 60 ASN B CA 1
ATOM 2921 C C . ASN B 1 60 ? -4.43 40.25 11.062 1 80.19 60 ASN B C 1
ATOM 2923 O O . ASN B 1 60 ? -3.729 40.656 10.133 1 80.19 60 ASN B O 1
ATOM 2927 N N . LYS B 1 61 ? -5.062 39.125 11.031 1 78.81 61 LYS B N 1
ATOM 2928 C CA . LYS B 1 61 ? -4.832 38.125 10 1 78.81 61 LYS B CA 1
ATOM 2929 C C . LYS B 1 61 ? -5.285 38.625 8.633 1 78.81 61 LYS B C 1
ATOM 2931 O O . LYS B 1 61 ? -4.641 38.344 7.617 1 78.81 61 LYS B O 1
ATOM 2936 N N . SER B 1 62 ? -6.371 39.375 8.719 1 79.19 62 SER B N 1
ATOM 2937 C CA . SER B 1 62 ? -6.906 39.906 7.461 1 79.19 62 SER B CA 1
ATOM 2938 C C . SER B 1 62 ? -5.93 40.844 6.793 1 79.19 62 SER B C 1
ATOM 2940 O O . SER B 1 62 ? -5.957 41.031 5.574 1 79.19 62 SER B O 1
ATOM 2942 N N . ASP B 1 63 ? -5.027 41.375 7.633 1 83.69 63 ASP B N 1
ATOM 2943 C CA . ASP B 1 63 ? -4.039 42.312 7.086 1 83.69 63 ASP B CA 1
ATOM 2944 C C . ASP B 1 63 ? -2.795 41.562 6.605 1 83.69 63 ASP B C 1
ATOM 2946 O O . ASP B 1 63 ? -1.983 42.125 5.863 1 83.69 63 ASP B O 1
ATOM 2950 N N . ALA B 1 64 ? -2.732 40.344 7.059 1 91.31 64 ALA B N 1
ATOM 2951 C CA . ALA B 1 64 ? -1.532 39.594 6.699 1 91.31 64 ALA B CA 1
ATOM 2952 C C . ALA B 1 64 ? -1.576 39.125 5.242 1 91.31 64 ALA B C 1
ATOM 2954 O O . ALA B 1 64 ? -0.533 38.969 4.605 1 91.31 64 ALA B O 1
ATOM 2955 N N . ILE B 1 65 ? -2.748 38.938 4.703 1 93.25 65 ILE B N 1
ATOM 2956 C CA . ILE B 1 65 ? -2.916 38.562 3.299 1 93.25 65 ILE B CA 1
ATOM 2957 C C . ILE B 1 65 ? -4.316 38.969 2.832 1 93.25 65 ILE B C 1
ATOM 2959 O O . ILE B 1 65 ? -5.316 38.469 3.355 1 93.25 65 ILE B O 1
ATOM 2963 N N . ASN B 1 66 ? -4.398 39.906 1.919 1 90.38 66 ASN B N 1
ATOM 2964 C CA . ASN B 1 66 ? -5.66 40.344 1.344 1 90.38 66 ASN B CA 1
ATOM 2965 C C . ASN B 1 66 ? -5.457 41 -0.024 1 90.38 66 ASN B C 1
ATOM 2967 O O . ASN B 1 66 ? -4.344 41.406 -0.363 1 90.38 66 ASN B O 1
ATOM 2971 N N . PRO B 1 67 ? -6.516 40.969 -0.795 1 89.38 67 PRO B N 1
ATOM 2972 C CA . PRO B 1 67 ? -6.402 41.5 -2.166 1 89.38 67 PRO B CA 1
ATOM 2973 C C . PRO B 1 67 ? -5.945 42.938 -2.227 1 89.38 67 PRO B C 1
ATOM 2975 O O . PRO B 1 67 ? -5.301 43.344 -3.195 1 89.38 67 PRO B O 1
ATOM 2978 N N . SER B 1 68 ? -6.254 43.75 -1.289 1 89 68 SER B N 1
ATOM 2979 C CA . SER B 1 68 ? -5.957 45.188 -1.314 1 89 68 SER B CA 1
ATOM 2980 C C . SER B 1 68 ? -4.516 45.469 -0.91 1 89 68 SER B C 1
ATOM 2982 O O . SER B 1 68 ? -3.824 46.25 -1.554 1 89 68 SER B O 1
ATOM 2984 N N . SER B 1 69 ? -4.012 44.812 0.217 1 89.5 69 SER B N 1
ATOM 2985 C CA . SER B 1 69 ? -2.689 45.125 0.761 1 89.5 69 SER B CA 1
ATOM 2986 C C . SER B 1 69 ? -1.663 44.094 0.298 1 89.5 69 SER B C 1
ATOM 2988 O O . SER B 1 69 ? -0.457 44.312 0.421 1 89.5 69 SER B O 1
ATOM 2990 N N . GLY B 1 70 ? -2.242 43 -0.306 1 94.25 70 GLY B N 1
ATOM 2991 C CA . GLY B 1 70 ? -1.324 41.938 -0.697 1 94.25 70 GLY B CA 1
ATOM 2992 C C . GLY B 1 70 ? -0.904 41.062 0.462 1 94.25 70 GLY B C 1
ATOM 2993 O O . GLY B 1 70 ? -1.725 40.688 1.312 1 94.25 70 GLY B O 1
ATOM 2994 N N . ILE B 1 71 ? 0.366 40.531 0.416 1 96.06 71 ILE B N 1
ATOM 2995 C CA . ILE B 1 71 ? 0.868 39.594 1.44 1 96.06 71 ILE B CA 1
ATOM 2996 C C . ILE B 1 71 ? 1.844 40.344 2.354 1 96.06 71 ILE B C 1
ATOM 2998 O O . ILE B 1 71 ? 2.705 41.094 1.879 1 96.06 71 ILE B O 1
ATOM 3002 N N . ASP B 1 72 ? 1.637 40.219 3.621 1 95.25 72 ASP B N 1
ATOM 3003 C CA . ASP B 1 72 ? 2.521 40.781 4.637 1 95.25 72 ASP B CA 1
ATOM 3004 C C . ASP B 1 72 ? 3.943 40.25 4.484 1 95.25 72 ASP B C 1
ATOM 3006 O O . ASP B 1 72 ? 4.137 39.062 4.184 1 95.25 72 ASP B O 1
ATOM 3010 N N . GLY B 1 73 ? 4.91 41.062 4.75 1 95.38 73 GLY B N 1
ATOM 3011 C CA . GLY B 1 73 ? 6.305 40.688 4.578 1 95.38 73 GLY B CA 1
ATOM 3012 C C . GLY B 1 73 ? 6.727 39.531 5.43 1 95.38 73 GLY B C 1
ATOM 3013 O O . GLY B 1 73 ? 7.488 38.656 4.98 1 95.38 73 GLY B O 1
ATOM 3014 N N . ARG B 1 74 ? 6.316 39.5 6.648 1 95.38 74 ARG B N 1
ATOM 3015 C CA . ARG B 1 74 ? 6.66 38.406 7.547 1 95.38 74 ARG B CA 1
ATOM 3016 C C . ARG B 1 74 ? 6.074 37.062 7.051 1 95.38 74 ARG B C 1
ATOM 3018 O O . ARG B 1 74 ? 6.746 36.031 7.082 1 95.38 74 ARG B O 1
ATOM 3025 N N . LEU B 1 75 ? 4.895 37.125 6.656 1 96.56 75 LEU B N 1
ATOM 3026 C CA . LEU B 1 75 ? 4.238 35.938 6.129 1 96.56 75 LEU B CA 1
ATOM 3027 C C . LEU B 1 75 ? 4.922 35.469 4.852 1 96.56 75 LEU B C 1
ATOM 3029 O O . LEU B 1 75 ? 5.164 34.25 4.684 1 96.56 75 LEU B O 1
ATOM 3033 N N . ALA B 1 76 ? 5.133 36.406 3.959 1 97.38 76 ALA B N 1
ATOM 3034 C CA . ALA B 1 76 ? 5.836 36.062 2.721 1 97.38 76 ALA B CA 1
ATOM 3035 C C . ALA B 1 76 ? 7.176 35.406 3.008 1 97.38 76 ALA B C 1
ATOM 3037 O O . ALA B 1 76 ? 7.52 34.406 2.375 1 97.38 76 ALA B O 1
ATOM 3038 N N . THR B 1 77 ? 7.895 35.969 3.953 1 96.94 77 THR B N 1
ATOM 3039 C CA . THR B 1 77 ? 9.195 35.406 4.328 1 96.94 77 THR B CA 1
ATOM 3040 C C . THR B 1 77 ? 9.055 34 4.895 1 96.94 77 THR B C 1
ATOM 3042 O O . THR B 1 77 ? 9.836 33.125 4.57 1 96.94 77 THR B O 1
ATOM 3045 N N . MET B 1 78 ? 8.109 33.781 5.734 1 95.25 78 MET B N 1
ATOM 3046 C CA . MET B 1 78 ? 7.855 32.469 6.316 1 95.25 78 MET B CA 1
ATOM 3047 C C . MET B 1 78 ? 7.602 31.438 5.227 1 95.25 78 MET B C 1
ATOM 3049 O O . MET B 1 78 ? 8.18 30.359 5.246 1 95.25 78 MET B O 1
ATOM 3053 N N . ILE B 1 79 ? 6.754 31.781 4.277 1 96.94 79 ILE B N 1
ATOM 3054 C CA . ILE B 1 79 ? 6.406 30.875 3.199 1 96.94 79 ILE B CA 1
ATOM 3055 C C . ILE B 1 79 ? 7.648 30.562 2.369 1 96.94 79 ILE B C 1
ATOM 3057 O O . ILE B 1 79 ? 7.953 29.391 2.119 1 96.94 79 ILE B O 1
ATOM 3061 N N . LYS B 1 80 ? 8.375 31.547 2.018 1 96 80 LYS B N 1
ATOM 3062 C CA . LYS B 1 80 ? 9.547 31.375 1.164 1 96 80 LYS B CA 1
ATOM 3063 C C . LYS B 1 80 ? 10.625 30.562 1.874 1 96 80 LYS B C 1
ATOM 3065 O O . LYS B 1 80 ? 11.352 29.781 1.239 1 96 80 LYS B O 1
ATOM 3070 N N . ASN B 1 81 ? 10.727 30.766 3.137 1 93.94 81 ASN B N 1
ATOM 3071 C CA . ASN B 1 81 ? 11.75 30.078 3.916 1 93.94 81 ASN B CA 1
ATOM 3072 C C . ASN B 1 81 ? 11.523 28.562 3.926 1 93.94 81 ASN B C 1
ATOM 3074 O O . ASN B 1 81 ? 12.469 27.797 4.086 1 93.94 81 ASN B O 1
ATOM 3078 N N . TRP B 1 82 ? 10.297 28.141 3.729 1 93.56 82 TRP B N 1
ATOM 3079 C CA . TRP B 1 82 ? 9.992 26.719 3.871 1 93.56 82 TRP B CA 1
ATOM 3080 C C . TRP B 1 82 ? 9.602 26.109 2.529 1 93.56 82 TRP B C 1
ATOM 3082 O O . TRP B 1 82 ? 9.234 24.938 2.457 1 93.56 82 TRP B O 1
ATOM 3092 N N . TRP B 1 83 ? 9.711 26.891 1.558 1 93.94 83 TRP B N 1
ATOM 3093 C CA . TRP B 1 83 ? 9.336 26.406 0.23 1 93.94 83 TRP B CA 1
ATOM 3094 C C . TRP B 1 83 ? 10.57 25.953 -0.55 1 93.94 83 TRP B C 1
ATOM 3096 O O . TRP B 1 83 ? 11.516 26.734 -0.728 1 93.94 83 TRP B O 1
ATOM 3106 N N . PHE B 1 84 ? 10.555 24.766 -1.124 1 90.81 84 PHE B N 1
ATOM 3107 C CA . PHE B 1 84 ? 11.695 24.234 -1.866 1 90.81 84 PHE B CA 1
ATOM 3108 C C . PHE B 1 84 ? 11.234 23.594 -3.172 1 90.81 84 PHE B C 1
ATOM 3110 O O . PHE B 1 84 ? 11.773 22.562 -3.588 1 90.81 84 PHE B O 1
ATOM 3117 N N . GLY B 1 85 ? 10.109 24.125 -3.711 1 88.81 85 GLY B N 1
ATOM 3118 C CA . GLY B 1 85 ? 9.641 23.672 -5.012 1 88.81 85 GLY B CA 1
ATOM 3119 C C . GLY B 1 85 ? 8.352 22.875 -4.941 1 88.81 85 GLY B C 1
ATOM 3120 O O . GLY B 1 85 ? 7.781 22.531 -5.973 1 88.81 85 GLY B O 1
ATOM 3121 N N . GLU B 1 86 ? 7.879 22.578 -3.768 1 92.19 86 GLU B N 1
ATOM 3122 C CA . GLU B 1 86 ? 6.641 21.828 -3.596 1 92.19 86 GLU B CA 1
ATOM 3123 C C . GLU B 1 86 ? 5.422 22.672 -3.939 1 92.19 86 GLU B C 1
ATOM 3125 O O . GLU B 1 86 ? 5.504 23.906 -3.949 1 92.19 86 GLU B O 1
ATOM 3130 N N . LYS B 1 87 ? 4.387 22.031 -4.195 1 94.38 87 LYS B N 1
ATOM 3131 C CA . LYS B 1 87 ? 3.125 22.766 -4.289 1 94.38 87 LYS B CA 1
ATOM 3132 C C . LYS B 1 87 ? 2.637 23.188 -2.908 1 94.38 87 LYS B C 1
ATOM 3134 O O . LYS B 1 87 ? 2.809 22.469 -1.929 1 94.38 87 LYS B O 1
ATOM 3139 N N . LEU B 1 88 ? 2.074 24.328 -2.904 1 97.38 88 LEU B N 1
ATOM 3140 C CA . LEU B 1 88 ? 1.569 24.891 -1.651 1 97.38 88 LEU B CA 1
ATOM 3141 C C . LEU B 1 88 ? 0.049 24.781 -1.586 1 97.38 88 LEU B C 1
ATOM 3143 O O . LEU B 1 88 ? -0.652 25.359 -2.424 1 97.38 88 LEU B O 1
ATOM 3147 N N . LEU B 1 89 ? -0.438 24.031 -0.619 1 96.94 89 LEU B N 1
ATOM 3148 C CA . LEU B 1 89 ? -1.874 23.969 -0.374 1 96.94 89 LEU B CA 1
ATOM 3149 C C . LEU B 1 89 ? -2.352 25.188 0.405 1 96.94 89 LEU B C 1
ATOM 3151 O O . LEU B 1 89 ? -1.725 25.578 1.391 1 96.94 89 LEU B O 1
ATOM 3155 N N . VAL B 1 90 ? -3.455 25.719 -0.082 1 96.44 90 VAL B N 1
ATOM 3156 C CA . VAL B 1 90 ? -4.035 26.875 0.6 1 96.44 90 VAL B CA 1
ATOM 3157 C C . VAL B 1 90 ? -5.531 26.641 0.817 1 96.44 90 VAL B C 1
ATOM 3159 O O . VAL B 1 90 ? -6.16 25.875 0.089 1 96.44 90 VAL B O 1
ATOM 3162 N N . GLY B 1 91 ? -6.039 27.344 1.809 1 91.88 91 GLY B N 1
ATOM 3163 C CA . GLY B 1 91 ? -7.426 27.141 2.189 1 91.88 91 GLY B CA 1
ATOM 3164 C C . GLY B 1 91 ? -8.375 28.156 1.583 1 91.88 91 GLY B C 1
ATOM 3165 O O . GLY B 1 91 ? -9.594 28.016 1.705 1 91.88 91 GLY B O 1
ATOM 3166 N N . LYS B 1 92 ? -7.91 29.172 0.874 1 92.12 92 LYS B N 1
ATOM 3167 C CA . LYS B 1 92 ? -8.727 30.219 0.267 1 92.12 92 LYS B CA 1
ATOM 3168 C C . LYS B 1 92 ? -8.25 30.531 -1.146 1 92.12 92 LYS B C 1
ATOM 3170 O O . LYS B 1 92 ? -7.047 30.562 -1.41 1 92.12 92 LYS B O 1
ATOM 3175 N N . LEU B 1 93 ? -9.242 30.781 -1.959 1 93.81 93 LEU B N 1
ATOM 3176 C CA . LEU B 1 93 ? -8.953 31.125 -3.344 1 93.81 93 LEU B CA 1
ATOM 3177 C C . LEU B 1 93 ? -8.18 32.438 -3.42 1 93.81 93 LEU B C 1
ATOM 3179 O O . LEU B 1 93 ? -7.273 32.594 -4.246 1 93.81 93 LEU B O 1
ATOM 3183 N N . GLU B 1 94 ? -8.531 33.344 -2.564 1 94.19 94 GLU B N 1
ATOM 3184 C CA . GLU B 1 94 ? -7.848 34.625 -2.525 1 94.19 94 GLU B CA 1
ATOM 3185 C C . GLU B 1 94 ? -6.363 34.469 -2.219 1 94.19 94 GLU B C 1
ATOM 3187 O O . GLU B 1 94 ? -5.52 35.156 -2.793 1 94.19 94 GLU B O 1
ATOM 3192 N N . HIS B 1 95 ? -6.082 33.562 -1.298 1 95.69 95 HIS B N 1
ATOM 3193 C CA . HIS B 1 95 ? -4.691 33.312 -0.948 1 95.69 95 HIS B CA 1
ATOM 3194 C C . HIS B 1 95 ? -3.918 32.781 -2.148 1 95.69 95 HIS B C 1
ATOM 3196 O O . HIS B 1 95 ? -2.775 33.156 -2.383 1 95.69 95 HIS B O 1
ATOM 3202 N N . LYS B 1 96 ? -4.516 31.828 -2.896 1 96.88 96 LYS B N 1
ATOM 3203 C CA . LYS B 1 96 ? -3.879 31.25 -4.078 1 96.88 96 LYS B CA 1
ATOM 3204 C C . LYS B 1 96 ? -3.455 32.344 -5.062 1 96.88 96 LYS B C 1
ATOM 3206 O O . LYS B 1 96 ? -2.291 32.406 -5.457 1 96.88 96 LYS B O 1
ATOM 3211 N N . TYR B 1 97 ? -4.363 33.25 -5.352 1 96.56 97 TYR B N 1
ATOM 3212 C CA . TYR B 1 97 ? -4.102 34.281 -6.352 1 96.56 97 TYR B CA 1
ATOM 3213 C C . TYR B 1 97 ? -2.994 35.219 -5.891 1 96.56 97 TYR B C 1
ATOM 3215 O O . TYR B 1 97 ? -2.094 35.531 -6.668 1 96.56 97 TYR B O 1
ATOM 3223 N N . ILE B 1 98 ? -3.072 35.625 -4.691 1 97.31 98 ILE B N 1
ATOM 3224 C CA . ILE B 1 98 ? -2.121 36.594 -4.164 1 97.31 98 ILE B CA 1
ATOM 3225 C C . ILE B 1 98 ? -0.728 35.969 -4.102 1 97.31 98 ILE B C 1
ATOM 3227 O O . ILE B 1 98 ? 0.25 36.594 -4.551 1 97.31 98 ILE B O 1
ATOM 3231 N N . ILE B 1 99 ? -0.625 34.75 -3.588 1 97.94 99 ILE B N 1
ATOM 3232 C CA . ILE B 1 99 ? 0.662 34.094 -3.385 1 97.94 99 ILE B CA 1
ATOM 3233 C C . ILE B 1 99 ? 1.29 33.781 -4.738 1 97.94 99 ILE B C 1
ATOM 3235 O O . ILE B 1 99 ? 2.49 33.969 -4.938 1 97.94 99 ILE B O 1
ATOM 3239 N N . GLU B 1 100 ? 0.499 33.25 -5.656 1 97.75 100 GLU B N 1
ATOM 3240 C CA . GLU B 1 100 ? 1.026 32.938 -6.98 1 97.75 100 GLU B CA 1
ATOM 3241 C C . GLU B 1 100 ? 1.528 34.188 -7.688 1 97.75 100 GLU B C 1
ATOM 3243 O O . GLU B 1 100 ? 2.578 34.188 -8.328 1 97.75 100 GLU B O 1
ATOM 3248 N N . LYS B 1 101 ? 0.808 35.25 -7.566 1 96.62 101 LYS B N 1
ATOM 3249 C CA . LYS B 1 101 ? 1.166 36.531 -8.219 1 96.62 101 LYS B CA 1
ATOM 3250 C C . LYS B 1 101 ? 2.406 37.125 -7.578 1 96.62 101 LYS B C 1
ATOM 3252 O O . LYS B 1 101 ? 3.326 37.562 -8.281 1 96.62 101 LYS B O 1
ATOM 3257 N N . GLU B 1 102 ? 2.479 37.156 -6.277 1 97.31 102 GLU B N 1
ATOM 3258 C CA . GLU B 1 102 ? 3.498 37.938 -5.586 1 97.31 102 GLU B CA 1
ATOM 3259 C C . GLU B 1 102 ? 4.742 37.094 -5.301 1 97.31 102 GLU B C 1
ATOM 3261 O O . GLU B 1 102 ? 5.855 37.625 -5.254 1 97.31 102 GLU B O 1
ATOM 3266 N N . LEU B 1 103 ? 4.559 35.812 -5.031 1 97.69 103 LEU B N 1
ATOM 3267 C CA . LEU B 1 103 ? 5.691 35 -4.621 1 97.69 103 LEU B CA 1
ATOM 3268 C C . LEU B 1 103 ? 6.082 34.031 -5.727 1 97.69 103 LEU B C 1
ATOM 3270 O O . LEU B 1 103 ? 7.121 33.344 -5.637 1 97.69 103 LEU B O 1
ATOM 3274 N N . ASN B 1 104 ? 5.305 33.844 -6.73 1 97.19 104 ASN B N 1
ATOM 3275 C CA . ASN B 1 104 ? 5.559 32.938 -7.828 1 97.19 104 ASN B CA 1
ATOM 3276 C C . ASN B 1 104 ? 5.66 31.484 -7.34 1 97.19 104 ASN B C 1
ATOM 3278 O O . ASN B 1 104 ? 6.582 30.766 -7.711 1 97.19 104 ASN B O 1
ATOM 3282 N N . ILE B 1 105 ? 4.852 31.125 -6.406 1 97.38 105 ILE B N 1
ATOM 3283 C CA . ILE B 1 105 ? 4.734 29.766 -5.875 1 97.38 105 ILE B CA 1
ATOM 3284 C C . ILE B 1 105 ? 3.43 29.125 -6.355 1 97.38 105 ILE B C 1
ATOM 3286 O O . ILE B 1 105 ? 2.361 29.734 -6.242 1 97.38 105 ILE B O 1
ATOM 3290 N N . VAL B 1 106 ? 3.521 27.953 -6.973 1 96.12 106 VAL B N 1
ATOM 3291 C CA . VAL B 1 106 ? 2.326 27.25 -7.441 1 96.12 106 VAL B CA 1
ATOM 3292 C C . VAL B 1 106 ? 1.497 26.781 -6.25 1 96.12 106 VAL B C 1
ATOM 3294 O O . VAL B 1 106 ? 2.002 26.078 -5.371 1 96.12 106 VAL B O 1
ATOM 3297 N N . CYS B 1 107 ? 0.277 27.203 -6.227 1 97.5 107 CYS B N 1
ATOM 3298 C CA . CYS B 1 107 ? -0.617 26.859 -5.129 1 97.5 107 CYS B CA 1
ATOM 3299 C C . CYS B 1 107 ?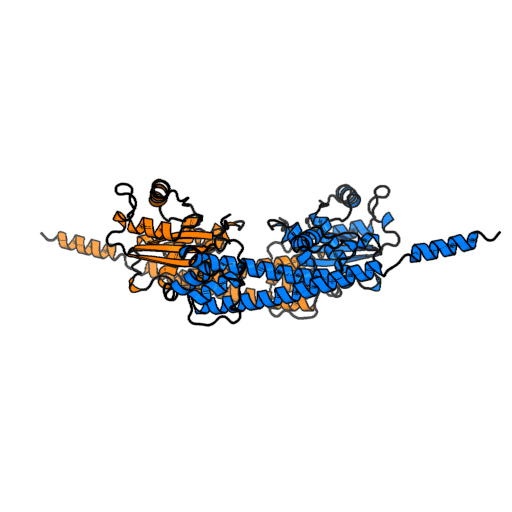 -1.735 25.938 -5.609 1 97.5 107 CYS B C 1
ATOM 3301 O O . CYS B 1 107 ? -2.078 25.938 -6.793 1 97.5 107 CYS B O 1
ATOM 3303 N N . ARG B 1 108 ? -2.143 25.172 -4.727 1 95.69 108 ARG B N 1
ATOM 3304 C CA . ARG B 1 108 ? -3.291 24.312 -4.98 1 95.69 108 ARG B CA 1
ATOM 3305 C C . ARG B 1 108 ? -4.461 24.672 -4.066 1 95.69 108 ARG B C 1
ATOM 3307 O O . ARG B 1 108 ? -4.301 24.734 -2.848 1 95.69 108 ARG B O 1
ATOM 3314 N N . TYR B 1 109 ? -5.59 24.969 -4.699 1 96.12 109 TYR B N 1
ATOM 3315 C CA . TYR B 1 109 ? -6.863 25.172 -4.016 1 96.12 109 TYR B CA 1
ATOM 3316 C C . TYR B 1 109 ? -7.977 24.375 -4.672 1 96.12 109 TYR B C 1
ATOM 3318 O O . TYR B 1 109 ? -8.617 24.828 -5.613 1 96.12 109 TYR B O 1
ATOM 3326 N N . ASP B 1 110 ? -8.195 23.219 -4.23 1 94.06 110 ASP B N 1
ATOM 3327 C CA . ASP B 1 110 ? -9.219 22.312 -4.742 1 94.06 110 ASP B CA 1
ATOM 3328 C C . ASP B 1 110 ? -9.773 21.422 -3.633 1 94.06 110 ASP B C 1
ATOM 3330 O O . ASP B 1 110 ? -9.523 21.672 -2.451 1 94.06 110 ASP B O 1
ATOM 3334 N N . GLU B 1 111 ? -10.484 20.469 -3.988 1 92.69 111 GLU B N 1
ATOM 3335 C CA . GLU B 1 111 ? -11.141 19.609 -3.01 1 92.69 111 GLU B CA 1
ATOM 3336 C C . GLU B 1 111 ? -10.125 18.859 -2.156 1 92.69 111 GLU B C 1
ATOM 3338 O O . GLU B 1 111 ? -10.359 18.609 -0.971 1 92.69 111 GLU B O 1
ATOM 3343 N N . VAL B 1 112 ? -9.031 18.5 -2.754 1 92.88 112 VAL B N 1
ATOM 3344 C CA . VAL B 1 112 ? -7.969 17.812 -2.029 1 92.88 112 VAL B CA 1
ATOM 3345 C C . VAL B 1 112 ? -7.391 18.734 -0.959 1 92.88 112 VAL B C 1
ATOM 3347 O O . VAL B 1 112 ? -7.238 18.344 0.198 1 92.88 112 VAL B O 1
ATOM 3350 N N . ALA B 1 113 ? -7.086 19.938 -1.354 1 93.94 113 ALA B N 1
ATOM 3351 C CA . ALA B 1 113 ? -6.555 20.922 -0.411 1 93.94 113 ALA B CA 1
ATOM 3352 C C . ALA B 1 113 ? -7.523 21.156 0.742 1 93.94 113 ALA B C 1
ATOM 3354 O O . ALA B 1 113 ? -7.113 21.219 1.903 1 93.94 113 ALA B O 1
ATOM 3355 N N . LEU B 1 114 ? -8.766 21.203 0.427 1 92.81 114 LEU B N 1
ATOM 3356 C CA . LEU B 1 114 ? -9.781 21.484 1.439 1 92.81 114 LEU B CA 1
ATOM 3357 C C . LEU B 1 114 ? -9.922 20.297 2.396 1 92.81 114 LEU B C 1
ATOM 3359 O O . LEU B 1 114 ? -10.164 20.484 3.592 1 92.81 114 LEU B O 1
ATOM 3363 N N . GLU B 1 115 ? -9.742 19.094 1.86 1 93.12 115 GLU B N 1
ATOM 3364 C CA . GLU B 1 115 ? -9.781 17.922 2.715 1 93.12 115 GLU B CA 1
ATOM 3365 C C . GLU B 1 115 ? -8.602 17.906 3.691 1 93.12 115 GLU B C 1
ATOM 3367 O O . GLU B 1 115 ? -8.766 17.562 4.863 1 93.12 115 GLU B O 1
ATOM 3372 N N . VAL B 1 116 ? -7.484 18.25 3.213 1 92.81 116 VAL B N 1
ATOM 3373 C CA . VAL B 1 116 ? -6.297 18.297 4.062 1 92.81 116 VAL B CA 1
ATOM 3374 C C . VAL B 1 116 ? -6.469 19.391 5.117 1 92.81 116 VAL B C 1
ATOM 3376 O O . VAL B 1 116 ? -6.137 19.188 6.289 1 92.81 116 VAL B O 1
ATOM 3379 N N . MET B 1 117 ? -7.012 20.484 4.73 1 90.56 117 MET B N 1
ATOM 3380 C CA . MET B 1 117 ? -7.277 21.594 5.648 1 90.56 117 MET B CA 1
ATOM 3381 C C . MET B 1 117 ? -8.219 21.156 6.766 1 90.56 117 MET B C 1
ATOM 3383 O O . MET B 1 117 ? -7.992 21.469 7.938 1 90.56 117 MET B O 1
ATOM 3387 N N . TRP B 1 118 ? -9.188 20.516 6.363 1 90 118 TRP B N 1
ATOM 3388 C CA . TRP B 1 118 ? -10.117 19.969 7.348 1 90 118 TRP B CA 1
ATOM 3389 C C . TRP B 1 118 ? -9.398 19.062 8.336 1 90 118 TRP B C 1
ATOM 3391 O O . TRP B 1 118 ? -9.602 19.172 9.547 1 90 118 TRP B O 1
ATOM 3401 N N . GLY B 1 119 ? -8.641 18.172 7.781 1 89.5 119 GLY B N 1
ATOM 3402 C CA . GLY B 1 119 ? -7.898 17.234 8.625 1 89.5 119 GLY B CA 1
ATOM 3403 C C . GLY B 1 119 ? -7.02 17.938 9.648 1 89.5 119 GLY B C 1
ATOM 3404 O O . GLY B 1 119 ? -7 17.562 10.82 1 89.5 119 GLY B O 1
ATOM 3405 N N . MET B 1 120 ? -6.383 18.891 9.211 1 87.12 120 MET B N 1
ATOM 3406 C CA . MET B 1 120 ? -5.477 19.641 10.086 1 87.12 120 MET B CA 1
ATOM 3407 C C . MET B 1 120 ? -6.258 20.422 11.133 1 87.12 120 MET B C 1
ATOM 3409 O O . MET B 1 120 ? -5.836 20.516 12.289 1 87.12 120 MET B O 1
ATOM 3413 N N . LYS B 1 121 ? -7.348 20.938 10.766 1 83.56 121 LYS B N 1
ATOM 3414 C CA . LYS B 1 121 ? -8.195 21.688 11.695 1 83.56 121 LYS B CA 1
ATOM 3415 C C . LYS B 1 121 ? -8.734 20.781 12.797 1 83.56 121 LYS B C 1
ATOM 3417 O O . LYS B 1 121 ? -8.797 21.172 13.961 1 83.56 121 LYS B O 1
ATOM 3422 N N . ASN B 1 122 ? -9.039 19.625 12.359 1 77.38 122 ASN B N 1
ATOM 3423 C CA . ASN B 1 122 ? -9.602 18.641 13.289 1 77.38 122 ASN B CA 1
ATOM 3424 C C . ASN B 1 122 ? -8.586 18.25 14.359 1 77.38 122 ASN B C 1
ATOM 3426 O O . ASN B 1 122 ? -8.961 17.828 15.453 1 77.38 122 ASN B O 1
ATOM 3430 N N . LEU B 1 123 ? -7.324 18.484 14 1 74.31 123 LEU B N 1
ATOM 3431 C CA . LEU B 1 123 ? -6.301 18.016 14.922 1 74.31 123 LEU B CA 1
ATOM 3432 C C . LEU B 1 123 ? -5.531 19.203 15.523 1 74.31 123 LEU B C 1
ATOM 3434 O O . LEU B 1 123 ? -4.473 19.016 16.125 1 74.31 123 LEU B O 1
ATOM 3438 N N . LEU B 1 124 ? -6.082 20.297 15.242 1 69.69 124 LEU B N 1
ATOM 3439 C CA . LEU B 1 124 ? -5.406 21.516 15.656 1 69.69 124 LEU B CA 1
ATOM 3440 C C . LEU B 1 124 ? -5.062 21.469 17.141 1 69.69 124 LEU B C 1
ATOM 3442 O O . LEU B 1 124 ? -3.99 21.922 17.547 1 69.69 124 LEU B O 1
ATOM 3446 N N . HIS B 1 125 ? -6.016 20.984 17.812 1 63.19 125 HIS B N 1
ATOM 3447 C CA . HIS B 1 125 ? -5.781 20.953 19.25 1 63.19 125 HIS B CA 1
ATOM 3448 C C . HIS B 1 125 ? -4.562 20.094 19.578 1 63.19 125 HIS B C 1
ATOM 3450 O O . HIS B 1 125 ? -3.979 20.25 20.656 1 63.19 125 HIS B O 1
ATOM 3456 N N . ILE B 1 126 ? -4.297 19.266 18.688 1 60.28 126 ILE B N 1
ATOM 3457 C CA . ILE B 1 126 ? -3.18 18.359 18.922 1 60.28 126 ILE B CA 1
ATOM 3458 C C . ILE B 1 126 ? -1.887 18.984 18.406 1 60.28 126 ILE B C 1
ATOM 3460 O O . ILE B 1 126 ? -0.812 18.75 18.969 1 60.28 126 ILE B O 1
ATOM 3464 N N . VAL B 1 127 ? -2.104 19.828 17.422 1 59.06 127 VAL B N 1
ATOM 3465 C CA . VAL B 1 127 ? -0.902 20.219 16.688 1 59.06 127 VAL B CA 1
ATOM 3466 C C . VAL B 1 127 ? -0.472 21.625 17.109 1 59.06 127 VAL B C 1
ATOM 3468 O O . VAL B 1 127 ? 0.713 21.953 17.062 1 59.06 127 VAL B O 1
ATOM 3471 N N . VAL B 1 128 ? -1.519 22.391 17.641 1 59.47 128 VAL B N 1
ATOM 3472 C CA . VAL B 1 128 ? -1.229 23.766 18.047 1 59.47 128 VAL B CA 1
ATOM 3473 C C . VAL B 1 128 ? -1.427 23.906 19.547 1 59.47 128 VAL B C 1
ATOM 3475 O O . VAL B 1 128 ? -2.312 23.281 20.125 1 59.47 128 VAL B O 1
ATOM 3478 N N . PRO B 1 129 ? -0.426 24.469 20.188 1 58.94 129 PRO B N 1
ATOM 3479 C CA . PRO B 1 129 ? -0.584 24.672 21.625 1 58.94 129 PRO B CA 1
ATOM 3480 C C . PRO B 1 129 ? -1.944 25.266 21.984 1 58.94 129 PRO B C 1
ATOM 3482 O O . PRO B 1 129 ? -2.506 26.047 21.234 1 58.94 129 PRO B O 1
ATOM 3485 N N . GLU B 1 130 ? -2.588 24.656 22.984 1 56 130 GLU B N 1
ATOM 3486 C CA . GLU B 1 130 ? -3.932 24.953 23.453 1 56 130 GLU B CA 1
ATOM 3487 C C . GLU B 1 130 ? -4.16 26.469 23.531 1 56 130 GLU B C 1
ATOM 3489 O O . GLU B 1 130 ? -5.25 26.953 23.203 1 56 130 GLU B O 1
ATOM 3494 N N . GLU B 1 131 ? -3.203 27.141 23.969 1 54.97 131 GLU B N 1
ATOM 3495 C CA . GLU B 1 131 ? -3.32 28.594 24.156 1 54.97 131 GLU B CA 1
ATOM 3496 C C . GLU B 1 131 ? -3.596 29.297 22.844 1 54.97 131 GLU B C 1
ATOM 3498 O O . GLU B 1 131 ? -4.09 30.438 22.828 1 54.97 131 GLU B O 1
ATOM 3503 N N . GLU B 1 132 ? -3.379 28.594 21.859 1 55.91 132 GLU B N 1
ATOM 3504 C CA . GLU B 1 132 ? -3.463 29.203 20.547 1 55.91 132 GLU B CA 1
ATOM 3505 C C . GLU B 1 132 ? -4.688 28.703 19.781 1 55.91 132 GLU B C 1
ATOM 3507 O O . GLU B 1 132 ? -4.934 29.125 18.656 1 55.91 132 GLU B O 1
ATOM 3512 N N . LEU B 1 133 ? -5.398 27.766 20.359 1 56.19 133 LEU B N 1
ATOM 3513 C CA . LEU B 1 133 ? -6.477 27.062 19.688 1 56.19 133 LEU B CA 1
ATOM 3514 C C . LEU B 1 133 ? -7.793 27.812 19.812 1 56.19 133 LEU B C 1
ATOM 3516 O O . LEU B 1 133 ? -8.398 27.859 20.891 1 56.19 133 LEU B O 1
ATOM 3520 N N . GLU B 1 134 ? -7.914 29.094 19.641 1 54.75 134 GLU B N 1
ATOM 3521 C CA . GLU B 1 134 ? -9.289 29.594 19.578 1 54.75 134 GLU B CA 1
ATOM 3522 C C . GLU B 1 134 ? -9.891 29.391 18.188 1 54.75 134 GLU B C 1
ATOM 3524 O O . GLU B 1 134 ? -9.625 30.172 17.281 1 54.75 134 GLU B O 1
ATOM 3529 N N . LEU B 1 135 ? -10.367 28.266 17.844 1 53.72 135 LEU B N 1
ATOM 3530 C CA . LEU B 1 135 ? -10.961 28.062 16.531 1 53.72 135 LEU B CA 1
ATOM 3531 C C . LEU B 1 135 ? -12.289 28.797 16.406 1 53.72 135 LEU B C 1
ATOM 3533 O O . LEU B 1 135 ? -13.086 28.812 17.344 1 53.72 135 LEU B O 1
ATOM 3537 N N . SER B 1 136 ? -12.352 29.672 15.484 1 51.5 136 SER B N 1
ATOM 3538 C CA . SER B 1 136 ? -13.641 30.312 15.234 1 51.5 136 SER B CA 1
ATOM 3539 C C . SER B 1 136 ? -14.68 29.281 14.789 1 51.5 136 SER B C 1
ATOM 3541 O O . SER B 1 136 ? -14.328 28.172 14.375 1 51.5 136 SER B O 1
ATOM 3543 N N . ASP B 1 137 ? -15.914 29.578 15 1 52.41 137 ASP B N 1
ATOM 3544 C CA . ASP B 1 137 ? -17.078 28.812 14.539 1 52.41 137 ASP B CA 1
ATOM 3545 C C . ASP B 1 137 ? -16.969 28.5 13.047 1 52.41 137 ASP B C 1
ATOM 3547 O O . ASP B 1 137 ? -17.359 27.422 12.602 1 52.41 137 ASP B O 1
ATOM 3551 N N . GLU B 1 138 ? -16.438 29.453 12.297 1 52.34 138 GLU B N 1
ATOM 3552 C CA . GLU B 1 138 ? -16.312 29.312 10.844 1 52.34 138 GLU B CA 1
ATOM 3553 C C . GLU B 1 138 ? -15.305 28.234 10.484 1 52.34 138 GLU B C 1
ATOM 3555 O O . GLU B 1 138 ? -15.477 27.531 9.492 1 52.34 138 GLU B O 1
ATO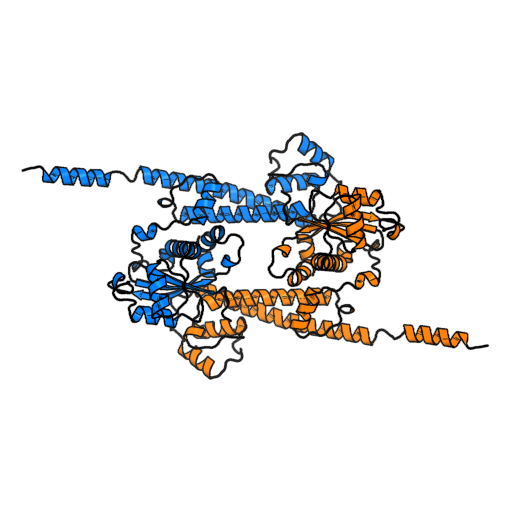M 3560 N N . ASP B 1 139 ? -14.383 28.234 11.234 1 54.06 139 ASP B N 1
ATOM 3561 C CA . ASP B 1 139 ? -13.281 27.297 10.984 1 54.06 139 ASP B CA 1
ATOM 3562 C C . ASP B 1 139 ? -13.734 25.859 11.164 1 54.06 139 ASP B C 1
ATOM 3564 O O . ASP B 1 139 ? -13.133 24.938 10.602 1 54.06 139 ASP B O 1
ATOM 3568 N N . SER B 1 140 ? -14.719 25.781 11.922 1 52.66 140 SER B N 1
ATOM 3569 C CA . SER B 1 140 ? -15.211 24.453 12.289 1 52.66 140 SER B CA 1
ATOM 3570 C C . SER B 1 140 ? -16.141 23.906 11.211 1 52.66 140 SER B C 1
ATOM 3572 O O . SER B 1 140 ? -16.547 22.734 11.289 1 52.66 140 SER B O 1
ATOM 3574 N N . LYS B 1 141 ? -16.344 24.844 10.258 1 54.38 141 LYS B N 1
ATOM 3575 C CA . LYS B 1 141 ? -17.438 24.484 9.367 1 54.38 141 LYS B CA 1
ATOM 3576 C C . LYS B 1 141 ? -16.969 23.562 8.242 1 54.38 141 LYS B C 1
ATOM 3578 O O . LYS B 1 141 ? -17.797 22.953 7.555 1 54.38 141 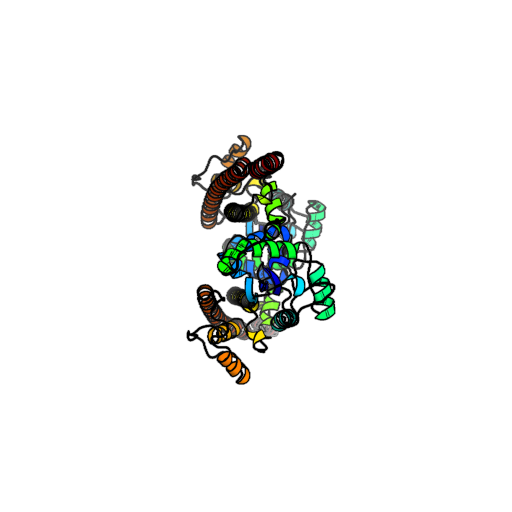LYS B O 1
ATOM 3583 N N . HIS B 1 142 ? -15.656 23.531 8.078 1 62.03 142 HIS B N 1
ATOM 3584 C CA . HIS B 1 142 ? -15.305 22.703 6.926 1 62.03 142 HIS B CA 1
ATOM 3585 C C . HIS B 1 142 ? -15.516 21.219 7.227 1 62.03 142 HIS B C 1
ATOM 3587 O O . HIS B 1 142 ? -15.219 20.766 8.328 1 62.03 142 HIS B O 1
ATOM 3593 N N . ARG B 1 143 ? -16.281 20.703 6.316 1 80.69 143 ARG B N 1
ATOM 3594 C CA . ARG B 1 143 ? -16.656 19.297 6.43 1 80.69 143 ARG B CA 1
ATOM 3595 C C . ARG B 1 143 ? -15.797 18.422 5.523 1 80.69 143 ARG B C 1
ATOM 3597 O O . ARG B 1 143 ? -15.312 18.891 4.484 1 80.69 143 ARG B O 1
ATOM 3604 N N . SER B 1 144 ? -15.484 17.312 6.055 1 90.88 144 SER B N 1
ATOM 3605 C CA . SER B 1 144 ? -14.789 16.344 5.219 1 90.88 144 SER B CA 1
ATOM 3606 C C . SER B 1 144 ? -15.75 15.664 4.242 1 90.88 144 SER B C 1
ATOM 3608 O O . SER B 1 144 ? -16.672 14.961 4.656 1 90.88 144 SER B O 1
ATOM 3610 N N . LYS B 1 145 ? -15.516 15.93 2.979 1 92.44 145 LYS B N 1
ATOM 3611 C CA . LYS B 1 145 ? -16.344 15.289 1.964 1 92.44 145 LYS B CA 1
ATOM 3612 C C . LYS B 1 145 ? -16.156 13.773 1.987 1 92.44 145 LYS B C 1
ATOM 3614 O O . LYS B 1 145 ? -17.125 13.023 1.882 1 92.44 145 LYS B O 1
ATOM 3619 N N . GLY B 1 146 ? -14.945 13.32 2.145 1 94.94 146 GLY B N 1
ATOM 3620 C CA . GLY B 1 146 ? -14.672 11.891 2.191 1 94.94 146 GLY B CA 1
ATOM 3621 C C . GLY B 1 146 ? -15.336 11.195 3.361 1 94.94 146 GLY B C 1
ATOM 3622 O O . GLY B 1 146 ? -15.93 10.125 3.199 1 94.94 146 GLY B O 1
ATOM 3623 N N . LEU B 1 147 ? -15.211 11.789 4.496 1 95.25 147 LEU B N 1
ATOM 3624 C CA . LEU B 1 147 ? -15.828 11.227 5.691 1 95.25 147 LEU B CA 1
ATOM 3625 C C . LEU B 1 147 ? -17.344 11.188 5.555 1 95.25 147 LEU B C 1
ATOM 3627 O O . LEU B 1 147 ? -17.984 10.203 5.949 1 95.25 147 LEU B O 1
ATOM 3631 N N . GLN B 1 148 ? -17.922 12.195 4.984 1 94.12 148 GLN B N 1
ATOM 3632 C CA . GLN B 1 148 ? -19.375 12.242 4.785 1 94.12 148 GLN B CA 1
ATOM 3633 C C . GLN B 1 148 ? -19.828 11.133 3.846 1 94.12 148 GLN B C 1
ATOM 3635 O O . GLN B 1 148 ? -20.828 10.469 4.109 1 94.12 148 GLN B O 1
ATOM 3640 N N . ILE B 1 149 ? -19.156 11 2.824 1 94.69 149 ILE B N 1
ATOM 3641 C CA . ILE B 1 149 ? -19.484 9.938 1.875 1 94.69 149 ILE B CA 1
ATOM 3642 C C . ILE B 1 149 ? -19.406 8.578 2.57 1 94.69 149 ILE B C 1
ATOM 3644 O O . ILE B 1 149 ? -20.297 7.738 2.396 1 94.69 149 ILE B O 1
ATOM 3648 N N . PHE B 1 150 ? -18.422 8.414 3.35 1 97.12 150 PHE B N 1
ATOM 3649 C CA . PHE B 1 150 ? -18.219 7.152 4.043 1 97.12 150 PHE B CA 1
ATOM 3650 C C . PHE B 1 150 ? -19.359 6.871 5.012 1 97.12 150 PHE B C 1
ATOM 3652 O O . PHE B 1 150 ? -19.922 5.77 5.027 1 97.12 150 PHE B O 1
ATOM 3659 N N . LEU B 1 151 ? -19.719 7.852 5.805 1 96.88 151 LEU B N 1
ATOM 3660 C CA . LEU B 1 151 ? -20.797 7.699 6.77 1 96.88 151 LEU B CA 1
ATOM 3661 C C . LEU B 1 151 ? -22.125 7.461 6.062 1 96.88 151 LEU B C 1
ATOM 3663 O O . LEU B 1 151 ? -22.938 6.637 6.504 1 96.88 151 LEU B O 1
ATOM 3667 N N . GLN B 1 152 ? -22.297 8.109 4.984 1 95.44 152 GLN B N 1
ATOM 3668 C CA . GLN B 1 152 ? -23.516 7.906 4.203 1 95.44 152 GLN B CA 1
ATOM 3669 C C . GLN B 1 152 ? -23.594 6.484 3.658 1 95.44 152 GLN B C 1
ATOM 3671 O O . GLN B 1 152 ? -24.656 5.859 3.674 1 95.44 152 GLN B O 1
ATOM 3676 N N . ASN B 1 153 ? -22.516 6.043 3.191 1 95.75 153 ASN B N 1
ATOM 3677 C CA . ASN B 1 153 ? -22.453 4.684 2.668 1 95.75 153 ASN B CA 1
ATOM 3678 C C . ASN B 1 153 ? -22.766 3.652 3.746 1 95.75 153 ASN B C 1
ATOM 3680 O O . ASN B 1 153 ? -23.219 2.549 3.441 1 95.75 153 ASN B O 1
ATOM 3684 N N . LEU B 1 154 ? -22.5 4 4.996 1 96.88 154 LEU B N 1
ATOM 3685 C CA . LEU B 1 154 ? -22.797 3.121 6.117 1 96.88 154 LEU B CA 1
ATOM 3686 C C . LEU B 1 154 ? -24.203 3.389 6.652 1 96.88 154 LEU B C 1
ATOM 3688 O O . LEU B 1 154 ? -24.594 2.855 7.699 1 96.88 154 LEU B O 1
ATOM 3692 N N . ASN B 1 155 ? -24.922 4.34 6.008 1 96.12 155 ASN B N 1
ATOM 3693 C CA . ASN B 1 155 ? -26.297 4.699 6.328 1 96.12 155 ASN B CA 1
ATOM 3694 C C . ASN B 1 155 ? -26.391 5.488 7.633 1 96.12 155 ASN B C 1
ATOM 3696 O O . ASN B 1 155 ? -27.328 5.324 8.398 1 96.12 155 ASN B O 1
ATOM 3700 N N . PHE B 1 156 ? -25.328 6.148 7.938 1 96.31 156 PHE B N 1
ATOM 3701 C CA . PHE B 1 156 ? -25.391 7.113 9.031 1 96.31 156 PHE B CA 1
ATOM 3702 C C . PHE B 1 156 ? -25.781 8.492 8.508 1 96.31 156 PHE B C 1
ATOM 3704 O O . PHE B 1 156 ? -25.078 9.078 7.688 1 96.31 156 PHE B O 1
ATOM 3711 N N . ASP B 1 157 ? -26.844 8.867 8.914 1 91 157 ASP B N 1
ATOM 3712 C CA . ASP B 1 157 ? -27.328 10.195 8.547 1 91 157 ASP B CA 1
ATOM 3713 C C . ASP B 1 157 ? -26.969 11.227 9.609 1 91 157 ASP B C 1
ATOM 3715 O O . ASP B 1 157 ? -27.688 11.391 10.594 1 91 157 ASP B O 1
ATOM 3719 N N . ILE B 1 158 ? -25.938 11.883 9.445 1 93.06 158 ILE B N 1
ATOM 3720 C CA . ILE B 1 158 ? -25.484 12.867 10.422 1 93.06 158 ILE B CA 1
ATOM 3721 C C . ILE B 1 158 ? -25.016 14.133 9.695 1 93.06 158 ILE B C 1
ATOM 3723 O O . ILE B 1 158 ? -24.359 14.055 8.656 1 93.06 158 ILE B O 1
ATOM 3727 N N . LYS B 1 159 ? -25.469 15.195 10.219 1 89.19 159 LYS B N 1
ATOM 3728 C CA . LYS B 1 159 ? -25.016 16.469 9.68 1 89.19 159 LYS B CA 1
ATOM 3729 C C . LYS B 1 159 ? -23.516 16.672 9.891 1 89.19 159 LYS B C 1
ATOM 3731 O O . LYS B 1 159 ? -22.984 16.297 10.938 1 89.19 159 LYS B O 1
ATOM 3736 N N . PRO B 1 160 ? -22.875 17.234 8.961 1 85.56 160 PRO B N 1
ATOM 3737 C CA . PRO B 1 160 ? -21.422 17.406 9.031 1 85.56 160 PRO B CA 1
ATOM 3738 C C . PRO B 1 160 ? -20.984 18.172 10.281 1 85.56 160 PRO B C 1
ATOM 3740 O O . PRO B 1 160 ? -19.922 17.891 10.844 1 85.56 160 PRO B O 1
ATOM 3743 N N . ASP B 1 161 ? -21.781 19.109 10.773 1 83.75 161 ASP B N 1
ATOM 3744 C CA . ASP B 1 161 ? -21.391 19.953 11.898 1 83.75 161 ASP B CA 1
ATOM 3745 C C . ASP B 1 161 ? -21.438 19.172 13.211 1 83.75 161 ASP B C 1
ATOM 3747 O O . ASP B 1 161 ? -20.875 19.594 14.219 1 83.75 161 ASP B O 1
ATOM 3751 N N . LEU B 1 162 ? -22.062 18.031 13.188 1 88.88 162 LEU B N 1
ATOM 3752 C CA . LEU B 1 162 ? -22.203 17.234 14.398 1 88.88 162 LEU B CA 1
ATOM 3753 C C . LEU B 1 162 ? -21.078 16.203 14.492 1 88.88 162 LEU B C 1
ATOM 3755 O O . LEU B 1 162 ? -20.906 15.555 15.523 1 88.88 162 LEU B O 1
ATOM 3759 N N . VAL B 1 163 ? -20.344 16.078 13.461 1 89.88 163 VAL B N 1
ATOM 3760 C CA . VAL B 1 163 ? -19.266 15.094 13.445 1 89.88 163 VAL B CA 1
ATOM 3761 C C . VAL B 1 163 ? -18.094 15.602 14.273 1 89.88 163 VAL B C 1
ATOM 3763 O O . VAL B 1 163 ? -17.484 16.625 13.945 1 89.88 163 VAL B O 1
ATOM 3766 N N . ASN B 1 164 ? -17.797 14.883 15.344 1 87.19 164 ASN B N 1
ATOM 3767 C CA . ASN B 1 164 ? -16.688 15.258 16.203 1 87.19 164 ASN B CA 1
ATOM 3768 C C . ASN B 1 164 ? -15.531 14.281 16.094 1 87.19 164 ASN B C 1
ATOM 3770 O O . ASN B 1 164 ? -15.547 13.383 15.25 1 87.19 164 ASN B O 1
ATOM 3774 N N . GLY B 1 165 ? -14.547 14.414 16.922 1 86.56 165 GLY B N 1
ATOM 3775 C CA . GLY B 1 165 ? -13.328 13.625 16.844 1 86.56 165 GLY B CA 1
ATOM 3776 C C . GLY B 1 165 ? -13.547 12.156 17.141 1 86.56 165 GLY B C 1
ATOM 3777 O O . GLY B 1 165 ? -12.93 11.289 16.516 1 86.56 165 GLY B O 1
ATOM 3778 N N . GLN B 1 166 ? -14.398 11.922 18.109 1 91.06 166 GLN B N 1
ATOM 3779 C CA . GLN B 1 166 ? -14.656 10.531 18.469 1 91.06 166 GLN B CA 1
ATOM 3780 C C . GLN B 1 166 ? -15.336 9.781 17.328 1 91.06 166 GLN B C 1
ATOM 3782 O O . GLN B 1 166 ? -15.008 8.633 17.062 1 91.06 166 GLN B O 1
ATOM 3787 N N . ILE B 1 167 ? -16.266 10.461 16.719 1 94.06 167 ILE B N 1
ATOM 3788 C CA . ILE B 1 167 ? -16.953 9.875 15.562 1 94.06 167 ILE B CA 1
ATOM 3789 C C . ILE B 1 167 ? -15.938 9.633 14.445 1 94.06 167 ILE B C 1
ATOM 3791 O O . ILE B 1 167 ? -15.914 8.555 13.836 1 94.06 167 ILE B O 1
ATOM 3795 N N . THR B 1 168 ? -15.094 10.617 14.188 1 93 168 THR B N 1
ATOM 3796 C CA . THR B 1 168 ? -14.086 10.508 13.133 1 93 168 THR B CA 1
ATOM 3797 C C . THR B 1 168 ? -13.156 9.328 13.398 1 93 168 THR B C 1
ATOM 3799 O O . THR B 1 168 ? -12.898 8.523 12.508 1 93 168 THR B O 1
ATOM 3802 N N . GLU B 1 169 ? -12.688 9.172 14.602 1 93 169 GLU B N 1
ATOM 3803 C CA . GLU B 1 169 ? -11.766 8.102 14.961 1 93 169 GLU B CA 1
ATOM 3804 C C . GLU B 1 169 ? -12.438 6.73 14.836 1 93 169 GLU B C 1
ATOM 3806 O O . GLU B 1 169 ? -11.844 5.793 14.305 1 93 169 GLU B O 1
ATOM 3811 N N . THR B 1 170 ? -13.625 6.645 15.383 1 97 170 THR B N 1
ATOM 3812 C CA . THR B 1 170 ? -14.344 5.375 15.336 1 97 170 THR B CA 1
ATOM 3813 C C . THR B 1 170 ? -14.664 4.992 13.898 1 97 170 THR B C 1
ATOM 3815 O O . THR B 1 170 ? -14.547 3.824 13.523 1 97 170 THR B O 1
ATOM 3818 N N . ALA B 1 171 ? -15.086 5.984 13.117 1 97.19 171 ALA B N 1
ATOM 3819 C CA . ALA B 1 171 ? -15.336 5.746 11.695 1 97.19 171 ALA B CA 1
ATOM 3820 C C . ALA B 1 171 ? -14.078 5.242 11 1 97.19 171 ALA B C 1
ATOM 3822 O O . ALA B 1 171 ? -14.148 4.371 10.125 1 97.19 171 ALA B O 1
ATOM 3823 N N . CYS B 1 172 ? -12.992 5.805 11.367 1 96.44 172 CYS B N 1
ATOM 3824 C CA . CYS B 1 172 ? -11.727 5.41 10.766 1 96.44 172 CYS B CA 1
ATOM 3825 C C . CYS B 1 172 ? -11.406 3.949 11.07 1 96.44 172 CYS B C 1
ATOM 3827 O O . CYS B 1 172 ? -10.906 3.225 10.211 1 96.44 172 CYS B O 1
ATOM 3829 N N . TYR B 1 173 ? -11.68 3.498 12.273 1 97.06 173 TYR B N 1
ATOM 3830 C CA . TYR B 1 173 ? -11.492 2.096 12.625 1 97.06 173 TYR B CA 1
ATOM 3831 C C . TYR B 1 173 ? -12.367 1.194 11.758 1 97.06 173 TYR B C 1
ATOM 3833 O O . TYR B 1 173 ? -11.914 0.148 11.289 1 97.06 173 TYR B O 1
ATOM 3841 N N . VAL B 1 174 ? -13.578 1.665 11.57 1 98.25 174 VAL B N 1
ATOM 3842 C CA . VAL B 1 174 ? -14.492 0.896 10.727 1 98.25 174 VAL B CA 1
ATOM 3843 C C . VAL B 1 174 ? -13.945 0.833 9.305 1 98.25 174 VAL B C 1
ATOM 3845 O O . VAL B 1 174 ? -13.969 -0.226 8.672 1 98.25 174 VAL B O 1
ATOM 3848 N N . TYR B 1 175 ? -13.477 1.943 8.828 1 97.62 175 TYR B N 1
ATOM 3849 C CA . TYR B 1 175 ? -12.883 2.004 7.496 1 97.62 175 TYR B CA 1
ATOM 3850 C C . TYR B 1 175 ? -11.773 0.97 7.344 1 97.62 175 TYR B C 1
ATOM 3852 O O . TYR B 1 175 ? -11.742 0.228 6.359 1 97.62 175 TYR B O 1
ATOM 3860 N N . HIS B 1 176 ? -10.906 0.889 8.32 1 96.44 176 HIS B N 1
ATOM 3861 C CA . HIS B 1 176 ? -9.789 -0.045 8.242 1 96.44 176 HIS B CA 1
ATOM 3862 C C . HIS B 1 176 ? -10.273 -1.49 8.297 1 96.44 176 HIS B C 1
ATOM 3864 O O . HIS B 1 176 ? -9.711 -2.365 7.637 1 96.44 176 HIS B O 1
ATOM 3870 N N . CYS B 1 177 ? -11.242 -1.716 9.094 1 97.69 177 CYS B N 1
ATOM 3871 C CA . CYS B 1 177 ? -11.812 -3.059 9.133 1 97.69 177 CYS B CA 1
ATOM 3872 C C . CYS B 1 177 ? -12.359 -3.463 7.77 1 97.69 177 CYS B C 1
ATOM 3874 O O . CYS B 1 177 ? -12.133 -4.586 7.312 1 97.69 177 CYS B O 1
ATOM 3876 N N . LEU B 1 178 ? -13.07 -2.566 7.152 1 97 178 LEU B N 1
ATOM 3877 C CA . LEU B 1 178 ? -13.641 -2.852 5.84 1 97 178 LEU B CA 1
ATOM 3878 C C . LEU B 1 178 ? -12.547 -3.098 4.809 1 97 178 LEU B C 1
ATOM 3880 O O . LEU B 1 178 ? -12.688 -3.967 3.947 1 97 178 LEU B O 1
ATOM 3884 N N . GLU B 1 179 ? -11.508 -2.336 4.871 1 94.31 179 GLU B N 1
ATOM 3885 C CA . GLU B 1 179 ? -10.383 -2.551 3.963 1 94.31 179 GLU B CA 1
ATOM 3886 C C . GLU B 1 179 ? -9.742 -3.918 4.188 1 94.31 179 GLU B C 1
ATOM 3888 O O . GLU B 1 179 ? -9.383 -4.605 3.232 1 94.31 179 GLU B O 1
ATOM 3893 N N . HIS B 1 180 ? -9.57 -4.312 5.426 1 95.5 180 HIS B N 1
ATOM 3894 C CA . HIS B 1 180 ? -9.031 -5.629 5.738 1 95.5 180 HIS B CA 1
ATOM 3895 C C . HIS B 1 180 ? -9.938 -6.734 5.219 1 95.5 180 HIS B C 1
ATOM 3897 O O . HIS B 1 180 ? -9.461 -7.758 4.723 1 95.5 180 HIS B O 1
ATOM 3903 N N . ASN B 1 181 ? -11.203 -6.52 5.352 1 95.69 181 ASN B N 1
ATOM 3904 C CA . ASN B 1 181 ? -12.164 -7.484 4.828 1 95.69 181 ASN B CA 1
ATOM 3905 C C . ASN B 1 181 ? -12.008 -7.66 3.318 1 95.69 181 ASN B C 1
ATOM 3907 O O . ASN B 1 181 ? -12.039 -8.781 2.816 1 95.69 181 ASN B O 1
ATOM 3911 N N . LYS B 1 182 ? -11.891 -6.609 2.646 1 91.81 182 LYS B N 1
ATOM 3912 C CA . LYS B 1 182 ? -11.703 -6.672 1.199 1 91.81 182 LYS B CA 1
ATOM 3913 C C . LYS B 1 182 ? -10.438 -7.453 0.839 1 91.81 182 LYS B C 1
ATOM 3915 O O . LYS B 1 182 ? -10.445 -8.242 -0.106 1 91.81 182 LYS B O 1
ATOM 3920 N N . GLU B 1 183 ? -9.414 -7.211 1.572 1 90.5 183 GLU B N 1
ATOM 3921 C CA . GLU B 1 183 ? -8.148 -7.898 1.328 1 90.5 183 GLU B CA 1
ATOM 3922 C C . GLU B 1 183 ? -8.289 -9.398 1.553 1 90.5 183 GLU B C 1
ATOM 3924 O O . GLU B 1 183 ? -7.805 -10.203 0.748 1 90.5 183 GLU B O 1
ATOM 3929 N N . ILE B 1 184 ? -8.875 -9.727 2.641 1 92.5 184 ILE B N 1
ATOM 3930 C CA . ILE B 1 184 ? -9.07 -11.133 2.965 1 92.5 184 ILE B CA 1
ATOM 3931 C C . ILE B 1 184 ? -9.906 -11.805 1.876 1 92.5 184 ILE B C 1
ATOM 3933 O O . ILE B 1 184 ? -9.57 -12.891 1.406 1 92.5 184 ILE B O 1
ATOM 3937 N N . LEU B 1 185 ? -10.969 -11.156 1.496 1 92.5 185 LEU B N 1
ATOM 3938 C CA . LEU B 1 185 ? -11.859 -11.703 0.477 1 92.5 185 LEU B CA 1
ATOM 3939 C C . LEU B 1 185 ? -11.117 -11.898 -0.842 1 92.5 185 LEU B C 1
ATOM 3941 O O . LEU B 1 185 ? -11.258 -12.938 -1.49 1 92.5 185 LEU B O 1
ATOM 3945 N N . ARG B 1 186 ? -10.359 -10.93 -1.179 1 88.69 186 ARG B N 1
ATOM 3946 C CA . ARG B 1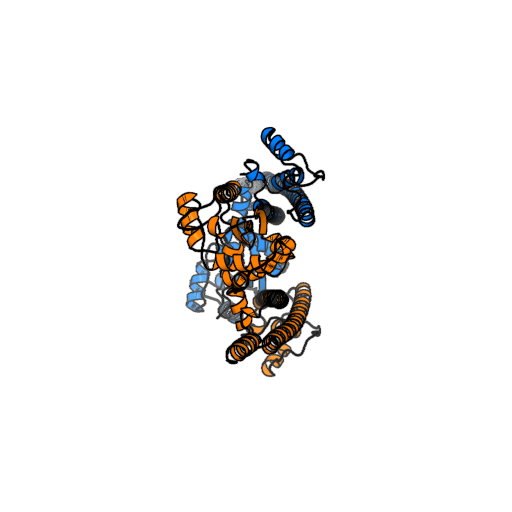 186 ? -9.578 -11.039 -2.406 1 88.69 186 ARG B CA 1
ATOM 3947 C C . ARG B 1 186 ? -8.641 -12.242 -2.357 1 88.69 186 ARG B C 1
ATOM 3949 O O . ARG B 1 186 ? -8.547 -13 -3.32 1 88.69 186 ARG B O 1
ATOM 3956 N N . CYS B 1 187 ? -7.984 -12.383 -1.259 1 86.31 187 CYS B N 1
ATOM 3957 C CA . CYS B 1 187 ? -7.055 -13.492 -1.073 1 86.31 187 CYS B CA 1
ATOM 3958 C C . CYS B 1 187 ? -7.773 -14.828 -1.19 1 86.31 187 CYS B C 1
ATOM 3960 O O . CYS B 1 187 ? -7.266 -15.758 -1.818 1 86.31 187 CYS B O 1
ATOM 3962 N N . MET B 1 188 ? -8.914 -14.859 -0.639 1 89.19 188 MET B N 1
ATOM 3963 C CA . MET B 1 188 ? -9.648 -16.125 -0.612 1 89.19 188 MET B CA 1
ATOM 3964 C C . MET B 1 188 ? -10.258 -16.422 -1.978 1 89.19 188 MET B C 1
ATOM 3966 O O . MET B 1 188 ? -10.328 -17.594 -2.383 1 89.19 188 MET B O 1
ATOM 3970 N N . ARG B 1 189 ? -10.633 -15.469 -2.668 1 90.06 189 ARG B N 1
ATOM 3971 C CA . ARG B 1 189 ? -11.289 -15.664 -3.957 1 90.06 189 ARG B CA 1
ATOM 3972 C C . ARG B 1 189 ? -10.312 -16.172 -5.004 1 90.06 189 ARG B C 1
ATOM 3974 O O . ARG B 1 189 ? -10.719 -16.719 -6.031 1 90.06 189 ARG B O 1
ATOM 3981 N N . VAL B 1 190 ? -9.102 -16 -4.73 1 89.56 190 VAL B N 1
ATOM 3982 C CA . VAL B 1 190 ? -8.078 -16.516 -5.629 1 89.56 190 VAL B CA 1
ATOM 3983 C C . VAL B 1 190 ? -8.234 -18.016 -5.785 1 89.56 190 VAL B C 1
ATOM 3985 O O . VAL B 1 190 ? -7.984 -18.578 -6.863 1 89.56 190 VAL B O 1
ATOM 3988 N N . THR B 1 191 ? -8.734 -18.688 -4.832 1 86.75 191 THR B N 1
ATOM 3989 C CA . THR B 1 191 ? -8.867 -20.141 -4.855 1 86.75 191 THR B CA 1
ATOM 3990 C C . THR B 1 191 ? -9.992 -20.562 -5.793 1 86.75 191 THR B C 1
ATOM 3992 O O . THR B 1 191 ? -9.883 -21.578 -6.477 1 86.75 191 THR B O 1
ATOM 3995 N N . GLY B 1 192 ? -11.094 -19.875 -5.75 1 88.62 192 GLY B N 1
ATOM 3996 C CA . GLY B 1 192 ? -12.242 -20.125 -6.605 1 88.62 192 GLY B CA 1
ATOM 3997 C C . GLY B 1 192 ? -12.977 -21.406 -6.25 1 88.62 192 GLY B C 1
ATOM 3998 O O . GLY B 1 192 ? -13.781 -21.906 -7.039 1 88.62 192 GLY B O 1
ATOM 3999 N N . VAL B 1 193 ? -12.75 -21.953 -5.125 1 89.5 193 VAL B N 1
ATOM 4000 C CA . VAL B 1 193 ? -13.258 -23.266 -4.773 1 89.5 193 VAL B CA 1
ATOM 4001 C C . VAL B 1 193 ? -14.773 -23.203 -4.59 1 89.5 193 VAL B C 1
ATOM 4003 O O . VAL B 1 193 ? -15.5 -24.094 -5.035 1 89.5 193 VAL B O 1
ATOM 4006 N N . LEU B 1 194 ? -15.211 -22.219 -3.971 1 92.38 194 LEU B N 1
ATOM 4007 C CA . LEU B 1 194 ? -16.641 -22.094 -3.727 1 92.38 194 LEU B CA 1
ATOM 4008 C C . LEU B 1 194 ? -17.406 -21.891 -5.035 1 92.38 194 LEU B C 1
ATOM 4010 O O . LEU B 1 194 ? -18.453 -22.484 -5.25 1 92.38 194 LEU B O 1
ATOM 4014 N N . GLU B 1 195 ? -16.875 -21.062 -5.859 1 91.5 195 GLU B N 1
ATOM 4015 C CA . GLU B 1 195 ? -17.484 -20.844 -7.164 1 91.5 195 GLU B CA 1
ATOM 4016 C C . GLU B 1 195 ? -17.5 -22.125 -8 1 91.5 195 GLU B C 1
ATOM 4018 O O . GLU B 1 195 ? -18.453 -22.391 -8.727 1 91.5 195 GLU B O 1
ATOM 4023 N N . LYS B 1 196 ? -16.484 -22.859 -7.828 1 90.81 196 LYS B N 1
ATOM 4024 C CA . LYS B 1 196 ? -16.391 -24.141 -8.531 1 90.81 196 LYS B CA 1
ATOM 4025 C C . LYS B 1 196 ? -17.516 -25.078 -8.125 1 90.81 196 LYS B C 1
ATOM 4027 O O . LYS B 1 196 ? -18.031 -25.828 -8.961 1 90.81 196 LYS B O 1
ATOM 4032 N N . GLU B 1 197 ? -17.859 -25.016 -6.906 1 92.06 197 GLU B N 1
ATOM 4033 C CA . GLU B 1 197 ? -18.938 -25.875 -6.398 1 92.06 197 GLU B CA 1
ATOM 4034 C C . GLU B 1 197 ? -20.297 -25.281 -6.723 1 92.06 197 GLU B C 1
ATOM 4036 O O . GLU B 1 197 ? -21.328 -25.797 -6.273 1 92.06 197 GLU B O 1
ATOM 4041 N N . GLY B 1 198 ? -20.297 -24.141 -7.453 1 92.81 198 GLY B N 1
ATOM 4042 C CA . GLY B 1 198 ? -21.531 -23.547 -7.914 1 92.81 198 GLY B CA 1
ATOM 4043 C C . GLY B 1 198 ? -22.172 -22.609 -6.898 1 92.81 198 GLY B C 1
ATOM 4044 O O . GLY B 1 198 ? -23.375 -22.359 -6.953 1 92.81 198 GLY B O 1
ATOM 4045 N N . ILE B 1 199 ? -21.391 -22.219 -5.957 1 95.12 199 ILE B N 1
ATOM 4046 C CA . ILE B 1 199 ? -21.906 -21.297 -4.953 1 95.12 199 ILE B CA 1
ATOM 4047 C C . ILE B 1 199 ? -21.734 -19.859 -5.441 1 95.12 199 ILE B C 1
ATOM 4049 O O . ILE B 1 199 ? -20.656 -19.453 -5.855 1 95.12 199 ILE B O 1
ATOM 4053 N N . ASP B 1 200 ? -22.859 -19.109 -5.449 1 94 200 ASP B N 1
ATOM 4054 C CA . ASP B 1 200 ? -22.797 -17.688 -5.773 1 94 200 ASP B CA 1
ATOM 4055 C C . ASP B 1 200 ? -22.359 -16.875 -4.566 1 94 200 ASP B C 1
ATOM 4057 O O . ASP B 1 200 ? -23.156 -16.625 -3.656 1 94 200 ASP B O 1
ATOM 4061 N N . THR B 1 201 ? -21.141 -16.406 -4.578 1 93.81 201 THR B N 1
ATOM 4062 C CA . THR B 1 201 ? -20.578 -15.734 -3.418 1 93.81 201 THR B CA 1
ATOM 4063 C C . THR B 1 201 ? -20.688 -14.219 -3.568 1 93.81 201 THR B C 1
ATOM 4065 O O . THR B 1 201 ? -20.141 -13.469 -2.758 1 93.81 201 THR B O 1
ATOM 4068 N N . GLN B 1 202 ? -21.375 -13.805 -4.609 1 89.12 202 GLN B N 1
ATOM 4069 C CA . GLN B 1 202 ? -21.562 -12.367 -4.793 1 89.12 202 GLN B CA 1
ATOM 4070 C C . GLN B 1 202 ? -22.25 -11.742 -3.586 1 89.12 202 GLN B C 1
ATOM 4072 O O . GLN B 1 202 ? -23.266 -12.25 -3.115 1 89.12 202 GLN B O 1
ATOM 4077 N N . GLY B 1 203 ? -21.688 -10.711 -3.055 1 90.19 203 GLY B N 1
ATOM 4078 C CA . GLY B 1 203 ? -22.266 -10 -1.936 1 90.19 203 GLY B CA 1
ATOM 4079 C C . GLY B 1 203 ? -21.828 -10.531 -0.586 1 90.19 203 GLY B C 1
ATOM 4080 O O . GLY B 1 203 ? -22.156 -9.961 0.454 1 90.19 203 GLY B O 1
ATOM 4081 N N . TRP B 1 204 ? -21.094 -11.664 -0.66 1 94.56 204 TRP B N 1
ATOM 4082 C CA . TRP B 1 204 ? -20.609 -12.195 0.61 1 94.56 204 TRP B CA 1
ATOM 4083 C C . TRP B 1 204 ? -19.5 -11.32 1.182 1 94.56 204 TRP B C 1
ATOM 4085 O O . TRP B 1 204 ? -18.672 -10.781 0.436 1 94.56 204 TRP B O 1
ATOM 4095 N N . ASP B 1 205 ? -19.516 -11.234 2.492 1 94 205 ASP B N 1
ATOM 4096 C CA . ASP B 1 205 ? -18.359 -10.602 3.123 1 94 205 ASP B CA 1
ATOM 4097 C C . ASP B 1 205 ? -17.25 -11.617 3.402 1 94 205 ASP B C 1
ATOM 4099 O O . ASP B 1 205 ? -17.391 -12.797 3.066 1 94 205 ASP B O 1
ATOM 4103 N N . ALA B 1 206 ? -16.219 -11.156 3.957 1 95.62 206 ALA B N 1
ATOM 4104 C CA . ALA B 1 206 ? -15.023 -11.969 4.137 1 95.62 206 ALA B CA 1
ATOM 4105 C C . ALA B 1 206 ? -15.273 -13.117 5.102 1 95.62 206 ALA B C 1
ATOM 4107 O O . ALA B 1 206 ? -14.883 -14.258 4.832 1 95.62 206 ALA B O 1
ATOM 4108 N N . LEU B 1 207 ? -15.93 -12.859 6.184 1 97.06 207 LEU B N 1
ATOM 4109 C CA . LEU B 1 207 ? -16.109 -13.898 7.188 1 97.06 207 LEU B CA 1
ATOM 4110 C C . LEU B 1 207 ? -16.984 -15.031 6.645 1 97.06 207 LEU B C 1
ATOM 4112 O O . LEU B 1 207 ? -16.672 -16.203 6.84 1 97.06 207 LEU B O 1
ATOM 4116 N N . LYS B 1 208 ? -18.094 -14.656 5.996 1 96.44 208 LYS B N 1
ATOM 4117 C CA . LYS B 1 208 ? -18.969 -15.672 5.398 1 96.44 208 LYS B CA 1
ATOM 4118 C C . LYS B 1 208 ? -18.188 -16.531 4.41 1 96.44 208 LYS B C 1
ATOM 4120 O O . LYS B 1 208 ? -18.297 -17.766 4.445 1 96.44 208 LYS B O 1
ATOM 4125 N N . TYR B 1 209 ? -17.453 -15.914 3.57 1 95.81 209 TYR B N 1
ATOM 4126 C CA . TYR B 1 209 ? -16.688 -16.641 2.566 1 95.81 209 TYR B CA 1
ATOM 4127 C C . TYR B 1 209 ? -15.688 -17.578 3.221 1 95.81 209 TYR B C 1
ATOM 4129 O O . TYR B 1 209 ? -15.625 -18.766 2.873 1 95.81 209 TYR B O 1
ATOM 4137 N N . VAL B 1 210 ? -14.898 -17.094 4.137 1 93.81 210 VAL B N 1
ATOM 4138 C CA . VAL B 1 210 ? -13.836 -17.875 4.766 1 93.81 210 VAL B CA 1
ATOM 4139 C C . VAL B 1 210 ? -14.445 -19.016 5.578 1 93.81 210 VAL B C 1
ATOM 4141 O O . VAL B 1 210 ? -13.883 -20.109 5.652 1 93.81 210 VAL B O 1
ATOM 4144 N N . THR B 1 211 ? -15.539 -18.766 6.184 1 93.94 211 THR B N 1
ATOM 4145 C CA . THR B 1 211 ? -16.219 -19.797 6.953 1 93.94 211 THR B CA 1
ATOM 4146 C C . THR B 1 211 ? -16.656 -20.938 6.043 1 93.94 211 THR B C 1
ATOM 4148 O O . THR B 1 211 ? -16.469 -22.109 6.371 1 93.94 211 THR B O 1
ATOM 4151 N N . ALA B 1 212 ? -17.297 -20.562 4.961 1 93.38 212 ALA B N 1
ATOM 4152 C CA . ALA B 1 212 ? -17.703 -21.578 3.994 1 93.38 212 ALA B CA 1
ATOM 4153 C C . ALA B 1 212 ? -16.5 -22.406 3.545 1 93.38 212 ALA B C 1
ATOM 4155 O O . ALA B 1 212 ? -16.578 -23.641 3.471 1 93.38 212 ALA B O 1
ATOM 4156 N N . PHE B 1 213 ? -15.477 -21.719 3.264 1 89.69 213 PHE B N 1
ATOM 4157 C CA . PHE B 1 213 ? -14.25 -22.375 2.832 1 89.69 213 PHE B CA 1
ATOM 4158 C C . PHE B 1 213 ? -13.734 -23.312 3.912 1 89.69 213 PHE B C 1
ATOM 4160 O O . PHE B 1 213 ? -13.305 -24.422 3.617 1 89.69 213 PHE B O 1
ATOM 4167 N N . MET B 1 214 ? -13.727 -22.875 5.113 1 87.19 214 MET B N 1
ATOM 4168 C CA . MET B 1 214 ? -13.273 -23.688 6.242 1 87.19 214 MET B CA 1
ATOM 4169 C C . MET B 1 214 ? -14.109 -24.953 6.375 1 87.19 214 MET B C 1
ATOM 4171 O O . MET B 1 214 ? -13.57 -26.047 6.566 1 87.19 214 MET B O 1
ATOM 4175 N N . LEU B 1 215 ? -15.32 -24.844 6.262 1 88.31 215 LEU B N 1
ATOM 4176 C CA . LEU B 1 215 ? -16.234 -25.984 6.379 1 88.31 215 LEU B CA 1
ATOM 4177 C C . LEU B 1 215 ? -15.992 -27 5.266 1 88.31 215 LEU B C 1
ATOM 4179 O O . LEU B 1 215 ? -16.125 -28.203 5.477 1 88.31 215 LEU B O 1
ATOM 4183 N N . MET B 1 216 ? -15.625 -26.453 4.211 1 87.5 216 MET B N 1
ATOM 4184 C CA . MET B 1 216 ? -15.453 -27.312 3.049 1 87.5 216 MET B CA 1
ATOM 4185 C C . MET B 1 216 ? -14.07 -27.969 3.061 1 87.5 216 MET B C 1
ATOM 4187 O O . MET B 1 216 ? -13.93 -29.141 2.715 1 87.5 216 MET B O 1
ATOM 4191 N N . CYS B 1 217 ? -13.086 -27.203 3.477 1 80.56 217 CYS B N 1
ATOM 4192 C CA . CYS B 1 217 ? -11.719 -27.609 3.17 1 80.56 217 CYS B CA 1
ATOM 4193 C C . CYS B 1 217 ? -11 -28.094 4.422 1 80.56 217 CYS B C 1
ATOM 4195 O O . CYS B 1 217 ? -9.898 -28.625 4.34 1 80.56 217 CYS B O 1
ATOM 4197 N N . THR B 1 218 ? -11.586 -27.828 5.527 1 78.12 218 THR B N 1
ATOM 4198 C CA . THR B 1 218 ? -10.922 -28.25 6.754 1 78.12 218 THR B CA 1
ATOM 4199 C C . THR B 1 218 ? -11.859 -29.094 7.609 1 78.12 218 THR B C 1
ATOM 4201 O O . THR B 1 218 ? -13.062 -29.141 7.367 1 78.12 218 THR B O 1
ATOM 4204 N N . ASN B 1 219 ? -11.227 -29.828 8.523 1 77.06 219 ASN B N 1
ATOM 4205 C CA . ASN B 1 219 ? -12.008 -30.594 9.484 1 77.06 219 ASN B CA 1
ATOM 4206 C C . ASN B 1 219 ? -12.195 -29.844 10.797 1 77.06 219 ASN B C 1
ATOM 4208 O O . ASN B 1 219 ? -12.68 -30.406 11.781 1 77.06 219 ASN B O 1
ATOM 4212 N N . GLU B 1 220 ? -11.891 -28.656 10.766 1 79.06 220 GLU B N 1
ATOM 4213 C CA . GLU B 1 220 ? -12.016 -27.828 11.969 1 79.06 220 GLU B CA 1
ATOM 4214 C C . GLU B 1 220 ? -13.359 -27.109 12.008 1 79.06 220 GLU B C 1
ATOM 4216 O O . GLU B 1 220 ? -13.891 -26.719 10.969 1 79.06 220 GLU B O 1
ATOM 4221 N N . ASP B 1 221 ? -13.836 -26.953 13.164 1 83.69 221 ASP B N 1
ATOM 4222 C CA . ASP B 1 221 ? -15.078 -26.203 13.359 1 83.69 221 ASP B CA 1
ATOM 4223 C C . ASP B 1 221 ? -14.812 -24.703 13.461 1 83.69 221 ASP B C 1
ATOM 4225 O O . ASP B 1 221 ? -13.922 -24.281 14.188 1 83.69 221 ASP B O 1
ATOM 4229 N N . PRO B 1 222 ? -15.547 -23.984 12.68 1 88.88 222 PRO B N 1
ATOM 4230 C CA . PRO B 1 222 ? -15.391 -22.531 12.797 1 88.88 222 PRO B CA 1
ATOM 4231 C C . PRO B 1 222 ? -15.898 -21.984 14.133 1 88.88 222 PRO B C 1
ATOM 4233 O O . PRO B 1 222 ? -16.859 -22.516 14.688 1 88.88 222 PRO B O 1
ATOM 4236 N N . SER B 1 223 ? -15.203 -20.984 14.656 1 90.38 223 SER B N 1
ATOM 4237 C CA . SER B 1 223 ? -15.625 -20.344 15.891 1 90.38 223 SER B CA 1
ATOM 4238 C C . SER B 1 223 ? -16.906 -19.547 15.695 1 90.38 223 SER B C 1
ATOM 4240 O O . SER B 1 223 ? -17.656 -19.328 16.641 1 90.38 223 SER B O 1
ATOM 4242 N N . GLU B 1 224 ? -17.219 -19.141 14.438 1 90.81 224 GLU B N 1
ATOM 4243 C CA . GLU B 1 224 ? -18.422 -18.406 14.07 1 90.81 224 GLU B CA 1
ATOM 4244 C C . GLU B 1 224 ? -19.141 -19.094 12.906 1 90.81 224 GLU B C 1
ATOM 4246 O O . GLU B 1 224 ? -19.203 -18.547 11.805 1 90.81 224 GLU B O 1
ATOM 4251 N N . PRO B 1 225 ? -19.859 -20.141 13.195 1 86.62 225 PRO B N 1
ATOM 4252 C CA . PRO B 1 225 ? -20.422 -20.953 12.109 1 86.62 225 PRO B CA 1
ATOM 4253 C C . PRO B 1 225 ? -21.688 -20.344 11.508 1 86.62 225 PRO B C 1
ATOM 4255 O O . PRO B 1 225 ? -22.047 -20.656 10.367 1 86.62 225 PRO B O 1
ATOM 4258 N N . ASN B 1 226 ? -22.422 -19.5 12.258 1 87.25 226 ASN B N 1
ATOM 4259 C CA . ASN B 1 226 ? -23.703 -18.969 11.789 1 87.25 226 ASN B CA 1
ATOM 4260 C C . ASN B 1 226 ? -23.484 -17.75 10.898 1 87.25 226 ASN B C 1
ATOM 4262 O O . ASN B 1 226 ? -23.438 -16.609 11.383 1 87.25 226 ASN B O 1
ATOM 4266 N N . GLN B 1 227 ? -23.406 -18 9.523 1 93.06 227 GLN B N 1
ATOM 4267 C CA . GLN B 1 227 ? -23.141 -16.922 8.594 1 93.06 227 GLN B CA 1
ATOM 4268 C C . GLN B 1 227 ? -24.281 -16.734 7.605 1 93.06 227 GLN B C 1
ATOM 4270 O O . GLN B 1 227 ? -24.125 -16.094 6.566 1 93.06 227 GLN B O 1
ATOM 4275 N N . GLY B 1 228 ? -25.406 -17.328 7.852 1 93.44 228 GLY B N 1
ATOM 4276 C CA . GLY B 1 228 ? -26.594 -17.141 7.031 1 93.44 228 GLY B CA 1
ATOM 4277 C C . GLY B 1 228 ? -26.516 -17.859 5.699 1 93.44 228 GLY B C 1
ATOM 4278 O O . GLY B 1 228 ? -26.938 -17.312 4.672 1 93.44 228 GLY B O 1
ATOM 4279 N N . PHE B 1 229 ? -25.969 -19.062 5.695 1 95.56 229 PHE B N 1
ATOM 4280 C CA . PHE B 1 229 ? -25.922 -19.859 4.477 1 95.56 229 PHE B CA 1
ATOM 4281 C C . PHE B 1 229 ? -27.312 -20.375 4.113 1 95.56 229 PHE B C 1
ATOM 4283 O O . PHE B 1 229 ? -28.078 -20.781 4.988 1 95.56 229 PHE B O 1
ATOM 4290 N N . SER B 1 230 ? -27.656 -20.328 2.889 1 95.25 230 SER B N 1
ATOM 4291 C CA . SER B 1 230 ? -28.859 -21.016 2.438 1 95.25 230 SER B CA 1
ATOM 4292 C C . SER B 1 230 ? -28.719 -22.531 2.564 1 95.25 230 SER B C 1
ATOM 4294 O O . SER B 1 230 ? -27.609 -23.047 2.627 1 95.25 230 SER B O 1
ATOM 4296 N N . ALA B 1 231 ? -29.797 -23.203 2.541 1 95.25 231 ALA B N 1
ATOM 4297 C CA . ALA B 1 231 ? -29.781 -24.672 2.596 1 95.25 231 ALA B CA 1
ATOM 4298 C C . ALA B 1 231 ? -29.047 -25.25 1.395 1 95.25 231 ALA B C 1
ATOM 4300 O O . ALA B 1 231 ? -28.297 -26.234 1.528 1 95.25 231 ALA B O 1
ATOM 4301 N N . GLU B 1 232 ? -29.266 -24.641 0.311 1 96.19 232 GLU B N 1
ATOM 4302 C CA . GLU B 1 232 ? -28.609 -25.109 -0.914 1 96.19 232 GLU B CA 1
ATOM 4303 C C . GLU B 1 232 ? -27.094 -24.938 -0.828 1 96.19 232 GLU B C 1
ATOM 4305 O O . GLU B 1 232 ? -26.344 -25.859 -1.173 1 96.19 232 GLU B O 1
ATOM 4310 N N . ASP B 1 233 ? -26.688 -23.781 -0.307 1 95.62 233 ASP B N 1
ATOM 4311 C CA . ASP B 1 233 ? -25.266 -23.516 -0.183 1 95.62 233 ASP B CA 1
ATOM 4312 C C . ASP B 1 233 ? -24.625 -24.469 0.822 1 95.62 233 ASP B C 1
ATOM 4314 O O . ASP B 1 233 ? -23.531 -25 0.578 1 95.62 233 ASP B O 1
ATOM 4318 N N . LEU B 1 234 ? -25.297 -24.703 1.885 1 94.19 234 LEU B N 1
ATOM 4319 C CA . LEU B 1 234 ? -24.781 -25.609 2.91 1 94.19 234 LEU B CA 1
ATOM 4320 C C . LEU B 1 234 ? -24.625 -27.016 2.367 1 94.19 234 LEU B C 1
ATOM 4322 O O . LEU B 1 234 ? -23.641 -27.703 2.678 1 94.19 234 LEU B O 1
ATOM 4326 N N . ALA B 1 235 ? -25.531 -27.438 1.618 1 95.31 235 ALA B N 1
ATOM 4327 C CA . ALA B 1 235 ? -25.453 -28.766 1.007 1 95.31 235 ALA B CA 1
ATOM 4328 C C . ALA B 1 235 ? -24.234 -28.875 0.096 1 95.31 235 ALA B C 1
ATOM 4330 O O . ALA B 1 235 ? -23.531 -29.891 0.109 1 95.31 235 ALA B O 1
ATOM 4331 N N . LYS B 1 236 ? -24 -27.859 -0.637 1 94.5 236 LYS B N 1
ATOM 4332 C CA . LYS B 1 236 ? -22.859 -27.844 -1.532 1 94.5 236 LYS B CA 1
ATOM 4333 C C . LYS B 1 236 ? -21.547 -27.828 -0.745 1 94.5 236 LYS B C 1
ATOM 4335 O O . LYS B 1 236 ? -20.578 -28.5 -1.118 1 94.5 236 LYS B O 1
ATOM 4340 N N . ILE B 1 237 ? -21.531 -27.016 0.328 1 92.44 237 ILE B N 1
ATOM 4341 C CA . ILE B 1 237 ? -20.344 -26.906 1.169 1 92.44 237 ILE B CA 1
ATOM 4342 C C . ILE B 1 237 ? -20.031 -28.25 1.799 1 92.44 237 ILE B C 1
ATOM 4344 O O . ILE B 1 237 ? -18.891 -28.734 1.725 1 92.44 237 ILE B O 1
ATOM 4348 N N . ILE B 1 238 ? -20.969 -28.844 2.318 1 88.81 238 ILE B N 1
ATOM 4349 C CA . ILE B 1 238 ? -20.797 -30.141 2.971 1 88.81 238 ILE B CA 1
ATOM 4350 C C . ILE B 1 238 ? -20.438 -31.203 1.932 1 88.81 238 ILE B C 1
ATOM 4352 O O . ILE B 1 238 ? -19.609 -32.062 2.189 1 88.81 238 ILE B O 1
ATOM 4356 N N . GLY B 1 239 ? -21.062 -31.125 0.825 1 88.06 239 GLY B N 1
ATOM 4357 C CA . GLY B 1 239 ? -20.781 -32.062 -0.252 1 88.06 239 GLY B CA 1
ATOM 4358 C C . GLY B 1 239 ? -19.359 -31.969 -0.779 1 88.06 239 GLY B C 1
ATOM 4359 O O . GLY B 1 239 ? -18.844 -32.938 -1.352 1 88.06 239 GLY B O 1
ATOM 4360 N N . GLY B 1 240 ? -18.797 -30.812 -0.625 1 84.31 240 GLY B N 1
ATOM 4361 C CA . GLY B 1 240 ? -17.438 -30.594 -1.118 1 84.31 240 GLY B CA 1
ATOM 4362 C C . GLY B 1 240 ? -16.375 -30.984 -0.115 1 84.31 240 GLY B C 1
ATOM 4363 O O . GLY B 1 240 ? -15.18 -30.922 -0.421 1 84.31 240 GLY B O 1
ATOM 4364 N N . LYS B 1 241 ? -16.781 -31.359 1.037 1 81.06 241 LYS B N 1
ATOM 4365 C CA . LYS B 1 241 ? -15.805 -31.688 2.078 1 81.06 241 LYS B CA 1
ATOM 4366 C C . LYS B 1 241 ? -14.852 -32.781 1.618 1 81.06 241 LYS B C 1
ATOM 4368 O O . LYS B 1 241 ? -15.289 -33.812 1.103 1 81.06 241 LYS B O 1
ATOM 4373 N N . GLY B 1 242 ? -13.469 -32.469 1.77 1 74.25 242 GLY B N 1
ATOM 4374 C CA . GLY B 1 242 ? -12.453 -33.469 1.463 1 74.25 242 GLY B CA 1
ATOM 4375 C C . GLY B 1 242 ? -12.008 -33.438 0.014 1 74.25 242 GLY B C 1
ATOM 4376 O O . GLY B 1 242 ? -11.047 -34.125 -0.36 1 74.25 242 GLY B O 1
ATOM 4377 N N . LYS B 1 243 ? -12.648 -32.688 -0.814 1 76.88 243 LYS B N 1
ATOM 4378 C CA . LYS B 1 243 ? -12.32 -32.688 -2.236 1 76.88 243 LYS B CA 1
ATOM 4379 C C . LYS B 1 243 ? -11.07 -31.828 -2.498 1 76.88 243 LYS B C 1
ATOM 4381 O O . LYS B 1 243 ? -10.367 -32.062 -3.486 1 76.88 243 LYS B O 1
ATOM 4386 N N . TYR B 1 244 ? -10.852 -30.859 -1.638 1 72.75 244 TYR B N 1
ATOM 4387 C CA . TYR B 1 244 ? -9.82 -29.875 -1.923 1 72.75 244 TYR B CA 1
ATOM 4388 C C . TYR B 1 244 ? -8.711 -29.922 -0.875 1 72.75 244 TYR B C 1
ATOM 4390 O O . TYR B 1 244 ? -7.84 -29.047 -0.839 1 72.75 244 TYR B O 1
ATOM 4398 N N . ASP B 1 245 ? -8.484 -30.906 0.009 1 60.16 245 ASP B N 1
ATOM 4399 C CA . ASP B 1 245 ? -7.539 -30.984 1.121 1 60.16 245 ASP B CA 1
ATOM 4400 C C . ASP B 1 245 ? -6.117 -30.672 0.659 1 60.16 245 ASP B C 1
ATOM 4402 O O . ASP B 1 245 ? -5.348 -30.031 1.382 1 60.16 245 ASP B O 1
ATOM 4406 N N . LYS B 1 246 ? -5.574 -31.281 -0.351 1 53.38 246 LYS B N 1
ATOM 4407 C CA . LYS B 1 246 ? -4.145 -31.547 -0.508 1 53.38 246 LYS B CA 1
ATOM 4408 C C . LYS B 1 246 ? -3.387 -30.281 -0.864 1 53.38 246 LYS B C 1
ATOM 4410 O O . LYS B 1 246 ? -2.205 -30.141 -0.542 1 53.38 246 LYS B O 1
ATOM 4415 N N . GLY B 1 247 ? -3.887 -29.344 -1.548 1 52.19 247 GLY B N 1
ATOM 4416 C CA . GLY B 1 247 ? -3.004 -28.328 -2.121 1 52.19 247 GLY B CA 1
ATOM 4417 C C . GLY B 1 247 ? -3.131 -26.984 -1.454 1 52.19 247 GLY B C 1
ATOM 4418 O O . GLY B 1 247 ? -2.328 -26.078 -1.709 1 52.19 247 GLY B O 1
ATOM 4419 N N . LEU B 1 248 ? -4.223 -26.891 -0.749 1 53.44 248 LEU B N 1
ATOM 4420 C CA . LEU B 1 248 ? -4.426 -25.516 -0.275 1 53.44 248 LEU B CA 1
ATOM 4421 C C . LEU B 1 248 ? -3.76 -25.312 1.081 1 53.44 248 LEU B C 1
ATOM 4423 O O . LEU B 1 248 ? -3.758 -26.219 1.922 1 53.44 248 LEU B O 1
ATOM 4427 N N . LEU B 1 249 ? -2.801 -24.391 1.168 1 55.16 249 LEU B N 1
ATOM 4428 C CA . LEU B 1 249 ? -1.954 -24.094 2.318 1 55.16 249 LEU B CA 1
ATOM 4429 C C . LEU B 1 249 ? -2.787 -23.984 3.592 1 55.16 249 LEU B C 1
ATOM 4431 O O . LEU B 1 249 ? -3.281 -22.906 3.93 1 55.16 249 LEU B O 1
ATOM 4435 N N . LYS B 1 250 ? -3.082 -25.109 4.219 1 58.09 250 LYS B N 1
ATOM 4436 C CA . LYS B 1 250 ? -3.871 -25.219 5.441 1 58.09 250 LYS B CA 1
ATOM 4437 C C . LYS B 1 250 ? -3.387 -24.234 6.504 1 58.09 250 LYS B C 1
ATOM 4439 O O . LYS B 1 250 ? -4.188 -23.516 7.102 1 58.09 250 LYS B O 1
ATOM 4444 N N . ASP B 1 251 ? -2.064 -24.312 6.734 1 60.91 251 ASP B N 1
ATOM 4445 C CA . ASP B 1 251 ? -1.632 -23.516 7.879 1 60.91 251 ASP B CA 1
ATOM 4446 C C . ASP B 1 251 ? -1.868 -22.016 7.633 1 60.91 251 ASP B C 1
ATOM 4448 O O . ASP B 1 251 ? -2.285 -21.297 8.539 1 60.91 251 ASP B O 1
ATOM 4452 N N . ASN B 1 252 ? -1.861 -21.641 6.41 1 73.25 252 ASN B N 1
ATOM 4453 C CA . ASN B 1 252 ? -2.057 -20.219 6.125 1 73.25 252 ASN B CA 1
ATOM 4454 C C . ASN B 1 252 ? -3.531 -19.828 6.195 1 73.25 252 ASN B C 1
ATOM 4456 O O . ASN B 1 252 ? -3.867 -18.719 6.609 1 73.25 252 ASN B O 1
ATOM 4460 N N . PHE B 1 253 ? -4.324 -20.891 6.164 1 80.31 253 PHE B N 1
ATOM 4461 C CA . PHE B 1 253 ? -5.75 -20.609 6.098 1 80.31 253 PHE B CA 1
ATOM 4462 C C . PHE B 1 253 ? -6.312 -20.344 7.492 1 80.31 253 PHE B C 1
ATOM 4464 O O . PHE B 1 253 ? -7.168 -19.484 7.672 1 80.31 253 PHE B O 1
ATOM 4471 N N . MET B 1 254 ? -5.793 -21.094 8.43 1 83.12 254 MET B N 1
ATOM 4472 C CA . MET B 1 254 ? -6.301 -20.891 9.781 1 83.12 254 MET B CA 1
ATOM 4473 C C . MET B 1 254 ? -5.969 -19.5 10.289 1 83.12 254 MET B C 1
ATOM 4475 O O . MET B 1 254 ? -6.766 -18.891 11.008 1 83.12 254 MET B O 1
ATOM 4479 N N . SER B 1 255 ? -4.832 -19.109 9.875 1 85.81 255 SER B N 1
ATOM 4480 C CA . SER B 1 255 ? -4.461 -17.75 10.242 1 85.81 255 SER B CA 1
ATOM 4481 C C . SER B 1 255 ? -5.375 -16.719 9.562 1 85.81 255 SER B C 1
ATOM 4483 O O . SER B 1 255 ? -5.762 -15.727 10.18 1 85.81 255 SER B O 1
ATOM 4485 N N . ILE B 1 256 ? -5.77 -17.047 8.398 1 88.62 256 ILE B N 1
ATOM 4486 C CA . ILE B 1 256 ? -6.652 -16.156 7.645 1 88.62 256 ILE B CA 1
ATOM 4487 C C . ILE B 1 256 ? -8.039 -16.141 8.281 1 88.62 256 ILE B C 1
ATOM 4489 O O . ILE B 1 256 ? -8.664 -15.094 8.414 1 88.62 256 ILE B O 1
ATOM 4493 N N . TYR B 1 257 ? -8.461 -17.281 8.68 1 91.56 257 TYR B N 1
ATOM 4494 C CA . TYR B 1 257 ? -9.766 -17.375 9.328 1 91.56 257 TYR B CA 1
ATOM 4495 C C . TYR B 1 257 ? -9.789 -16.594 10.641 1 91.56 257 TYR B C 1
ATOM 4497 O O . TYR B 1 257 ? -10.711 -15.828 10.898 1 91.56 257 TYR B O 1
ATOM 4505 N N . ARG B 1 258 ? -8.781 -16.781 11.406 1 91.94 258 ARG B N 1
ATOM 4506 C CA . ARG B 1 258 ? -8.703 -16.062 12.672 1 91.94 258 ARG B CA 1
ATOM 4507 C C . ARG B 1 258 ? -8.703 -14.555 12.445 1 91.94 258 ARG B C 1
ATOM 4509 O O . ARG B 1 258 ? -9.375 -13.812 13.164 1 91.94 258 ARG B O 1
ATOM 4516 N N . LYS B 1 259 ? -7.996 -14.18 11.469 1 94.56 259 LYS B N 1
ATOM 4517 C CA . LYS B 1 259 ? -7.961 -12.758 11.125 1 94.56 259 LYS B CA 1
ATOM 4518 C C . LYS B 1 259 ? -9.344 -12.266 10.703 1 94.56 259 LYS B C 1
ATOM 4520 O O . LYS B 1 259 ? -9.758 -11.172 11.102 1 94.56 259 LYS B O 1
ATOM 4525 N N . ALA B 1 260 ? -10.039 -13.023 9.945 1 96.19 260 ALA B N 1
ATOM 4526 C CA . ALA B 1 260 ? -11.375 -12.648 9.484 1 96.19 260 ALA B CA 1
ATOM 4527 C C . ALA B 1 260 ? -12.336 -12.492 10.656 1 96.19 260 ALA B C 1
ATOM 4529 O O . ALA B 1 260 ? -13.125 -11.547 10.703 1 96.19 260 ALA B O 1
ATOM 4530 N N . VAL B 1 261 ? -12.219 -13.383 11.594 1 96.69 261 VAL B N 1
ATOM 4531 C CA . VAL B 1 261 ? -13.07 -13.336 12.773 1 96.69 261 VAL B CA 1
ATOM 4532 C C . VAL B 1 261 ? -12.758 -12.086 13.594 1 96.69 261 VAL B C 1
ATOM 4534 O O . VAL B 1 261 ? -13.664 -11.359 13.992 1 96.69 261 VAL B O 1
ATOM 4537 N N . ASP B 1 262 ? -11.508 -11.883 13.797 1 97.31 262 ASP B N 1
ATOM 4538 C CA . ASP B 1 262 ? -11.086 -10.719 14.578 1 97.31 262 ASP B CA 1
ATOM 4539 C C . ASP B 1 262 ? -11.555 -9.422 13.93 1 97.31 262 ASP B C 1
ATOM 4541 O O . ASP B 1 262 ? -12.07 -8.539 14.609 1 97.31 262 ASP B O 1
ATOM 4545 N N . VAL B 1 263 ? -11.383 -9.32 12.664 1 97.88 263 VAL B N 1
ATOM 4546 C CA . VAL B 1 263 ? -11.766 -8.125 11.922 1 97.88 263 VAL B CA 1
ATOM 4547 C C . VAL B 1 263 ? -13.281 -7.934 12.008 1 97.88 263 VAL B C 1
ATOM 4549 O O . VAL B 1 263 ? -13.758 -6.812 12.195 1 97.88 263 VAL B O 1
ATOM 4552 N N . HIS B 1 264 ? -13.984 -8.969 11.891 1 97.06 264 HIS B N 1
ATOM 4553 C CA . HIS B 1 264 ? -15.438 -8.898 11.953 1 97.06 264 HIS B CA 1
ATOM 4554 C C . HIS B 1 264 ? -15.914 -8.438 13.32 1 97.06 264 HIS B C 1
ATOM 4556 O O . HIS B 1 264 ? -16.766 -7.543 13.43 1 97.06 264 HIS B O 1
ATOM 4562 N N . GLN B 1 265 ? -15.383 -9.039 14.312 1 97.38 265 GLN B N 1
ATOM 4563 C CA . GLN B 1 265 ? -15.773 -8.688 15.672 1 97.38 265 GLN B CA 1
ATOM 4564 C C . GLN B 1 265 ? -15.453 -7.227 15.977 1 97.38 265 GLN B C 1
ATOM 4566 O O . GLN B 1 265 ? -16.266 -6.52 16.562 1 97.38 265 GLN B O 1
ATOM 4571 N N . THR B 1 266 ? -14.289 -6.816 15.578 1 98.06 266 THR B N 1
ATOM 4572 C CA . THR B 1 266 ? -13.898 -5.426 15.773 1 98.06 266 THR B CA 1
ATOM 4573 C C . THR B 1 266 ? -14.812 -4.492 14.992 1 98.06 266 THR B C 1
ATOM 4575 O O . THR B 1 266 ? -15.242 -3.455 15.508 1 98.06 266 THR B O 1
ATOM 4578 N N . LYS B 1 267 ? -15.117 -4.855 13.789 1 98 267 LYS B N 1
ATOM 4579 C CA . LYS B 1 267 ? -15.984 -4.047 12.938 1 98 267 LYS B CA 1
ATOM 4580 C C . LYS B 1 267 ? -17.359 -3.877 13.57 1 98 267 LYS B C 1
ATOM 4582 O O . LYS B 1 267 ? -17.891 -2.762 13.641 1 98 267 LYS B O 1
ATOM 4587 N N . VAL B 1 268 ? -17.938 -4.926 14.023 1 97.06 268 VAL B N 1
ATOM 4588 C CA . VAL B 1 268 ? -19.266 -4.902 14.625 1 97.06 268 VAL B CA 1
ATOM 4589 C C . VAL B 1 268 ? -19.25 -4.027 15.875 1 97.06 268 VAL B C 1
ATOM 4591 O O . VAL B 1 268 ? -20.141 -3.189 16.062 1 97.06 268 VAL B O 1
ATOM 4594 N N . ALA B 1 269 ? -18.219 -4.25 16.688 1 98.44 269 ALA B N 1
ATOM 4595 C CA . ALA B 1 269 ? -18.109 -3.465 17.906 1 98.44 269 ALA B CA 1
ATOM 4596 C C . ALA B 1 269 ? -17.984 -1.977 17.594 1 98.44 269 ALA B C 1
ATOM 4598 O O . ALA B 1 269 ? -18.609 -1.143 18.25 1 98.44 269 ALA B O 1
ATOM 4599 N N . LYS B 1 270 ? -17.219 -1.621 16.609 1 98.5 270 LYS B N 1
ATOM 4600 C CA . LYS B 1 270 ? -16.969 -0.222 16.266 1 98.5 270 LYS B CA 1
ATOM 4601 C C . LYS B 1 270 ? -18.188 0.399 15.578 1 98.5 270 LYS B C 1
ATOM 4603 O O . LYS B 1 270 ? -18.453 1.588 15.75 1 98.5 270 LYS B O 1
ATOM 4608 N N . LEU B 1 271 ? -18.922 -0.375 14.875 1 98.38 271 LEU B N 1
ATOM 4609 C CA . LEU B 1 271 ? -20.156 0.116 14.281 1 98.38 271 LEU B CA 1
ATOM 4610 C C . LEU B 1 271 ? -21.188 0.454 15.359 1 98.38 271 LEU B C 1
ATOM 4612 O O . LEU B 1 271 ? -21.891 1.462 15.258 1 98.38 271 LEU B O 1
ATOM 4616 N N . GLN B 1 272 ? -21.234 -0.375 16.344 1 98.44 272 GLN B N 1
ATOM 4617 C CA . GLN B 1 272 ? -22.125 -0.105 17.453 1 98.44 272 GLN B CA 1
ATOM 4618 C C . GLN B 1 272 ? -21.719 1.162 18.203 1 98.44 272 GLN B C 1
ATOM 4620 O O . GLN B 1 272 ? -22.562 1.979 18.562 1 98.44 272 GLN B O 1
ATOM 4625 N N . GLU B 1 273 ? -20.469 1.239 18.438 1 98.5 273 GLU B N 1
ATOM 4626 C CA . GLU B 1 273 ? -19.938 2.445 19.078 1 98.5 273 GLU B CA 1
ATOM 4627 C C . GLU B 1 273 ? -20.25 3.686 18.234 1 98.5 273 GLU B C 1
ATOM 4629 O O . GLU B 1 273 ? -20.641 4.723 18.781 1 98.5 273 GLU B O 1
ATOM 4634 N N . LEU B 1 274 ? -20.094 3.533 16.969 1 98.12 274 LEU B N 1
ATOM 4635 C CA . LEU B 1 274 ? -20.375 4.641 16.062 1 98.12 274 LEU B CA 1
ATOM 4636 C C . LEU B 1 274 ? -21.844 5.039 16.094 1 98.12 274 LEU B C 1
ATOM 4638 O O . LEU B 1 274 ? -22.172 6.23 16.125 1 98.12 274 LEU B O 1
ATOM 4642 N N . ASP B 1 275 ? -22.672 4.098 16.109 1 98.06 275 ASP B N 1
ATOM 4643 C CA . ASP B 1 275 ? -24.109 4.348 16.219 1 98.06 275 ASP B CA 1
ATOM 4644 C C . ASP B 1 275 ? -24.453 5.105 17.5 1 98.06 275 ASP B C 1
ATOM 4646 O O . ASP B 1 275 ? -25.234 6.059 17.469 1 98.06 275 ASP B O 1
ATOM 4650 N N . ALA B 1 276 ? -23.859 4.688 18.578 1 98.06 276 ALA B N 1
ATOM 4651 C CA . ALA B 1 276 ? -24.078 5.348 19.875 1 98.06 276 ALA B CA 1
ATOM 4652 C C . ALA B 1 276 ? -23.578 6.785 19.844 1 98.06 276 ALA B C 1
ATOM 4654 O O . ALA B 1 276 ? -24.234 7.695 20.344 1 98.06 276 ALA B O 1
ATOM 4655 N N . LEU B 1 277 ? -22.453 7 19.281 1 97.12 277 LEU B N 1
ATOM 4656 C CA . LEU B 1 277 ? -21.859 8.328 19.203 1 97.12 277 LEU B CA 1
ATOM 4657 C C . LEU B 1 277 ? -22.703 9.258 18.344 1 97.12 277 LEU B C 1
ATOM 4659 O O . LEU B 1 277 ? -22.891 10.422 18.672 1 97.12 277 LEU B O 1
ATOM 4663 N N . VAL B 1 278 ? -23.188 8.703 17.281 1 96.38 278 VAL B N 1
ATOM 4664 C CA . VAL B 1 278 ? -24 9.492 16.375 1 96.38 278 VAL B CA 1
ATOM 4665 C C . VAL B 1 278 ? -25.312 9.867 17.062 1 96.38 278 VAL B C 1
ATOM 4667 O O . VAL B 1 278 ? -25.766 11.016 16.969 1 96.38 278 VAL B O 1
ATOM 4670 N N . LYS B 1 279 ? -25.906 8.953 17.766 1 96.19 279 LYS B N 1
ATOM 4671 C CA . LYS B 1 279 ? -27.141 9.219 18.516 1 96.19 279 LYS B CA 1
ATOM 4672 C C . LYS B 1 279 ? -26.906 10.281 19.594 1 96.19 279 LYS B C 1
ATOM 4674 O O . LYS B 1 279 ? -27.734 11.18 19.766 1 96.19 279 LYS B O 1
ATOM 4679 N N . GLU B 1 280 ? -25.844 10.125 20.234 1 95.81 280 GLU B N 1
ATOM 4680 C CA . GLU B 1 280 ? -25.5 11.094 21.266 1 95.81 280 GLU B CA 1
ATOM 4681 C C . GLU B 1 280 ? -25.312 12.484 20.672 1 95.81 280 GLU B C 1
ATOM 4683 O O . GLU B 1 280 ? -25.766 13.477 21.25 1 95.81 280 GLU B O 1
ATOM 4688 N N . ALA B 1 281 ? -24.625 12.562 19.562 1 92.56 281 ALA B N 1
ATOM 4689 C CA . ALA B 1 281 ? -24.375 13.852 18.922 1 92.56 281 ALA B CA 1
ATOM 4690 C C . ALA B 1 281 ? -25.688 14.492 18.469 1 92.56 281 ALA B C 1
ATOM 4692 O O . ALA B 1 281 ? -25.875 15.703 18.609 1 92.56 281 ALA B O 1
ATOM 4693 N N . LYS B 1 282 ? -26.609 13.727 18.047 1 92.75 282 LYS B N 1
ATOM 4694 C CA . LYS B 1 282 ? -27.922 14.227 17.625 1 92.75 282 LYS B CA 1
ATOM 4695 C C . LYS B 1 282 ? -28.75 14.68 18.812 1 92.75 282 LYS B C 1
ATOM 4697 O O . LYS B 1 282 ? -29.469 15.68 18.734 1 92.75 282 LYS B O 1
ATOM 4702 N N . GLU B 1 283 ? -28.641 13.977 19.875 1 93 283 GLU B N 1
ATOM 4703 C CA . GLU B 1 283 ? -29.375 14.328 21.094 1 93 283 GLU B CA 1
ATOM 4704 C C . GLU B 1 283 ? -28.859 15.633 21.688 1 93 283 GLU B C 1
ATOM 4706 O O . GLU B 1 283 ? -29.641 16.484 22.125 1 93 283 GLU B O 1
ATOM 4711 N N . ARG B 1 284 ? -27.594 15.781 21.688 1 89.38 284 ARG B N 1
ATOM 4712 C CA . ARG B 1 284 ? -26.984 17.016 22.203 1 89.38 284 ARG B CA 1
ATOM 4713 C C . ARG B 1 284 ? -27.406 18.219 21.359 1 89.38 284 ARG B C 1
ATOM 4715 O O . ARG B 1 284 ? -27.594 19.312 21.891 1 89.38 284 ARG B O 1
ATOM 4722 N N . ALA B 1 285 ? -27.5 17.969 20.109 1 85.94 285 ALA B N 1
ATOM 4723 C CA . ALA B 1 285 ? -27.891 19.047 19.203 1 85.94 285 ALA B CA 1
ATOM 4724 C C . ALA B 1 285 ? -29.359 19.422 19.406 1 85.94 285 ALA B C 1
ATOM 4726 O O . ALA B 1 285 ? -29.734 20.578 19.25 1 85.94 285 ALA B O 1
ATOM 4727 N N . ARG B 1 286 ? -30.141 18.438 19.812 1 85.88 286 ARG B N 1
ATOM 4728 C CA . ARG B 1 286 ? -31.547 18.688 20.078 1 85.88 286 ARG B CA 1
ATOM 4729 C C . ARG B 1 286 ? -31.719 19.422 21.406 1 85.88 286 ARG B C 1
ATOM 4731 O O . ARG B 1 286 ? -32.625 20.266 21.562 1 85.88 286 ARG B O 1
ATOM 4738 N N . GLU B 1 287 ? -30.859 19.078 22.406 1 80.81 287 GLU B N 1
ATOM 4739 C CA . GLU B 1 287 ? -30.953 19.672 23.734 1 80.81 287 GLU B CA 1
ATOM 4740 C C . GLU B 1 287 ? -30.281 21.047 23.766 1 80.81 287 GLU B C 1
ATOM 4742 O O . GLU B 1 287 ? -30.562 21.859 24.641 1 80.81 287 GLU B O 1
ATOM 4747 N N . ALA B 1 288 ? -29.234 21.297 23.062 1 62.16 288 ALA B N 1
ATOM 4748 C CA . ALA B 1 288 ? -28.609 22.609 23.016 1 62.16 288 ALA B CA 1
ATOM 4749 C C . ALA B 1 288 ? -29.625 23.672 22.609 1 62.16 288 ALA B C 1
ATOM 4751 O O . ALA B 1 288 ? -30.266 23.562 21.562 1 62.16 288 ALA B O 1
ATOM 4752 N N . PRO B 1 289 ? -30.25 24.391 23.5 1 49.72 289 PRO B N 1
ATOM 4753 C CA . PRO B 1 289 ? -31.312 25.406 23.453 1 49.72 289 PRO B CA 1
ATOM 4754 C C . PRO B 1 289 ? -31.234 26.281 22.203 1 49.72 289 PRO B C 1
ATOM 4756 O O . PRO B 1 289 ? -30.156 26.516 21.688 1 49.72 289 PRO B O 1
ATOM 4759 N N . GLN B 1 290 ? -32.375 26.672 21.422 1 45.19 290 GLN B N 1
ATOM 4760 C CA . GLN B 1 290 ? -32.938 27.938 20.953 1 45.19 290 GLN B CA 1
ATOM 4761 C C . GLN B 1 290 ? -32.469 29.094 21.828 1 45.19 290 GLN B C 1
ATOM 4763 O O . GLN B 1 290 ? -33.281 29.703 22.547 1 45.19 290 GLN B O 1
ATOM 4768 N N . LEU B 1 291 ? -31.625 29.031 22.562 1 41.53 291 LEU B N 1
ATOM 4769 C CA . LEU B 1 291 ? -31.203 30.141 23.406 1 41.53 291 LEU B CA 1
ATOM 4770 C C . LEU B 1 291 ? -30.938 31.391 22.578 1 41.53 291 LEU B C 1
ATOM 4772 O O . LEU B 1 291 ? -30.859 32.5 23.109 1 41.53 291 LEU B O 1
ATOM 4776 N N . GLN B 1 292 ? -30.672 31.156 21.359 1 41.59 292 GLN B N 1
ATOM 4777 C CA . GLN B 1 292 ? -30.719 32.406 20.578 1 41.59 292 GLN B CA 1
ATOM 4778 C C . GLN B 1 292 ? -32.156 32.906 20.438 1 41.59 292 GLN B C 1
ATOM 4780 O O . GLN B 1 292 ? -32.375 34.094 20.281 1 41.59 292 GLN B O 1
ATOM 4785 N N . ASP B 1 293 ? -33.094 31.984 20.438 1 43.19 293 ASP B N 1
ATOM 4786 C CA . ASP B 1 293 ? -34.438 32.531 20.359 1 43.19 293 ASP B CA 1
ATOM 4787 C C . ASP B 1 293 ? -34.906 33.031 21.719 1 43.19 293 ASP B C 1
ATOM 4789 O O . ASP B 1 293 ? -35.781 33.906 21.781 1 43.19 293 ASP B O 1
ATOM 4793 N N . VAL B 1 294 ? -34.344 32.531 22.797 1 42.38 294 VAL B N 1
ATOM 4794 C CA . VAL B 1 294 ? -34.719 33.062 24.109 1 42.38 294 VAL B CA 1
ATOM 4795 C C . VAL B 1 294 ? -33.969 34.344 24.406 1 42.38 294 VAL B C 1
ATOM 4797 O O . VAL B 1 294 ? -34.469 35.25 25.062 1 42.38 294 VAL B O 1
ATOM 4800 N N . VAL B 1 295 ? -32.781 34.469 23.953 1 43.84 295 VAL B N 1
ATOM 4801 C CA . VAL B 1 295 ? -32.062 35.719 24.094 1 43.84 295 VAL B CA 1
ATOM 4802 C C . VAL B 1 295 ? -32.656 36.75 23.141 1 43.84 295 VAL B C 1
ATOM 4804 O O . VAL B 1 295 ? -32.812 37.938 23.484 1 43.84 295 VAL B O 1
ATOM 4807 N N . VAL B 1 296 ? -33.156 36.281 22.016 1 45.84 296 VAL B N 1
ATOM 4808 C CA . VAL B 1 296 ? -33.844 37.219 21.141 1 45.84 296 VAL B CA 1
ATOM 4809 C C . VAL B 1 296 ? -35.219 37.531 21.688 1 45.84 296 VAL B C 1
ATOM 4811 O O . VAL B 1 296 ? -35.656 38.688 21.641 1 45.84 296 VAL B O 1
ATOM 4814 N N . SER B 1 297 ? -35.812 36.5 22.266 1 46.41 297 SER B N 1
ATOM 4815 C CA . SER B 1 297 ? -37.156 36.812 22.797 1 46.41 297 SER B CA 1
ATOM 4816 C C . SER B 1 297 ? -37.062 37.625 24.094 1 46.41 297 SER B C 1
ATOM 4818 O O . SER B 1 297 ? -37.906 38.469 24.344 1 46.41 297 SER B O 1
ATOM 4820 N N . VAL B 1 298 ? -36 37.438 24.812 1 48.06 298 VAL B N 1
ATOM 4821 C CA . VAL B 1 298 ? -35.812 38.219 26.031 1 48.06 298 VAL B CA 1
ATOM 4822 C C . VAL B 1 298 ? -35.344 39.625 25.656 1 48.06 298 VAL B C 1
ATOM 4824 O O . VAL B 1 298 ? -35.781 40.625 26.25 1 48.06 298 VAL B O 1
ATOM 4827 N N . THR B 1 299 ? -34.531 39.719 24.641 1 47.97 299 THR B N 1
ATOM 4828 C CA . THR B 1 299 ? -34.094 41.031 24.219 1 47.97 299 THR B CA 1
ATOM 4829 C C . THR B 1 299 ? -35.219 41.781 23.5 1 47.97 299 THR B C 1
ATOM 4831 O O . THR B 1 299 ? -35.312 43 23.609 1 47.97 299 THR B O 1
ATOM 4834 N N . GLU B 1 300 ? -36.062 41.031 22.828 1 48.53 300 GLU B N 1
ATOM 4835 C CA . GLU B 1 300 ? -37.188 41.719 22.188 1 48.53 300 GLU B CA 1
ATOM 4836 C C . GLU B 1 300 ? -38.25 42.094 23.188 1 48.53 300 GLU B C 1
ATOM 4838 O O . GLU B 1 300 ? -38.938 43.094 23.016 1 48.53 300 GLU B O 1
ATOM 4843 N N . LYS B 1 301 ? -38.438 41.375 24.328 1 49 301 LYS B N 1
ATOM 4844 C CA . LYS B 1 301 ? -39.438 41.75 25.328 1 49 301 LYS B CA 1
ATOM 4845 C C . LYS B 1 301 ? -38.969 42.938 26.156 1 49 301 LYS B C 1
ATOM 4847 O O . LYS B 1 301 ? -39.781 43.719 26.672 1 49 301 LYS B O 1
ATOM 4852 N N . SER B 1 302 ? -37.594 43 26.344 1 45.66 302 SER B N 1
ATOM 4853 C CA . SER B 1 302 ? -37.156 44.125 27.156 1 45.66 302 SER B CA 1
ATOM 4854 C C . SER B 1 302 ? -37.281 45.438 26.422 1 45.66 302 SER B C 1
ATOM 4856 O O . SER B 1 302 ? -37.125 46.5 27 1 45.66 302 SER B O 1
ATOM 4858 N N . LYS B 1 303 ? -37.469 45.5 25.094 1 43.62 303 LYS B N 1
ATOM 4859 C CA . LYS B 1 303 ? -37.594 46.781 24.391 1 43.62 303 LYS B CA 1
ATOM 4860 C C . LYS B 1 303 ? -39 47.281 24.453 1 43.62 303 LYS B C 1
ATOM 4862 O O . LYS B 1 303 ? -39.281 48.406 24.016 1 43.62 303 LYS B O 1
ATOM 4867 N N . ILE B 1 304 ? -39.969 46.344 24.719 1 38.22 304 ILE B N 1
ATOM 4868 C CA . ILE B 1 304 ? -41.312 46.906 24.484 1 38.22 304 ILE B CA 1
ATOM 4869 C C . ILE B 1 304 ? -41.781 47.656 25.719 1 38.22 304 ILE B C 1
ATOM 4871 O O . ILE B 1 304 ? -42.906 48.125 25.766 1 38.22 304 ILE B O 1
ATOM 4875 N N . GLU B 1 305 ? -41.094 47.562 26.859 1 35.41 305 GLU B N 1
ATOM 4876 C CA . GLU B 1 305 ? -41.781 48.406 27.812 1 35.41 305 GLU B CA 1
ATOM 4877 C C . GLU B 1 305 ? -41.469 49.875 27.547 1 35.41 305 GLU B C 1
ATOM 4879 O O . GLU B 1 305 ? -40.312 50.312 27.484 1 35.41 305 GLU B O 1
ATOM 4884 N N . PRO B 1 306 ? -42.562 50.688 26.953 1 32.91 306 PRO B N 1
ATOM 4885 C CA . PRO B 1 306 ? -42.438 52.156 27.047 1 32.91 306 PRO B CA 1
ATOM 4886 C C . PRO B 1 306 ? -42.375 52.625 28.5 1 32.91 306 PRO B C 1
ATOM 4888 O O . PRO B 1 306 ? -42.844 51.938 29.406 1 32.91 306 PRO B O 1
#

InterPro domains:
  IPR045056 Nucleolar protein Nop56/Nop58 [PTHR10894] (8-237)

Sequence (612 aa):
MADETLLKLLFETPSGFAIFGIDGGFLFEEKPLEIIWTKFANKTTVDLVACQCEFQKFENKSDAINPSSGIDGRLATMIKNWWFGEKLLVGKLEHKYIIEKELNIVCRYDEVALEVMWGMKNLLHIVVPEEELELSDEDSKHRSKGLQIFLQNLNFDIKPDLVNGQITETACYVYHCLEHNKEILRCMRVTGVLEKEGIDTQGWDALKYVTAFMLMCTNEDPSEPNQGFSAEDLAKIIGGKGKYDKGLLKDNFMSIYRKAVDVHQTKVAKLQELDALVKEAKERAREAPQLQDVVVSVTEKSKIEPMADETLLKLLFETPSGFAIFGIDGGFLFEEKPLEIIWTKFANKTTVDLVACQCEFQKFENKSDAINPSSGIDGRLATMIKNWWFGEKLLVGKLEHKYIIEKELNIVCRYDEVALEVMWGMKNLLHIVVPEEELELSDEDSKHRSKGLQIFLQNLNFDIKPDLVNGQITETACYVYHCLEHNKEILRCMRVTGVLEKEGIDTQGWDALKYVTAFMLMCTNEDPSEPNQGFSAEDLAKIIGGKGKYDKGLLKDNFMSIYRKAVDVHQTKVAKLQELDALVKEAKERAREAPQLQDVVVSVTEKSKIEP

Foldseek 3Di:
DPPQQKEWEWADFPFWIWIKIFRNPLVPDPDSLQCLLLCLLDDVSVVVTMDTDDTDGDPDHCCCDAPPNFHHPVVLCVCVVPDDQYEYQYADPSRQVRCCVPVVGHYDDDLNSLLNNQSCLLCVPVRPPPVRHPHDPVSLPRFRPNLVVLCVVVVNDFDRSLDHSVLSNLSSLLVVLQVLFVVLQVVLCVVVVLVVLVDDCPPPINQLSLLLVCLAAHPDHQPDNPRPDDPVSVVSSNVNHPVHNPPDPVVVSVVSNVVNVVSVVSNVVSVVVSVVSRVVSVVVVVVVDCVVVVVVVVVVVVVPPD/DPPQQKEWEWADFPFWIWIKIFRNPLVPDPDSLQCLLLCLLDDVSVVVTMDTDDTDGDPDHCCCDDPPNFHHPVRLCVCVVPDDQYEYQYADPSRQVRCCVPVVGHYDDDLNSLLNNQSCLLCVPVRPPPVRHPHDPVSLPRFRPNLVVLCVVVVNDFDRSLDHSVLSNLSSLLVVLQVLFVVLQVVLCVVVVLVVLVDDCPPPINQLSLLLVCLQAHPDHAPDNPRPDDPVSVVSSNVNHPVHHPPDPVVVSVVSNVVNVVSVVSNVVSVVVSVVSRVVSVVCVVPPDPVVVVVVVVVVVVPPPD

Organism: Triticum turgidum subsp. durum (NCBI:txid4567)

Nearest PDB structures (foldseek):
  7mqa-assembly1_SB  TM=3.783E-01  e=1.443E-08  Homo sapiens
  7mq9-assembly1_SB  TM=4.041E-01  e=1.562E-07  Homo sapiens
  6zdt-assembly1_B  TM=6.712E-01  e=1.297E-04  Saccharomyces cerevisiae
  7mq9-assembly1_SA  TM=3.823E-01  e=1.604E-06  Homo sapiens
  6lqt-assembly1_3D  TM=3.595E-01  e=2.385E-05  Saccharomyces cerevisiae S288C

pLDDT: mean 84.93, std 15.61, range [32.91, 98.5]

Secondary structure (DSSP, 8-state):
---TTEEEEEEE-SSEEEEEEEEGGGGGSSSTHHHHHHHTSSHHHHHHHEEEEEEEE-S-HHHHEETTTEE-HHHHHHHHHH-SS-EEE-S-HHHHHHHHHHH---EE-SHHHHHHHHHHHHTHHHHS-GGG----TTGGG---HHHHHHHHHTT----GGG--HHHHHHHHHHHHHHHHHHHHHHHHHTT-HHHHTT---TT--HHHHHHHHHHHH-SSPPS---S---HHHHHHHHHTTTSSTTTS-HHHHHHHHHHHHHHHHHHHHHHHHHHHHHHHHHHHHHHS-SHHHHHHHHHHHHS---/---TTEEEEEEE-SSEEEEEEEEGGGGGSSSTHHHHHHHTSSHHHHHHHEEEEEEEE-S-HHHHEETTTEE-HHHHHHHHHH-SS-EEE-S-HHHHHHHHHHH---EE-SHHHHHHHHHHHHTHHHHS-GGG----TTGGG---HHHHHHHHHTT----GGG--HHHHHHHHHHHHHHHHHHHHHHHHHTT-HHHHTT---TT--HHHHHHHHHHHH-SSPPS---S---HHHHHHHHHTTTSSTTTS-HHHHHHHHHHHHHHHHHHHHHHHHHHHHHHHHHHHHHHS--HHHHHHHHHHHTT---

Solvent-accessible surface area (backbone atoms only — not comparable to full-atom values): 33767 Å² total; per-residue (Å²): 127,72,63,87,37,41,32,33,34,54,41,81,51,70,44,23,42,31,36,29,17,28,53,38,64,53,71,76,43,96,56,35,59,69,46,52,47,61,44,37,37,44,68,75,46,26,65,64,35,41,32,73,63,47,74,46,78,36,97,53,54,69,66,39,52,33,92,88,78,33,66,29,67,68,57,51,48,54,51,55,58,72,54,81,77,51,46,32,29,30,82,41,71,69,54,38,54,50,42,34,71,74,66,68,43,61,56,39,74,49,72,63,31,45,37,52,48,33,27,50,59,74,37,30,70,76,74,36,62,65,91,54,56,55,74,51,76,71,67,61,59,60,57,49,64,29,56,48,52,51,37,45,75,71,69,45,86,70,62,66,86,59,64,48,66,68,48,45,36,36,49,41,53,35,51,51,31,53,52,51,35,52,50,52,36,51,54,55,54,25,53,42,60,56,52,54,68,67,42,83,61,79,88,57,52,34,49,48,50,47,46,50,48,36,53,16,49,41,94,56,80,65,95,70,72,88,61,78,73,49,72,69,53,47,50,44,31,59,68,41,45,71,75,56,50,86,65,56,65,56,74,61,44,55,54,48,46,53,48,36,51,52,40,47,53,52,31,54,54,34,49,52,52,39,50,52,48,52,51,49,41,53,49,49,58,64,64,56,69,58,56,66,54,48,50,47,47,50,54,54,58,64,66,62,68,126,127,69,64,86,38,42,33,32,33,53,42,82,50,72,46,22,43,31,36,30,16,28,54,39,64,54,70,76,42,96,56,34,59,67,47,53,49,61,44,36,36,44,70,75,46,27,63,63,34,42,33,73,63,47,74,46,79,36,98,53,56,70,65,40,51,35,92,87,81,34,66,28,67,69,57,51,49,56,52,56,59,72,55,81,77,51,47,32,29,30,83,43,70,69,56,39,54,50,42,33,70,74,66,69,44,61,55,39,73,49,72,64,33,45,39,52,49,32,25,50,59,75,36,31,69,76,74,35,62,65,92,56,57,54,74,51,77,72,68,60,59,60,57,47,65,29,54,48,52,52,37,45,75,71,69,47,88,69,61,65,85,60,63,45,65,68,51,44,36,37,49,41,53,35,52,53,32,53,54,50,35,52,50,51,34,52,55,55,54,25,54,43,60,57,52,56,67,68,43,82,62,80,90,56,52,34,51,45,50,49,45,49,48,36,52,16,50,41,94,56,79,64,95,70,74,87,60,80,71,50,73,68,52,46,51,45,32,59,68,40,46,70,74,57,50,88,69,55,65,58,76,61,43,56,55,48,46,52,49,34,51,51,41,49,54,51,32,54,52,33,49,51,50,38,52,51,47,52,51,50,41,53,50,50,60,68,62,54,68,67,49,67,54,47,49,46,49,50,55,55,56,66,66,62,67,128

Radius of gyration: 31.03 Å; Cα contacts (8 Å, |Δi|>4): 823; chains: 2; bounding box: 81×100×68 Å